Protein AF-A0A7S1MSI6-F1 (afdb_monomer)

Mean predicted aligned error: 15.26 Å

pLDDT: mean 70.72, std 25.05, range [23.86, 97.94]

Solvent-accessible surface area (backbone atoms only — not comparable to full-atom values): 27566 Å² total; per-residue (Å²): 108,72,70,57,52,54,51,51,50,53,53,51,51,53,50,51,51,50,49,50,51,51,45,49,50,55,43,50,55,52,52,54,58,54,55,57,65,74,73,67,82,82,88,88,86,91,76,95,71,92,76,82,83,73,81,77,79,80,75,76,76,76,76,80,85,73,81,76,56,70,66,71,48,54,61,46,50,56,54,41,53,52,28,48,50,39,32,51,50,45,40,51,52,50,51,51,61,58,54,73,75,64,90,77,84,91,72,98,57,86,77,77,82,82,58,87,56,79,88,73,66,55,61,75,34,25,30,35,29,30,26,29,41,75,49,40,54,64,33,47,82,48,39,56,56,51,40,59,72,60,49,60,56,49,55,77,40,32,38,81,40,75,43,50,71,63,48,77,74,66,54,53,63,59,35,80,68,68,42,30,27,30,62,47,78,58,72,41,92,93,54,84,63,51,69,73,61,47,63,76,48,49,36,39,31,30,76,87,77,74,42,80,44,39,68,61,44,48,54,48,30,56,56,50,49,53,52,40,56,75,71,54,51,21,27,37,41,27,45,66,64,29,58,43,37,0,73,53,52,8,59,35,20,39,39,88,54,93,82,41,61,65,46,60,74,36,52,3,53,37,34,49,45,40,52,66,80,41,61,65,54,38,72,50,35,68,70,52,55,69,40,66,70,58,32,33,47,48,51,29,39,25,54,53,43,38,50,59,73,70,48,64,93,49,62,55,46,53,48,44,50,49,57,35,40,43,56,45,32,50,33,50,33,53,63,59,40,48,52,54,33,52,56,51,41,63,27,66,68,56,35,58,79,66,60,37,66,66,56,50,50,48,53,55,40,56,40,58,70,57,85,68,56,57,69,41,50,45,50,45,51,53,56,53,46,65,46,39,56,91,75,49,58,66,68,62,49,52,52,35,53,52,37,41,52,35,29,64,75,62,59,41,62,72,52,54,33,40,48,46,52,52,55,53,61,71,70,50,73,56,76,85,46,96,82,59,47,76,62,45,44,48,22,51,52,50,45,61,26,39,40,49,48,46,65,33,37,65,68,65,89,63,60,71,68,62,66,73,71,68,76,78,75,79,77,82,81,80,79,82,86,76,90,132

Secondary structure (DSSP, 8-state):
-HHHHHHHHHHHHHHHHHHHHHHHHHHHHHHHHHHHHHS--------------PPPPPPPPPPP-----HHHHHHHHHHHHHHHHHHHHHHHHHHHHHHTT-------S------SS----GGG-EEEEEGGGGT-S-STTS-----HHHHHHHHTT-EEEEE-HHHHTT--SS-PPPEEE--TTTTSTT----HHHHHHH-EEEETTTTEE-HHHHHHHHHHHHHHHHHTTEEEEEEPTT-TTT--S-EEEESSSSTT--EEEEE--HHHHHHHHH-TTS-EEETTGGGSHHHHHHHHHHHHHHHHHHT--SSHHHHHHHHHHHHHHHHHH-HHHHHHHHHHHHTHHHHHHHTTHHHHHHHHHHHHTTSPPPHHHHHHHHHHHHHHHGGGS-HHHHHHHHHHHHHHHTTSS-THHHHHHHHHHHHHSPPTTSTT--HHHHHHHHHHHHHHHHHHTS---TTHHHHHSSSS-------------

Nearest PDB structures (foldseek):
  3h2v-assembly4_D  TM=1.948E-01  e=2.753E+00  Homo sapiens
  5l0c-assembly2_B  TM=2.017E-01  e=3.681E+00  Homo sapiens
  5zr1-assembly1_C  TM=1.084E-01  e=7.251E+00  Saccharomyces cerevisiae S288C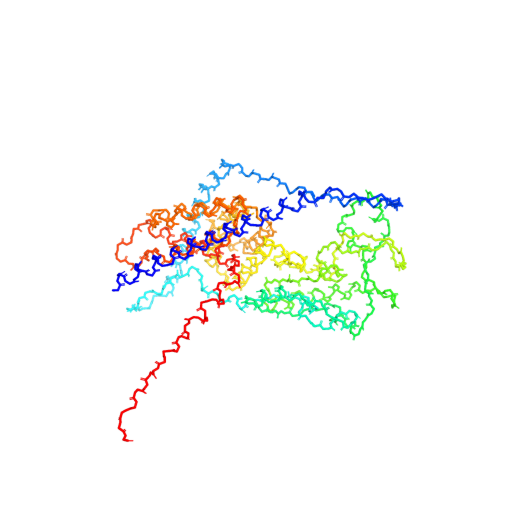

Structure (mmCIF, N/CA/C/O backbone):
data_AF-A0A7S1MSI6-F1
#
_entry.id   AF-A0A7S1MSI6-F1
#
loop_
_atom_site.group_PDB
_atom_site.id
_atom_site.type_symbol
_atom_site.label_atom_id
_atom_site.label_alt_id
_atom_site.label_comp_id
_atom_site.label_asym_id
_atom_site.label_entity_id
_atom_site.label_seq_id
_atom_site.pdbx_PDB_ins_code
_atom_site.Cartn_x
_atom_site.Cartn_y
_atom_site.Cartn_z
_atom_site.occupancy
_atom_site.B_iso_or_equiv
_atom_site.auth_seq_id
_atom_site.auth_comp_id
_atom_site.auth_asym_id
_atom_site.auth_atom_id
_atom_site.pdbx_PDB_model_num
ATOM 1 N N . MET A 1 1 ? -17.005 -26.377 34.878 1.00 33.69 1 MET A N 1
ATOM 2 C CA . MET A 1 1 ? -16.759 -25.596 33.644 1.00 33.69 1 MET A CA 1
ATOM 3 C C . MET A 1 1 ? -15.970 -24.312 33.915 1.00 33.69 1 MET A C 1
ATOM 5 O O . MET A 1 1 ? -14.967 -24.126 33.241 1.00 33.69 1 MET A O 1
ATOM 9 N N . LEU A 1 2 ? -16.308 -23.489 34.925 1.00 24.67 2 LEU A N 1
ATOM 10 C CA . LEU A 1 2 ? -15.490 -22.317 35.317 1.00 24.67 2 LEU A CA 1
ATOM 11 C C . LEU A 1 2 ? -14.039 -22.664 35.725 1.00 24.67 2 LEU A C 1
ATOM 13 O O . LEU A 1 2 ? -13.106 -21.986 35.309 1.00 24.67 2 LEU A O 1
ATOM 17 N N . SER A 1 3 ? -13.830 -23.754 36.471 1.00 23.86 3 SER A N 1
ATOM 18 C CA . SER A 1 3 ? -12.489 -24.205 36.891 1.00 23.86 3 SER A CA 1
ATOM 19 C C . SER A 1 3 ? -11.610 -24.673 35.724 1.00 23.86 3 SER A C 1
ATOM 21 O O . SER A 1 3 ? -10.390 -24.532 35.754 1.00 23.86 3 SER A O 1
ATOM 23 N N . THR A 1 4 ? -12.229 -25.197 34.665 1.00 25.98 4 THR A N 1
ATOM 24 C CA . THR A 1 4 ? -11.550 -25.661 33.449 1.00 25.98 4 THR A CA 1
ATOM 25 C C . THR A 1 4 ? -11.133 -24.481 32.567 1.00 25.98 4 THR A C 1
ATOM 27 O O . THR A 1 4 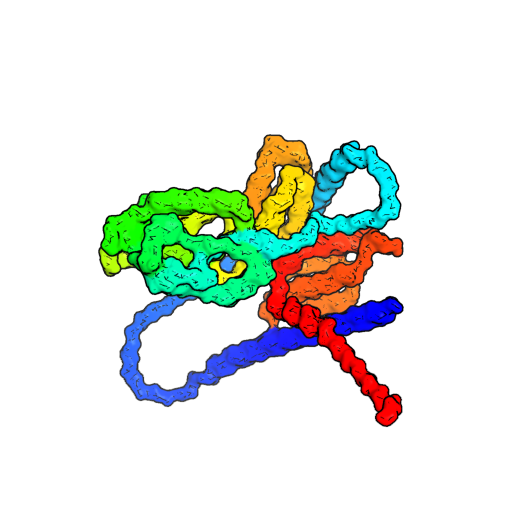? -10.041 -24.494 32.011 1.00 25.98 4 THR A O 1
ATOM 30 N N . LEU A 1 5 ? -11.954 -23.424 32.504 1.00 27.02 5 LEU A N 1
ATOM 31 C CA . LEU A 1 5 ? -11.621 -22.159 31.838 1.00 27.02 5 LEU A CA 1
ATOM 32 C C . LEU A 1 5 ? -10.484 -21.412 32.550 1.00 27.02 5 LEU A C 1
ATOM 34 O O . LEU A 1 5 ? -9.562 -20.964 31.877 1.00 27.02 5 LEU A O 1
ATOM 38 N N . GLN A 1 6 ? -10.488 -21.366 33.889 1.00 28.66 6 GLN A N 1
ATOM 39 C CA . GLN A 1 6 ? -9.405 -20.773 34.692 1.00 28.66 6 GLN A CA 1
ATOM 40 C C . GLN A 1 6 ? -8.066 -21.522 34.561 1.00 28.66 6 GLN A C 1
ATOM 42 O O . GLN A 1 6 ? -7.000 -20.909 34.602 1.00 28.66 6 GLN A O 1
ATOM 47 N N . ALA A 1 7 ? -8.097 -22.847 34.388 1.00 26.75 7 ALA A N 1
ATOM 48 C CA . ALA A 1 7 ? -6.892 -23.644 34.153 1.00 26.75 7 ALA A CA 1
ATOM 49 C C . ALA A 1 7 ? -6.307 -23.414 32.747 1.00 26.75 7 ALA A C 1
ATOM 51 O O . ALA A 1 7 ? -5.088 -23.367 32.583 1.00 26.75 7 ALA A O 1
ATOM 52 N N . VAL A 1 8 ? -7.167 -23.218 31.739 1.00 31.48 8 VAL A N 1
ATOM 53 C CA . VAL A 1 8 ? -6.749 -22.915 30.362 1.00 31.48 8 VAL A CA 1
ATOM 54 C C . VAL A 1 8 ? -6.177 -21.499 30.252 1.00 31.48 8 VAL A C 1
ATOM 56 O O . VAL A 1 8 ? -5.134 -21.332 29.625 1.00 31.48 8 VAL A O 1
ATOM 59 N N . THR A 1 9 ? -6.769 -20.491 30.905 1.00 29.59 9 THR A N 1
ATOM 60 C CA . THR A 1 9 ? -6.194 -19.132 30.944 1.00 29.59 9 THR A CA 1
ATOM 61 C C . THR A 1 9 ? -4.854 -19.092 31.675 1.00 29.59 9 THR A C 1
ATOM 63 O O . THR A 1 9 ? -3.911 -18.531 31.128 1.00 29.59 9 THR A O 1
ATOM 66 N N . ARG A 1 10 ? -4.699 -19.771 32.823 1.00 32.66 10 ARG A N 1
ATOM 67 C CA . ARG A 1 10 ? -3.390 -19.892 33.505 1.00 32.66 10 ARG A CA 1
ATOM 68 C C . ARG A 1 10 ? -2.335 -20.606 32.652 1.00 32.66 10 ARG A C 1
ATOM 70 O O . ARG A 1 10 ? -1.177 -20.197 32.642 1.00 32.66 10 ARG A O 1
ATOM 77 N N . GLY A 1 11 ? -2.729 -21.635 31.898 1.00 30.81 11 GLY A N 1
ATOM 78 C CA . GLY A 1 11 ? -1.839 -22.326 30.960 1.00 30.81 11 GLY A CA 1
ATOM 79 C C . GLY A 1 11 ? -1.392 -21.447 29.785 1.00 30.81 11 GLY A C 1
ATOM 80 O O . GLY A 1 11 ? -0.234 -21.510 29.375 1.00 30.81 11 GLY A O 1
ATOM 81 N N . ILE A 1 12 ? -2.280 -20.590 29.270 1.00 34.16 12 ILE A N 1
ATOM 82 C CA . ILE A 1 12 ? -1.975 -19.636 28.192 1.00 34.16 12 ILE A CA 1
ATOM 83 C C . ILE A 1 12 ? -1.087 -18.490 28.704 1.00 34.16 12 ILE A C 1
ATOM 85 O O . ILE A 1 12 ? -0.128 -18.135 28.019 1.00 34.16 12 ILE A O 1
ATOM 89 N N . SER A 1 13 ? -1.332 -17.969 29.913 1.00 36.12 13 SER A N 1
ATOM 90 C CA . SER A 1 13 ? -0.473 -16.964 30.560 1.00 36.12 13 SER A CA 1
ATOM 91 C C . SER A 1 13 ? 0.939 -17.502 30.823 1.00 36.12 13 SER A C 1
ATOM 93 O O . SER A 1 13 ? 1.917 -16.831 30.504 1.00 36.12 13 SER A O 1
ATOM 95 N N . GLY A 1 14 ? 1.066 -18.751 31.290 1.00 32.09 14 GLY A N 1
ATOM 96 C CA . GLY A 1 14 ? 2.366 -19.405 31.488 1.00 32.09 14 GLY A CA 1
ATOM 97 C C . GLY A 1 14 ? 3.137 -19.659 30.184 1.00 32.09 14 GLY A C 1
ATOM 98 O O . GLY A 1 14 ? 4.356 -19.501 30.141 1.00 32.09 14 GLY A O 1
ATOM 99 N N . LEU A 1 15 ? 2.439 -19.991 29.092 1.00 35.53 15 LEU A N 1
ATOM 100 C CA . LEU A 1 15 ? 3.045 -20.139 27.762 1.00 35.53 15 LEU A CA 1
ATOM 101 C C . LEU A 1 15 ? 3.473 -18.793 27.161 1.00 35.53 15 LEU A C 1
ATOM 103 O O . LEU A 1 15 ? 4.519 -18.728 26.517 1.00 35.53 15 LEU A O 1
ATOM 107 N N . ALA A 1 16 ? 2.704 -17.723 27.384 1.00 34.88 16 ALA A N 1
ATOM 108 C CA . ALA A 1 16 ? 3.072 -16.371 26.970 1.00 34.88 16 ALA A CA 1
ATOM 109 C C . ALA A 1 16 ? 4.294 -15.863 27.750 1.00 34.88 16 ALA A C 1
ATOM 111 O O . ALA A 1 16 ? 5.237 -15.373 27.132 1.00 34.88 16 ALA A O 1
ATOM 112 N N . ALA A 1 17 ? 4.326 -16.066 29.071 1.00 39.03 17 ALA A N 1
ATOM 113 C CA . ALA A 1 17 ? 5.477 -15.751 29.914 1.00 39.03 17 ALA A CA 1
ATOM 114 C C . ALA A 1 17 ? 6.727 -16.533 29.477 1.00 39.03 17 ALA A C 1
ATOM 116 O O . ALA A 1 17 ? 7.779 -15.937 29.274 1.00 39.03 17 ALA A O 1
ATOM 117 N N . SER A 1 18 ? 6.601 -17.839 29.214 1.00 37.97 18 SER A N 1
ATOM 118 C CA . SER A 1 18 ? 7.701 -18.668 28.703 1.00 37.97 18 SER A CA 1
ATOM 119 C C . SER A 1 18 ? 8.185 -18.226 27.315 1.00 37.97 18 SER A C 1
ATOM 121 O O . SER A 1 18 ? 9.390 -18.205 27.068 1.00 37.97 18 SER A O 1
ATOM 123 N N . ALA A 1 19 ? 7.283 -17.810 26.420 1.00 39.53 19 ALA A N 1
ATOM 124 C CA . ALA A 1 19 ? 7.646 -17.276 25.108 1.00 39.53 19 ALA A CA 1
ATOM 125 C C . ALA A 1 19 ? 8.347 -15.907 25.198 1.00 39.53 19 ALA A C 1
ATOM 127 O O . ALA A 1 19 ? 9.283 -15.663 24.438 1.00 39.53 19 ALA A O 1
ATOM 128 N N . LEU A 1 20 ? 7.942 -15.047 26.139 1.00 45.38 20 LEU A N 1
ATOM 129 C CA . LEU A 1 20 ? 8.624 -13.791 26.476 1.00 45.38 20 LEU A CA 1
ATOM 130 C C . LEU A 1 20 ? 10.018 -14.046 27.052 1.00 45.38 20 LEU A C 1
ATOM 132 O O . LEU A 1 20 ? 10.982 -13.431 26.605 1.00 45.38 20 LEU A O 1
ATOM 136 N N . THR A 1 21 ? 10.156 -15.003 27.972 1.00 46.16 21 THR A N 1
ATOM 137 C CA . THR A 1 21 ? 11.458 -15.426 28.503 1.00 46.16 21 THR A CA 1
ATOM 138 C C . THR A 1 21 ? 12.356 -15.962 27.389 1.00 46.16 21 THR A C 1
ATOM 140 O O . THR A 1 21 ? 13.508 -15.553 27.284 1.00 46.16 21 THR A O 1
ATOM 143 N N . GLN A 1 22 ? 11.827 -16.801 26.493 1.00 42.59 22 GLN A N 1
ATOM 144 C CA . GLN A 1 22 ? 12.587 -17.343 25.365 1.00 42.59 22 GLN A CA 1
ATOM 145 C C . GLN A 1 22 ? 12.966 -16.263 24.338 1.00 42.59 22 GLN A C 1
ATOM 147 O O . GLN A 1 22 ? 14.050 -16.318 23.762 1.00 42.59 22 GLN A O 1
ATOM 152 N N . ALA A 1 23 ? 12.097 -15.276 24.100 1.00 42.88 23 ALA A N 1
ATOM 153 C CA . ALA A 1 23 ? 12.394 -14.135 23.237 1.00 42.88 23 ALA A CA 1
ATOM 154 C C . ALA A 1 23 ? 13.502 -13.252 23.833 1.00 42.88 23 ALA A C 1
ATOM 156 O O . ALA A 1 23 ? 14.427 -12.895 23.108 1.00 42.88 23 ALA A O 1
ATOM 157 N N . ARG A 1 24 ? 13.458 -12.991 25.148 1.00 47.69 24 ARG A N 1
ATOM 158 C CA . ARG A 1 24 ? 14.508 -12.272 25.889 1.00 47.69 24 ARG A CA 1
ATOM 159 C C . ARG A 1 24 ? 15.847 -13.006 25.841 1.00 47.69 24 ARG A C 1
ATOM 161 O O . ARG A 1 24 ? 16.845 -12.395 25.482 1.00 47.69 24 ARG A O 1
ATOM 168 N N . LEU A 1 25 ? 15.856 -14.319 26.083 1.00 47.62 25 LEU A N 1
ATOM 169 C CA . LEU A 1 25 ? 17.052 -15.160 25.933 1.00 47.62 25 LEU A CA 1
ATOM 170 C C . LEU A 1 25 ? 17.615 -15.090 24.508 1.00 47.62 25 LEU A C 1
ATOM 172 O O . LEU A 1 25 ? 18.802 -14.861 24.327 1.00 47.62 25 LEU A O 1
ATOM 176 N N . ASN A 1 26 ? 16.772 -15.221 23.480 1.00 48.00 26 ASN A N 1
ATOM 177 C CA . ASN A 1 26 ? 17.224 -15.158 22.086 1.00 48.00 26 ASN A CA 1
ATOM 178 C C . ASN A 1 26 ? 17.755 -13.769 21.680 1.00 48.00 26 ASN A C 1
ATOM 180 O O . ASN A 1 26 ? 18.636 -13.689 20.824 1.00 48.00 26 ASN A O 1
ATOM 184 N N . ALA A 1 27 ? 17.207 -12.688 22.242 1.00 45.91 27 ALA A N 1
ATOM 185 C CA . ALA A 1 27 ? 17.701 -11.329 22.027 1.00 45.91 27 ALA A CA 1
ATOM 186 C C . ALA A 1 27 ? 19.049 -11.112 22.731 1.00 45.91 27 ALA A C 1
ATOM 188 O O . ALA A 1 27 ? 19.971 -10.574 22.123 1.00 45.91 27 ALA A O 1
ATOM 189 N N . GLN A 1 28 ? 19.189 -11.620 23.957 1.00 47.00 28 GLN A N 1
ATOM 190 C CA . GLN A 1 28 ? 20.427 -11.569 24.729 1.00 47.00 28 GLN A CA 1
ATOM 191 C C . GLN A 1 28 ? 21.555 -12.367 24.053 1.00 47.00 28 GLN A C 1
ATOM 193 O O . GLN A 1 28 ? 22.627 -11.818 23.823 1.00 47.00 28 GLN A O 1
ATOM 198 N N . TYR A 1 29 ? 21.279 -13.589 23.579 1.00 48.34 29 TYR A N 1
ATOM 199 C CA . TYR A 1 29 ? 22.242 -14.383 22.801 1.00 48.34 29 TYR A CA 1
ATOM 200 C C . TYR A 1 29 ? 22.683 -13.699 21.499 1.00 48.34 29 TYR A C 1
ATOM 202 O O . TYR A 1 29 ? 23.814 -13.882 21.057 1.00 48.34 29 TYR A O 1
ATOM 210 N N . LYS A 1 30 ? 21.806 -12.917 20.855 1.00 43.22 30 LYS A N 1
ATOM 211 C CA . LYS A 1 30 ? 22.169 -12.148 19.654 1.00 43.22 30 LYS A CA 1
ATOM 212 C C . LYS A 1 30 ? 23.041 -10.933 19.963 1.00 43.22 30 LYS A C 1
ATOM 214 O O . LYS A 1 30 ? 23.857 -10.585 19.117 1.00 43.22 30 LYS A O 1
ATOM 219 N N . ALA A 1 31 ? 22.848 -10.292 21.115 1.00 43.66 31 ALA A N 1
ATOM 220 C CA . ALA A 1 31 ? 23.679 -9.177 21.560 1.00 43.66 31 ALA A CA 1
ATOM 221 C C . ALA A 1 31 ? 25.082 -9.667 21.956 1.00 43.66 31 ALA A C 1
ATOM 223 O O . ALA A 1 31 ? 26.071 -9.146 21.456 1.00 43.66 31 ALA A O 1
ATOM 224 N N . GLU A 1 32 ? 25.163 -10.753 22.729 1.00 47.88 32 GLU A N 1
ATOM 225 C CA . GLU A 1 32 ? 26.434 -11.374 23.135 1.00 47.88 32 GLU A CA 1
ATOM 226 C C . GLU A 1 32 ? 27.234 -11.894 21.922 1.00 47.88 32 GLU A C 1
ATOM 228 O O . GLU A 1 32 ? 28.441 -11.686 21.833 1.00 47.88 32 GLU A O 1
ATOM 233 N N . ALA A 1 33 ? 26.560 -12.475 20.920 1.00 43.84 33 ALA A N 1
ATOM 234 C CA . ALA A 1 33 ? 27.204 -12.910 19.676 1.00 43.84 33 ALA A CA 1
ATOM 235 C C . ALA A 1 33 ? 27.670 -11.752 18.770 1.00 43.84 33 ALA A C 1
ATOM 237 O O . ALA A 1 33 ? 28.506 -11.968 17.895 1.00 43.84 33 ALA A O 1
ATOM 238 N N . ALA A 1 34 ? 27.122 -10.542 18.928 1.00 41.31 34 ALA A N 1
ATOM 239 C CA . ALA A 1 34 ? 27.584 -9.360 18.202 1.00 41.31 34 ALA A CA 1
ATOM 240 C C . ALA A 1 34 ? 28.843 -8.759 18.853 1.00 41.31 34 ALA A C 1
ATOM 242 O O . ALA A 1 34 ? 29.743 -8.334 18.131 1.00 41.31 34 ALA A O 1
ATOM 243 N N . ASP A 1 35 ? 28.937 -8.810 20.185 1.00 41.22 35 ASP A N 1
ATOM 244 C CA . ASP A 1 35 ? 30.097 -8.330 20.946 1.00 41.22 35 ASP A CA 1
ATOM 245 C C . ASP A 1 35 ? 31.315 -9.274 20.831 1.00 41.22 35 ASP A C 1
ATOM 247 O O . ASP A 1 35 ? 32.458 -8.814 20.781 1.00 41.22 35 ASP A O 1
ATOM 251 N N . GLU A 1 36 ? 31.109 -10.592 20.690 1.00 41.44 36 GLU A N 1
ATOM 252 C CA . GLU A 1 36 ? 32.207 -11.554 20.465 1.00 41.44 36 GLU A CA 1
ATOM 253 C C . GLU A 1 36 ? 32.869 -11.432 19.078 1.00 41.44 36 GLU A C 1
ATOM 255 O O . GLU A 1 36 ? 34.032 -11.810 18.914 1.00 41.44 36 GLU A O 1
ATOM 260 N N . ILE A 1 37 ? 32.175 -10.874 18.079 1.00 42.69 37 ILE A N 1
ATOM 261 C CA . ILE A 1 37 ? 32.733 -10.667 16.730 1.00 42.69 37 ILE A CA 1
ATOM 262 C C . ILE A 1 37 ? 33.650 -9.429 16.686 1.00 42.69 37 ILE A C 1
ATOM 264 O O . ILE A 1 37 ? 34.581 -9.400 15.880 1.00 42.69 37 ILE A O 1
ATOM 268 N N . ASP A 1 38 ? 33.457 -8.448 17.574 1.00 38.00 38 ASP A N 1
ATOM 269 C CA . ASP A 1 38 ? 34.270 -7.219 17.622 1.00 38.00 38 ASP A CA 1
ATOM 270 C C . ASP A 1 38 ? 35.539 -7.371 18.494 1.00 38.00 38 ASP A C 1
ATOM 272 O O . ASP A 1 38 ? 36.534 -6.674 18.303 1.00 38.00 38 ASP A O 1
ATOM 276 N N . ALA A 1 39 ? 35.567 -8.354 19.405 1.00 37.81 39 ALA A N 1
ATOM 277 C CA . ALA A 1 39 ? 36.713 -8.622 20.286 1.00 37.81 39 ALA A CA 1
ATOM 278 C C . ALA A 1 39 ? 37.794 -9.551 19.679 1.00 37.81 39 ALA A C 1
ATOM 280 O O . ALA A 1 39 ? 38.856 -9.751 20.274 1.00 37.81 39 ALA A O 1
ATOM 281 N N . GLY A 1 40 ? 37.548 -10.126 18.496 1.00 36.12 40 GLY A N 1
ATOM 282 C CA . GLY A 1 40 ? 38.347 -11.208 17.911 1.00 36.12 40 GLY A CA 1
ATOM 283 C C . GLY A 1 40 ? 39.151 -10.848 16.658 1.00 36.12 40 GLY A C 1
ATOM 284 O O . GLY A 1 40 ? 39.080 -11.585 15.680 1.00 36.12 40 GLY A O 1
ATOM 285 N N . SER A 1 41 ? 39.924 -9.754 16.635 1.00 35.09 41 SER A N 1
ATOM 286 C CA . SER A 1 41 ? 40.971 -9.586 15.604 1.00 35.09 41 SER A CA 1
ATOM 287 C C . SER A 1 41 ? 42.171 -8.746 16.067 1.00 35.09 41 SER A C 1
ATOM 289 O O . SER A 1 41 ? 42.300 -7.559 15.788 1.00 35.09 41 SER A O 1
ATOM 291 N N . SER A 1 42 ? 43.117 -9.387 16.756 1.00 35.94 42 SER A N 1
ATOM 292 C CA . SER A 1 42 ? 44.503 -8.904 16.828 1.00 35.94 42 SER A CA 1
ATOM 293 C C . SER A 1 42 ? 45.478 -10.082 16.702 1.00 35.94 42 SER A C 1
ATOM 295 O O . SER A 1 42 ? 45.206 -11.157 17.233 1.00 35.94 42 SER A O 1
ATOM 297 N N . SER A 1 43 ? 46.596 -9.854 15.997 1.00 31.98 43 SER A N 1
ATOM 298 C CA . SER A 1 43 ? 47.589 -10.799 15.426 1.00 31.98 43 SER A CA 1
ATOM 299 C C . SER A 1 43 ? 47.241 -11.259 13.998 1.00 31.98 43 SER A C 1
ATOM 301 O O . SER A 1 43 ? 46.152 -11.756 13.756 1.00 31.98 43 SER A O 1
ATOM 303 N N . GLY A 1 44 ? 48.055 -11.096 12.955 1.00 30.09 44 GLY A N 1
ATOM 304 C CA . GLY A 1 44 ? 49.408 -10.571 12.775 1.00 30.09 44 GLY A CA 1
ATOM 305 C C . GLY A 1 44 ? 50.011 -11.312 11.577 1.00 30.09 44 GLY A C 1
ATOM 306 O O . GLY A 1 44 ? 50.268 -12.499 11.723 1.00 30.09 44 GLY A O 1
ATOM 307 N N . ASP A 1 45 ? 50.181 -10.664 10.417 1.00 28.48 45 ASP A N 1
ATOM 308 C CA . ASP A 1 45 ? 51.149 -11.078 9.383 1.00 28.48 45 ASP A CA 1
ATOM 309 C C . ASP A 1 45 ? 51.378 -9.958 8.346 1.00 28.48 45 ASP A C 1
ATOM 311 O O . ASP A 1 45 ? 50.431 -9.326 7.867 1.00 28.48 45 ASP A O 1
ATOM 315 N N . ASP A 1 46 ? 52.650 -9.713 8.038 1.00 34.50 46 ASP A N 1
ATOM 316 C CA . ASP A 1 46 ? 53.190 -8.619 7.226 1.00 34.50 46 ASP A CA 1
ATOM 317 C C . ASP A 1 46 ? 53.270 -8.996 5.733 1.00 34.50 46 ASP A C 1
ATOM 319 O O . ASP A 1 46 ? 53.848 -10.013 5.353 1.00 34.50 46 ASP A O 1
ATOM 323 N N . GLY A 1 47 ? 52.782 -8.118 4.849 1.00 27.44 47 GLY A N 1
ATOM 324 C CA . GLY A 1 47 ? 53.040 -8.189 3.404 1.00 27.44 47 GLY A CA 1
ATOM 325 C C . GLY A 1 47 ? 52.374 -7.046 2.621 1.00 27.44 47 GLY A C 1
ATOM 326 O O . GLY A 1 47 ? 51.191 -6.771 2.837 1.00 27.44 47 GLY A O 1
ATOM 327 N N . PRO A 1 48 ? 53.075 -6.344 1.702 1.00 28.64 48 PRO A N 1
ATOM 328 C CA . PRO A 1 48 ? 52.576 -5.096 1.141 1.00 28.64 48 PRO A CA 1
ATOM 329 C C . PRO A 1 48 ? 51.561 -5.380 0.032 1.00 28.64 48 PRO A C 1
ATOM 331 O O . PRO A 1 48 ? 51.907 -5.836 -1.059 1.00 28.64 48 PRO A O 1
ATOM 334 N N . ARG A 1 49 ? 50.288 -5.073 0.288 1.00 27.77 49 ARG A N 1
ATOM 335 C CA . ARG A 1 49 ? 49.231 -5.100 -0.727 1.00 27.77 49 ARG A CA 1
ATOM 336 C C . ARG A 1 49 ? 48.777 -3.672 -1.003 1.00 27.77 49 ARG A C 1
ATOM 338 O O . ARG A 1 49 ? 48.165 -3.026 -0.162 1.00 27.77 49 ARG A O 1
ATOM 345 N N . VAL A 1 50 ? 49.099 -3.178 -2.195 1.00 30.03 50 VAL A N 1
ATOM 346 C CA . VAL A 1 50 ? 48.640 -1.882 -2.707 1.00 30.03 50 VAL A CA 1
ATOM 347 C C . VAL A 1 50 ? 47.113 -1.911 -2.825 1.00 30.03 50 VAL A C 1
ATOM 349 O O . VAL A 1 50 ? 46.562 -2.563 -3.710 1.00 30.03 50 VAL A O 1
ATOM 352 N N . THR A 1 51 ? 46.420 -1.213 -1.926 1.00 27.94 51 THR A N 1
ATOM 353 C CA . THR A 1 51 ? 44.974 -0.971 -1.994 1.00 27.94 51 THR A CA 1
ATOM 354 C C . THR A 1 51 ? 44.705 0.397 -2.609 1.00 27.94 51 THR A C 1
ATOM 356 O O . THR A 1 51 ? 44.971 1.431 -2.000 1.00 27.94 51 THR A O 1
ATOM 359 N N . ILE A 1 52 ? 44.143 0.403 -3.818 1.00 30.97 52 ILE A N 1
ATOM 360 C CA . ILE A 1 52 ? 43.510 1.583 -4.412 1.00 30.97 52 ILE A CA 1
ATOM 361 C C . ILE A 1 52 ? 42.205 1.813 -3.640 1.00 30.97 52 ILE A C 1
ATOM 363 O O . ILE A 1 52 ? 41.302 0.978 -3.679 1.00 30.97 52 ILE A O 1
ATOM 367 N N . GLY A 1 53 ? 42.135 2.912 -2.888 1.00 25.50 53 GLY A N 1
ATOM 368 C CA . GLY A 1 53 ? 40.993 3.254 -2.044 1.00 25.50 53 GLY A CA 1
ATOM 369 C C . GLY A 1 53 ? 39.723 3.505 -2.858 1.00 25.50 53 GLY A C 1
ATOM 370 O O . GLY A 1 53 ? 39.624 4.492 -3.585 1.00 25.50 53 GLY A O 1
ATOM 371 N N . ALA A 1 54 ? 38.731 2.630 -2.704 1.00 28.22 54 ALA A N 1
ATOM 372 C CA . ALA A 1 54 ? 37.348 2.951 -3.023 1.00 28.22 54 ALA A CA 1
ATOM 373 C C . ALA A 1 54 ? 36.777 3.812 -1.878 1.00 28.22 54 ALA A C 1
ATOM 375 O O . ALA A 1 54 ? 36.933 3.433 -0.714 1.00 28.22 54 ALA A O 1
ATOM 376 N N . PRO A 1 55 ? 36.136 4.962 -2.153 1.00 29.78 55 PRO A N 1
ATOM 377 C CA . PRO A 1 55 ? 35.518 5.757 -1.101 1.00 29.78 55 PRO A CA 1
ATOM 378 C C . PRO A 1 55 ? 34.363 4.975 -0.465 1.00 29.78 55 PRO A C 1
ATOM 380 O O . PRO A 1 55 ? 33.531 4.395 -1.167 1.00 29.78 55 PRO A O 1
ATOM 383 N N . ALA A 1 56 ? 34.328 4.969 0.869 1.00 28.39 56 ALA A N 1
ATOM 384 C CA . ALA A 1 56 ? 33.261 4.369 1.658 1.00 28.39 56 ALA A CA 1
ATOM 385 C C . ALA A 1 56 ? 31.881 4.898 1.211 1.00 28.39 56 ALA A C 1
ATOM 387 O O . ALA A 1 56 ? 31.752 6.090 0.907 1.00 28.39 56 ALA A O 1
ATOM 388 N N . PRO A 1 57 ? 30.841 4.044 1.162 1.00 29.53 57 PRO A N 1
ATOM 389 C CA . PRO A 1 57 ? 29.492 4.502 0.863 1.00 29.53 57 PRO A CA 1
ATOM 390 C C . PRO A 1 57 ? 29.058 5.535 1.917 1.00 29.53 57 PRO A C 1
ATOM 392 O O . PRO A 1 57 ? 29.345 5.350 3.103 1.00 29.53 57 PRO A O 1
ATOM 395 N N . PRO A 1 58 ? 28.373 6.625 1.521 1.00 29.81 58 PRO A N 1
ATOM 396 C CA . PRO A 1 58 ? 27.888 7.604 2.479 1.00 29.81 58 PRO A CA 1
ATOM 397 C C . PRO A 1 58 ? 26.943 6.919 3.469 1.00 29.81 58 PRO A C 1
ATOM 399 O O . PRO A 1 58 ? 26.014 6.208 3.073 1.00 29.81 58 PRO A O 1
ATOM 402 N N . LYS A 1 59 ? 27.213 7.143 4.758 1.00 26.70 59 LYS A N 1
ATOM 403 C CA . LYS A 1 59 ? 26.369 6.755 5.891 1.00 26.70 59 LYS A CA 1
ATOM 404 C C . LYS A 1 59 ? 24.919 7.152 5.561 1.00 26.70 59 LYS A C 1
ATOM 406 O O . LYS A 1 59 ? 24.718 8.288 5.120 1.00 26.70 59 LYS A O 1
ATOM 411 N N . PRO A 1 60 ? 23.922 6.258 5.701 1.00 27.84 60 PRO A N 1
ATOM 412 C CA . PRO A 1 60 ? 22.535 6.631 5.459 1.00 27.84 60 PRO A CA 1
ATOM 413 C C . PRO A 1 60 ? 22.207 7.845 6.326 1.00 27.84 60 PRO A C 1
ATOM 415 O O . PRO A 1 60 ? 22.536 7.864 7.513 1.00 27.84 60 PRO A O 1
ATOM 418 N N . ALA A 1 61 ? 21.635 8.877 5.702 1.00 27.20 61 ALA A N 1
ATOM 419 C CA . ALA A 1 61 ? 21.185 10.069 6.401 1.00 27.20 61 ALA A CA 1
ATOM 420 C C . ALA A 1 61 ? 20.324 9.632 7.590 1.00 27.20 61 ALA A C 1
ATOM 422 O O . ALA A 1 61 ? 19.413 8.818 7.418 1.00 27.20 61 ALA A O 1
ATOM 423 N N . ALA A 1 62 ? 20.664 10.131 8.780 1.00 25.39 62 ALA A N 1
ATOM 424 C CA . ALA A 1 62 ? 19.892 9.892 9.985 1.00 25.39 62 ALA A CA 1
ATOM 425 C C . ALA A 1 62 ? 18.422 10.201 9.684 1.00 25.39 62 ALA A C 1
ATOM 427 O O . ALA A 1 62 ? 18.104 11.262 9.137 1.00 25.39 62 ALA A O 1
ATOM 428 N N . ALA A 1 63 ? 17.537 9.248 9.983 1.00 25.59 63 ALA A N 1
ATOM 429 C CA . ALA A 1 63 ? 16.112 9.526 9.993 1.00 25.59 63 ALA A CA 1
ATOM 430 C C . ALA A 1 63 ? 15.893 10.755 10.891 1.00 25.59 63 ALA A C 1
ATOM 432 O O . ALA A 1 63 ? 16.523 10.825 11.948 1.00 25.59 63 ALA A O 1
ATOM 433 N N . PRO A 1 64 ? 15.075 11.741 10.488 1.00 26.56 64 PRO A N 1
ATOM 434 C CA . PRO A 1 64 ? 14.829 12.888 11.343 1.00 26.56 64 PRO A CA 1
ATOM 435 C C . PRO A 1 64 ? 14.214 12.384 12.651 1.00 26.56 64 PRO A C 1
ATOM 437 O O . PRO A 1 64 ? 13.115 11.823 12.638 1.00 26.56 64 PRO A O 1
ATOM 440 N N . GLU A 1 65 ? 14.930 12.580 13.759 1.00 31.20 65 GLU A N 1
ATOM 441 C CA . GLU A 1 65 ? 14.363 12.543 15.102 1.00 31.20 65 GLU A CA 1
ATOM 442 C C . GLU A 1 65 ? 13.208 13.545 15.116 1.00 31.20 65 GLU A C 1
ATOM 444 O O . GLU A 1 65 ? 13.385 14.761 15.080 1.00 31.20 65 GLU A O 1
ATOM 449 N N . ARG A 1 66 ? 11.989 13.017 15.050 1.00 37.56 66 ARG A N 1
ATOM 450 C CA . ARG A 1 66 ? 10.784 13.746 15.419 1.00 37.56 66 ARG A CA 1
ATOM 451 C C . ARG A 1 66 ? 10.290 13.101 16.694 1.00 37.56 66 ARG A C 1
ATOM 453 O O . ARG A 1 66 ? 9.371 12.282 16.659 1.00 37.56 66 ARG A O 1
ATOM 460 N N . ASP A 1 67 ? 10.942 13.455 17.792 1.00 33.00 67 ASP A N 1
ATOM 461 C CA . ASP A 1 67 ? 10.341 13.325 19.108 1.00 33.00 67 ASP A CA 1
ATOM 462 C C . ASP A 1 67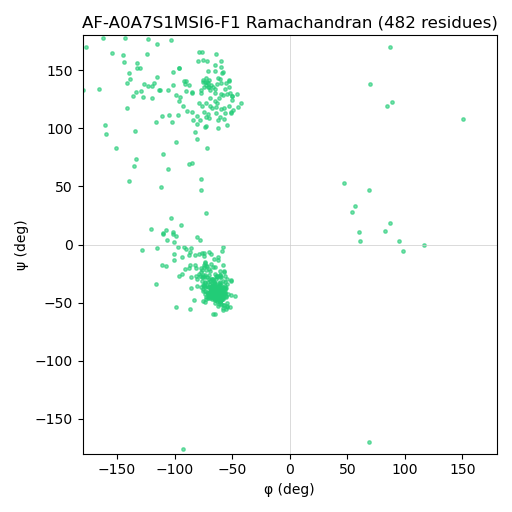 ? 9.094 14.204 19.108 1.00 33.00 67 ASP A C 1
ATOM 464 O O . ASP A 1 67 ? 9.151 15.427 18.985 1.00 33.00 67 ASP A O 1
ATOM 468 N N . ALA A 1 68 ? 7.936 13.555 19.116 1.00 37.81 68 ALA A N 1
ATOM 469 C CA . ALA A 1 68 ? 6.683 14.246 19.327 1.00 37.81 68 ALA A CA 1
ATOM 470 C C . ALA A 1 68 ? 6.608 14.589 20.820 1.00 37.81 68 ALA A C 1
ATOM 472 O O . ALA A 1 68 ? 6.562 13.688 21.657 1.00 37.81 68 ALA A O 1
ATOM 473 N N . ASP A 1 69 ? 6.636 15.885 21.121 1.00 35.69 69 ASP A N 1
ATOM 474 C CA . ASP A 1 69 ? 6.488 16.445 22.463 1.00 35.69 69 ASP A CA 1
ATOM 475 C C . ASP A 1 69 ? 5.236 15.861 23.165 1.00 35.69 69 ASP A C 1
ATOM 477 O O . ASP A 1 69 ? 4.132 15.948 22.605 1.00 35.69 69 ASP A O 1
ATOM 481 N N . PRO A 1 70 ? 5.374 15.252 24.361 1.00 37.81 70 PRO A N 1
ATOM 482 C CA . PRO A 1 70 ? 4.263 14.706 25.141 1.00 37.81 70 PRO A CA 1
ATOM 483 C C . PRO A 1 70 ? 3.095 15.682 25.366 1.00 37.81 70 PRO A C 1
ATOM 485 O O . PRO A 1 70 ? 1.946 15.237 25.421 1.00 37.81 70 PRO A O 1
ATOM 488 N N . GLU A 1 71 ? 3.344 16.994 25.457 1.00 34.78 71 GLU A N 1
ATOM 489 C CA . GLU A 1 71 ? 2.290 18.002 25.672 1.00 34.78 71 GLU A CA 1
ATOM 490 C C . GLU A 1 71 ? 1.448 18.240 24.410 1.00 34.78 71 GLU A C 1
ATOM 492 O O . GLU A 1 71 ? 0.215 18.272 24.464 1.00 34.78 71 GLU A O 1
ATOM 497 N N . HIS A 1 72 ? 2.090 18.270 23.239 1.00 37.53 72 HIS A N 1
ATOM 498 C CA . HIS A 1 72 ? 1.421 18.445 21.943 1.00 37.53 72 HIS A CA 1
ATOM 499 C C . HIS A 1 72 ? 0.516 17.245 21.577 1.00 37.53 72 HIS A C 1
ATOM 501 O O . HIS A 1 72 ? -0.387 17.346 20.733 1.00 37.53 72 HIS A O 1
ATOM 507 N N . ILE A 1 73 ? 0.758 16.104 22.229 1.00 39.06 73 ILE A N 1
ATOM 508 C CA . ILE A 1 73 ? -0.003 14.855 22.146 1.00 39.06 73 ILE A CA 1
ATOM 509 C C . ILE A 1 73 ? -1.197 14.863 23.123 1.00 39.06 73 ILE A C 1
ATOM 511 O O . ILE A 1 73 ? -2.276 14.403 22.759 1.00 39.06 73 ILE A O 1
ATOM 515 N N . ALA A 1 74 ? -1.070 15.422 24.329 1.00 39.34 74 ALA A N 1
ATOM 516 C CA . ALA A 1 74 ? -2.175 15.481 25.294 1.00 39.34 74 ALA A CA 1
ATOM 517 C C . ALA A 1 74 ? -3.315 16.420 24.839 1.00 39.34 74 ALA A C 1
ATOM 519 O O . ALA A 1 74 ? -4.494 16.076 24.942 1.00 39.34 74 ALA A O 1
ATOM 520 N N . GLU A 1 75 ? -2.985 17.569 24.243 1.00 36.50 75 GLU A N 1
ATOM 521 C CA . GLU A 1 75 ? -3.983 18.441 23.598 1.00 36.50 75 GLU A CA 1
ATOM 522 C C . GLU A 1 75 ? -4.597 17.790 22.349 1.00 36.50 75 GLU A C 1
ATOM 524 O O . GLU A 1 75 ? -5.760 18.022 22.002 1.00 36.50 75 GLU A O 1
ATOM 529 N N . ALA A 1 76 ? -3.830 16.928 21.669 1.00 40.69 76 ALA A N 1
ATOM 530 C CA . ALA A 1 76 ? -4.349 16.115 20.580 1.00 40.69 76 ALA A CA 1
ATOM 531 C C . ALA A 1 76 ? -5.405 15.112 21.049 1.00 40.69 76 ALA A C 1
ATOM 533 O O . ALA A 1 76 ? -6.395 14.924 20.344 1.00 40.69 76 ALA A O 1
ATOM 534 N N . ASP A 1 77 ? -5.207 14.529 22.230 1.00 44.78 77 ASP A N 1
ATOM 535 C CA . ASP A 1 77 ? -6.065 13.504 22.818 1.00 44.78 77 ASP A CA 1
ATOM 536 C C . ASP A 1 77 ? -7.445 14.029 23.233 1.00 44.78 77 ASP A C 1
ATOM 538 O O . ASP A 1 77 ? -8.438 13.322 23.051 1.00 44.78 77 ASP A O 1
ATOM 542 N N . ALA A 1 78 ? -7.535 15.246 23.777 1.00 49.62 78 ALA A N 1
ATOM 543 C CA . ALA A 1 78 ? -8.817 15.849 24.157 1.00 49.62 78 ALA A CA 1
ATOM 544 C C . ALA A 1 78 ? -9.654 16.217 22.919 1.00 49.62 78 ALA A C 1
ATOM 546 O O . ALA A 1 78 ? -10.832 15.869 22.827 1.00 49.62 78 ALA A O 1
ATOM 547 N N . ALA A 1 79 ? -9.015 16.839 21.924 1.00 48.06 79 ALA A N 1
ATOM 548 C CA . ALA A 1 79 ? -9.660 17.199 20.666 1.00 48.06 79 ALA A CA 1
ATOM 549 C C . ALA A 1 79 ? -10.057 15.969 19.827 1.00 48.06 79 ALA A C 1
ATOM 551 O O . ALA A 1 79 ? -11.068 16.007 19.127 1.00 48.06 79 ALA A O 1
ATOM 552 N N . ASP A 1 80 ? -9.284 14.877 19.888 1.00 54.75 80 ASP A N 1
ATOM 553 C CA . ASP A 1 80 ? -9.642 13.603 19.253 1.00 54.75 80 ASP A CA 1
ATOM 554 C C . ASP A 1 80 ? -10.825 12.937 19.960 1.00 54.75 80 ASP A C 1
ATOM 556 O O . ASP A 1 80 ? -11.751 12.491 19.293 1.00 54.75 80 ASP A O 1
ATOM 560 N N . GLN A 1 81 ? -10.869 12.923 21.298 1.00 58.53 81 GLN A N 1
ATOM 561 C CA . GLN A 1 81 ? -12.028 12.391 22.025 1.00 58.53 81 GLN A CA 1
ATOM 562 C C . GLN A 1 81 ? -13.315 13.161 21.715 1.00 58.53 81 GLN A C 1
ATOM 564 O O . GLN A 1 81 ? -14.355 12.537 21.505 1.00 58.53 81 GLN A O 1
ATOM 569 N N . GLU A 1 82 ? -13.246 14.489 21.633 1.00 56.44 82 GLU A N 1
ATOM 570 C CA . GLU A 1 82 ? -14.384 15.337 21.276 1.00 56.44 82 GLU A CA 1
ATOM 571 C C . GLU A 1 82 ? -14.818 15.126 19.815 1.00 56.44 82 GLU A C 1
ATOM 573 O O . GLU A 1 82 ? -16.002 14.919 19.537 1.00 56.44 82 GLU A O 1
ATOM 578 N N . ALA A 1 83 ? -13.864 15.070 18.879 1.00 54.53 83 ALA A N 1
ATOM 579 C CA . ALA A 1 83 ? -14.147 14.764 17.479 1.00 54.53 83 ALA A CA 1
ATOM 580 C C . ALA A 1 83 ? -14.732 13.353 17.312 1.00 54.53 83 ALA A C 1
ATOM 582 O O . ALA A 1 83 ? -15.695 13.174 16.575 1.00 54.53 83 ALA A O 1
ATOM 583 N N . MET A 1 84 ? -14.212 12.357 18.029 1.00 61.06 84 MET A N 1
ATOM 584 C CA . MET A 1 84 ? -14.711 10.979 18.003 1.00 61.06 84 MET A CA 1
ATOM 585 C C . MET A 1 84 ? -16.083 10.848 18.662 1.00 61.06 84 MET A C 1
ATOM 587 O O . MET A 1 84 ? -16.898 10.054 18.200 1.00 61.06 84 MET A O 1
ATOM 591 N N . ALA A 1 85 ? -16.374 11.631 19.702 1.00 61.34 85 ALA A N 1
ATOM 592 C CA . ALA A 1 85 ? -17.710 11.713 20.283 1.00 61.34 85 ALA A CA 1
ATOM 593 C C . ALA A 1 85 ? -18.710 12.321 19.285 1.00 61.34 85 ALA A C 1
ATOM 595 O O . ALA A 1 85 ? -19.807 11.787 19.120 1.00 61.34 85 ALA A O 1
ATOM 596 N N . ALA A 1 86 ? -18.312 13.367 18.555 1.00 59.91 86 ALA A N 1
ATOM 597 C CA . ALA A 1 86 ? -19.122 13.965 17.495 1.00 59.91 86 ALA A CA 1
ATOM 598 C C . ALA A 1 86 ? -19.319 13.017 16.296 1.00 59.91 86 ALA A C 1
ATOM 600 O O . ALA A 1 86 ? -20.422 12.909 15.761 1.00 59.91 86 ALA A O 1
ATOM 601 N N . VAL A 1 87 ? -18.282 12.269 15.908 1.00 60.38 87 VAL A N 1
ATOM 602 C CA . VAL A 1 87 ? -18.355 11.232 14.867 1.00 60.38 87 VAL A CA 1
ATOM 603 C C . VAL A 1 87 ? -19.277 10.088 15.297 1.00 60.38 87 VAL A C 1
ATOM 605 O O . VAL A 1 87 ? -20.127 9.668 14.513 1.00 60.38 87 VAL A O 1
ATOM 608 N N . ALA A 1 88 ? -19.185 9.633 16.549 1.00 58.62 88 ALA A N 1
ATOM 609 C CA . ALA A 1 88 ? -20.072 8.611 17.099 1.00 58.62 88 ALA A CA 1
ATOM 610 C C . ALA A 1 88 ? -21.532 9.095 17.183 1.00 58.62 88 ALA A C 1
ATOM 612 O O . ALA A 1 88 ? -22.453 8.325 16.906 1.00 58.62 88 ALA A O 1
ATOM 613 N N . ALA A 1 89 ? -21.758 10.372 17.513 1.00 61.19 89 ALA A N 1
ATOM 614 C CA . ALA A 1 89 ? -23.084 10.986 17.486 1.00 61.19 89 ALA A CA 1
ATOM 615 C C . ALA A 1 89 ? -23.654 11.037 16.055 1.00 61.19 89 ALA A C 1
ATOM 617 O O . ALA A 1 89 ? -24.786 10.605 15.828 1.00 61.19 89 ALA A O 1
ATOM 618 N N . ALA A 1 90 ? -22.844 11.450 15.074 1.00 57.41 90 ALA A N 1
ATOM 619 C CA . ALA A 1 90 ? -23.222 11.458 13.660 1.00 57.41 90 ALA A CA 1
ATOM 620 C C . ALA A 1 90 ? -23.496 10.039 13.113 1.00 57.41 90 ALA A C 1
ATOM 622 O O . ALA A 1 90 ? -24.417 9.838 12.315 1.00 57.41 90 ALA A O 1
ATOM 623 N N . ALA A 1 91 ? -22.739 9.032 13.566 1.00 53.59 91 ALA A N 1
ATOM 624 C CA . ALA A 1 91 ? -22.975 7.624 13.242 1.00 53.59 91 ALA A CA 1
ATOM 625 C C . ALA A 1 91 ? -24.307 7.120 13.813 1.00 53.59 91 ALA A C 1
ATOM 627 O O . ALA A 1 91 ? -25.075 6.460 13.110 1.00 53.59 91 ALA A O 1
ATOM 628 N N . ALA A 1 92 ? -24.601 7.448 15.075 1.00 56.75 92 ALA A N 1
ATOM 629 C CA . ALA A 1 92 ? -25.838 7.061 15.745 1.00 56.75 92 ALA A CA 1
ATOM 630 C C . ALA A 1 92 ? -27.075 7.670 15.064 1.00 56.75 92 ALA A C 1
ATOM 632 O O . ALA A 1 92 ? -28.100 7.001 14.926 1.00 56.75 92 ALA A O 1
ATOM 633 N N . GLU A 1 93 ? -26.969 8.907 14.580 1.00 59.12 93 GLU A N 1
ATOM 634 C CA . GLU A 1 93 ? -28.021 9.575 13.812 1.00 59.12 93 GLU A CA 1
ATOM 635 C C . GLU A 1 93 ? -28.230 8.929 12.431 1.00 59.12 93 GLU A C 1
ATOM 637 O O . GLU A 1 93 ? -29.365 8.654 12.033 1.00 59.12 93 GLU A O 1
ATOM 642 N N . SER A 1 94 ? -27.144 8.557 11.742 1.00 52.38 94 SER A N 1
ATOM 643 C CA . SER A 1 94 ? -27.220 7.807 10.481 1.00 52.38 94 SER A CA 1
ATOM 644 C C . SER A 1 94 ? -27.823 6.404 10.660 1.00 52.38 94 SER A C 1
ATOM 646 O O . SER A 1 94 ? -28.595 5.959 9.810 1.00 52.38 94 SER A O 1
ATOM 648 N N . ASN A 1 95 ? -27.505 5.707 11.757 1.00 49.88 95 ASN A N 1
ATOM 649 C CA . ASN A 1 95 ? -28.059 4.382 12.061 1.00 49.88 95 ASN A CA 1
ATOM 650 C C . ASN A 1 95 ? -29.549 4.455 12.441 1.00 49.88 95 ASN A C 1
ATOM 652 O O . ASN A 1 95 ? -30.323 3.594 12.025 1.00 49.88 95 ASN A O 1
ATOM 656 N N . LYS A 1 96 ? -29.986 5.504 13.157 1.00 52.25 96 LYS A N 1
ATOM 657 C CA . LYS A 1 96 ? -31.416 5.757 13.425 1.00 52.25 96 LYS A CA 1
ATOM 658 C C . LYS A 1 96 ? -32.210 5.991 12.137 1.00 52.25 96 LYS A C 1
ATOM 660 O O . LYS A 1 96 ? -33.313 5.464 12.005 1.00 52.25 96 LYS A O 1
ATOM 665 N N . ALA A 1 97 ? -31.642 6.719 11.173 1.00 46.81 97 ALA A N 1
ATOM 666 C CA . ALA A 1 97 ? -32.274 6.943 9.873 1.00 46.81 97 ALA A CA 1
ATOM 667 C C . ALA A 1 97 ? -32.419 5.648 9.043 1.00 46.81 97 ALA A C 1
ATOM 669 O O . ALA A 1 97 ? -33.401 5.498 8.323 1.00 46.81 97 ALA A O 1
ATOM 670 N N . ALA A 1 98 ? -31.482 4.698 9.169 1.00 40.09 98 ALA A N 1
ATOM 671 C CA . ALA A 1 98 ? -31.566 3.387 8.517 1.00 40.09 98 ALA A CA 1
ATOM 672 C C . ALA A 1 98 ? -32.571 2.439 9.207 1.00 40.09 98 ALA A C 1
ATOM 674 O O . ALA A 1 98 ? -33.315 1.728 8.534 1.00 40.09 98 ALA A O 1
ATOM 675 N N . ALA A 1 99 ? -32.648 2.465 10.543 1.00 37.06 99 ALA A N 1
ATOM 676 C CA . ALA A 1 99 ? -33.598 1.661 11.315 1.00 37.06 99 ALA A CA 1
ATOM 677 C C . ALA A 1 99 ? -35.061 2.118 11.134 1.00 37.06 99 ALA A C 1
ATOM 679 O O . ALA A 1 99 ? -35.969 1.290 11.125 1.00 37.06 99 ALA A O 1
ATOM 680 N N . GLY A 1 100 ? -35.298 3.417 10.907 1.00 35.56 100 GLY A N 1
ATOM 681 C CA . GLY A 1 100 ? -36.632 3.968 10.630 1.00 35.56 100 GLY A CA 1
ATOM 682 C C . GLY A 1 100 ? -37.271 3.505 9.311 1.00 35.56 100 GLY A C 1
ATOM 683 O O . GLY A 1 100 ? -38.470 3.692 9.127 1.00 35.56 100 GLY A O 1
ATOM 684 N N . ALA A 1 101 ? -36.504 2.876 8.412 1.00 37.81 101 ALA A N 1
ATOM 685 C CA . ALA A 1 101 ? -36.988 2.376 7.122 1.00 37.81 101 ALA A CA 1
ATOM 686 C C . ALA A 1 101 ? -37.354 0.875 7.120 1.00 37.81 101 ALA A C 1
ATOM 688 O O . ALA A 1 101 ? -37.821 0.370 6.102 1.00 37.81 101 ALA A O 1
ATOM 689 N N . SER A 1 102 ? -37.175 0.151 8.236 1.00 35.06 102 SER A N 1
ATOM 690 C CA . SER A 1 102 ? -37.523 -1.279 8.341 1.00 35.06 102 SER A CA 1
ATOM 691 C C . SER A 1 102 ? -38.252 -1.613 9.650 1.00 35.06 102 SER A C 1
ATOM 693 O O . SER A 1 102 ? -37.752 -2.315 10.523 1.00 35.06 102 SER A O 1
ATOM 695 N N . ALA A 1 103 ? -39.481 -1.116 9.801 1.00 31.27 103 ALA A N 1
ATOM 696 C CA . ALA A 1 103 ? -40.380 -1.593 10.851 1.00 31.27 103 ALA A CA 1
ATOM 697 C C . ALA A 1 103 ? -41.083 -2.885 10.387 1.00 31.27 103 ALA A C 1
ATOM 699 O O . ALA A 1 103 ? -42.080 -2.830 9.669 1.00 31.27 103 ALA A O 1
ATOM 700 N N . GLY A 1 104 ? -40.561 -4.051 10.788 1.00 27.67 104 GLY A N 1
ATOM 701 C CA . GLY A 1 104 ? -41.175 -5.351 10.498 1.00 27.67 104 GLY A CA 1
ATOM 702 C C . GLY A 1 104 ? -40.703 -6.495 11.406 1.00 27.67 104 GLY A C 1
ATOM 703 O O . GLY A 1 104 ? -39.652 -7.071 11.163 1.00 27.67 104 GLY A O 1
ATOM 704 N N . ALA A 1 105 ? -41.563 -6.848 12.372 1.00 26.67 105 ALA A N 1
ATOM 705 C CA . ALA A 1 105 ? -41.631 -8.067 13.203 1.00 26.67 105 ALA A CA 1
ATOM 706 C C . ALA A 1 105 ? -40.549 -8.332 14.291 1.00 26.67 105 ALA A C 1
ATOM 708 O O . ALA A 1 105 ? -39.355 -8.160 14.055 1.00 26.67 105 ALA A O 1
ATOM 709 N N . PRO A 1 106 ? -40.946 -8.818 15.493 1.00 29.53 106 PRO A N 1
ATOM 710 C CA . PRO A 1 106 ? -40.018 -9.132 16.576 1.00 29.53 106 PRO A CA 1
ATOM 711 C C . PRO A 1 106 ? -39.439 -10.546 16.403 1.00 29.53 106 PRO A C 1
ATOM 713 O O . PRO A 1 106 ? -40.159 -11.536 16.512 1.00 29.53 106 PRO A O 1
ATOM 716 N N . SER A 1 107 ? -38.131 -10.666 16.162 1.00 31.77 107 SER A N 1
ATOM 717 C CA . SER A 1 107 ? -37.435 -11.959 16.199 1.00 31.77 107 SER A CA 1
ATOM 718 C C . SER A 1 107 ? -36.848 -12.214 17.590 1.00 31.77 107 SER A C 1
ATOM 720 O O . SER A 1 107 ? -35.971 -11.477 18.038 1.00 31.77 107 SER A O 1
ATOM 722 N N . THR A 1 108 ? -37.270 -13.290 18.255 1.00 30.38 108 THR A N 1
ATOM 723 C CA . THR A 1 108 ? -36.722 -13.795 19.532 1.00 30.38 108 THR A CA 1
ATOM 724 C C . THR A 1 108 ? -35.398 -14.551 19.339 1.00 30.38 108 THR A C 1
ATOM 726 O O . THR A 1 108 ? -35.212 -15.660 19.837 1.00 30.38 108 THR A O 1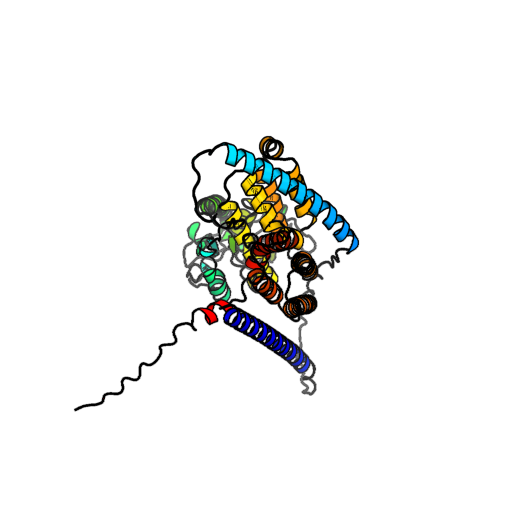
ATOM 729 N N . GLY A 1 109 ? -34.475 -13.971 18.575 1.00 28.28 109 GLY A N 1
ATOM 730 C CA . GLY A 1 109 ? -33.129 -14.491 18.356 1.00 28.28 109 GLY A CA 1
ATOM 731 C C . GLY A 1 109 ? -32.102 -13.557 18.984 1.00 28.28 109 GLY A C 1
ATOM 732 O O . GLY A 1 109 ? -32.185 -12.345 18.802 1.00 28.28 109 GLY A O 1
ATOM 733 N N . ARG A 1 110 ? -31.138 -14.115 19.728 1.00 30.80 110 ARG A N 1
ATOM 734 C CA . ARG A 1 110 ? -29.970 -13.393 20.260 1.00 30.80 110 ARG A CA 1
ATOM 735 C C . ARG A 1 110 ? -29.376 -12.513 19.154 1.00 30.80 110 ARG A C 1
ATOM 737 O O . ARG A 1 110 ? -28.960 -13.047 18.127 1.00 30.80 110 ARG A O 1
ATOM 744 N N . ALA A 1 111 ? -29.363 -11.195 19.370 1.00 25.72 111 ALA A N 1
ATOM 745 C CA . ALA A 1 111 ? -28.860 -10.233 18.397 1.00 25.72 111 ALA A CA 1
ATOM 746 C C . ALA A 1 111 ? -27.445 -10.643 17.939 1.00 25.72 111 ALA A C 1
ATOM 748 O O . ALA A 1 111 ? -26.604 -10.967 18.791 1.00 25.72 111 ALA A O 1
ATOM 749 N N . PRO A 1 112 ? -27.172 -10.686 16.623 1.00 28.31 112 PRO A N 1
ATOM 750 C CA . PRO A 1 112 ? -25.838 -10.967 16.120 1.00 28.31 112 PRO A CA 1
ATOM 751 C C . PRO A 1 112 ? -24.847 -9.975 16.730 1.00 28.31 112 PRO A C 1
ATOM 753 O O . PRO A 1 112 ? -25.140 -8.788 16.847 1.00 28.31 112 PRO A O 1
ATOM 756 N N . ARG A 1 113 ? -23.670 -10.473 17.117 1.00 43.16 113 ARG A N 1
ATOM 757 C CA . ARG A 1 113 ? -22.529 -9.644 17.518 1.00 43.16 113 ARG A CA 1
ATOM 758 C C . ARG A 1 113 ? -22.292 -8.599 16.423 1.00 43.16 113 ARG A C 1
ATOM 760 O O . ARG A 1 113 ? -21.891 -8.978 15.325 1.00 43.16 113 ARG A O 1
ATOM 767 N N . GLU A 1 114 ? -22.499 -7.315 16.701 1.00 34.53 114 GLU A N 1
ATOM 768 C CA . GLU A 1 114 ? -22.002 -6.256 15.819 1.00 34.53 114 GLU A CA 1
ATOM 769 C C . GLU A 1 114 ? -20.479 -6.196 15.970 1.00 34.53 114 GLU A C 1
ATOM 771 O O . GLU A 1 114 ? -19.923 -5.433 16.758 1.00 34.53 114 GLU A O 1
ATOM 776 N N . ILE A 1 115 ? -19.779 -7.066 15.239 1.00 37.56 115 ILE A N 1
ATOM 777 C CA . ILE A 1 115 ? -18.366 -6.849 14.946 1.00 37.56 115 ILE A CA 1
ATOM 778 C C . ILE A 1 115 ? -18.342 -5.577 14.081 1.00 37.56 115 ILE A C 1
ATOM 780 O O . ILE A 1 115 ? -19.038 -5.555 13.064 1.00 37.56 115 ILE A O 1
ATOM 784 N N . PRO A 1 116 ? -17.605 -4.511 14.455 1.00 46.06 116 PRO A N 1
ATOM 785 C CA . PRO A 1 116 ? -17.699 -3.213 13.774 1.00 46.06 116 PRO A CA 1
ATOM 786 C C . PRO A 1 116 ? -17.389 -3.263 12.269 1.00 46.06 116 PRO A C 1
ATOM 788 O O . PRO A 1 116 ? -17.789 -2.369 11.531 1.00 46.06 116 PRO A O 1
ATOM 791 N N . PHE A 1 117 ? -16.742 -4.337 11.815 1.00 43.47 117 PHE A N 1
ATOM 792 C CA . PHE A 1 117 ? -16.589 -4.747 10.424 1.00 43.47 117 PHE A CA 1
ATOM 793 C C . PHE A 1 117 ? -16.752 -6.269 10.330 1.00 43.47 117 PHE A C 1
ATOM 795 O O . PHE A 1 117 ? -16.337 -6.958 11.267 1.00 43.47 117 PHE A O 1
ATOM 802 N N . PRO A 1 118 ? -17.290 -6.828 9.228 1.00 45.38 118 PRO A N 1
ATOM 803 C CA . PRO A 1 118 ? -17.259 -8.272 9.019 1.00 45.38 118 PRO A CA 1
ATOM 804 C C . PRO A 1 118 ? -15.821 -8.786 9.162 1.00 45.38 118 PRO A C 1
ATOM 806 O O . PRO A 1 118 ? -14.862 -8.112 8.771 1.00 45.38 118 PRO A O 1
ATOM 809 N N . GLU A 1 119 ? -15.658 -9.964 9.765 1.00 53.00 119 GLU A N 1
ATOM 810 C CA . GLU A 1 119 ? -14.363 -10.635 9.816 1.00 53.00 119 GLU A CA 1
ATOM 811 C C . GLU A 1 119 ? -13.949 -10.948 8.376 1.00 53.00 119 GLU A C 1
ATOM 813 O O . GLU A 1 119 ? -14.489 -11.845 7.737 1.00 53.00 119 GLU A O 1
ATOM 818 N N . LEU A 1 120 ? -13.065 -10.118 7.828 1.00 58.09 120 LEU A N 1
ATOM 819 C CA . LEU A 1 120 ? -12.578 -10.283 6.466 1.00 58.09 120 LEU A CA 1
ATOM 820 C C . LEU A 1 120 ? -11.677 -11.496 6.418 1.00 58.09 120 LEU A C 1
ATOM 822 O O . LEU A 1 120 ? -10.798 -11.627 7.271 1.00 58.09 120 LEU A O 1
ATOM 826 N N . ASP A 1 121 ? -11.852 -12.318 5.390 1.00 62.25 121 ASP A N 1
ATOM 827 C CA . ASP A 1 121 ? -10.818 -13.247 4.976 1.00 62.25 121 ASP A CA 1
ATOM 828 C C . ASP A 1 121 ? -9.768 -12.453 4.183 1.00 62.25 121 ASP A C 1
ATOM 830 O O . ASP A 1 121 ? -10.032 -12.053 3.045 1.00 62.25 121 ASP A O 1
ATOM 834 N N . PRO A 1 122 ? -8.569 -12.191 4.744 1.00 61.56 122 PRO A N 1
ATOM 835 C CA . PRO A 1 122 ? -7.531 -11.464 4.023 1.00 61.56 122 PRO A CA 1
ATOM 836 C C . PRO A 1 122 ? -7.160 -12.150 2.702 1.00 61.56 122 PRO A C 1
ATOM 838 O O . PRO A 1 122 ? -6.707 -11.464 1.786 1.00 61.56 122 PRO A O 1
ATOM 841 N N . SER A 1 123 ? -7.424 -13.463 2.569 1.00 61.34 123 SER A N 1
ATOM 842 C CA . SER A 1 123 ? -7.169 -14.251 1.358 1.00 61.34 123 SER A CA 1
ATOM 843 C C . SER A 1 123 ? -7.968 -13.782 0.135 1.00 61.34 123 SER A C 1
ATOM 845 O O . SER A 1 123 ? -7.697 -14.200 -0.995 1.00 61.34 123 SER A O 1
ATOM 847 N N . GLU A 1 124 ? -8.950 -12.898 0.314 1.00 80.12 124 GLU A N 1
ATOM 848 C CA . GLU A 1 124 ? -9.680 -12.257 -0.779 1.00 80.12 124 GLU A CA 1
ATOM 849 C C . GLU A 1 124 ? -9.015 -10.984 -1.308 1.00 80.12 124 GLU A C 1
ATOM 851 O O . GLU A 1 124 ? -9.303 -10.575 -2.440 1.00 80.12 124 GLU A O 1
ATOM 856 N N . ALA A 1 125 ? -8.094 -10.387 -0.548 1.00 88.56 125 ALA A N 1
ATOM 857 C CA . ALA A 1 125 ? -7.298 -9.269 -1.026 1.00 88.56 125 ALA A CA 1
ATOM 858 C C . ALA A 1 125 ? -6.284 -9.745 -2.071 1.00 88.56 125 ALA A C 1
ATOM 860 O O . ALA A 1 125 ? -5.663 -10.811 -1.965 1.00 88.56 125 ALA A O 1
ATOM 861 N N . ARG A 1 126 ? -6.135 -8.938 -3.121 1.00 94.50 126 ARG A N 1
ATOM 862 C CA . ARG A 1 126 ? -5.294 -9.266 -4.274 1.00 94.50 126 ARG A CA 1
ATOM 863 C C . ARG A 1 126 ? -4.121 -8.314 -4.337 1.00 94.50 126 ARG A C 1
ATOM 865 O O . ARG A 1 126 ? -4.311 -7.108 -4.271 1.00 94.50 126 ARG A O 1
ATOM 872 N N . ILE A 1 127 ? -2.922 -8.840 -4.534 1.00 95.75 127 ILE A N 1
ATOM 873 C CA . ILE A 1 127 ? -1.732 -8.028 -4.766 1.00 95.75 127 ILE A CA 1
ATOM 874 C C . ILE A 1 127 ? -1.129 -8.364 -6.121 1.00 95.75 127 ILE A C 1
ATOM 876 O O . ILE A 1 127 ? -0.837 -9.520 -6.438 1.00 95.75 127 ILE A O 1
ATOM 880 N N . ALA A 1 128 ? -0.933 -7.336 -6.935 1.00 97.31 128 ALA A N 1
ATOM 881 C CA . ALA A 1 128 ? -0.155 -7.462 -8.147 1.00 97.31 128 ALA A CA 1
ATOM 882 C C . ALA A 1 128 ? 1.318 -7.653 -7.789 1.00 97.31 128 ALA A C 1
ATOM 884 O O . ALA A 1 128 ? 1.835 -7.071 -6.835 1.00 97.31 128 ALA A O 1
ATOM 885 N N . MET A 1 129 ? 2.010 -8.496 -8.543 1.00 96.50 129 MET A N 1
ATOM 886 C CA . MET A 1 129 ? 3.429 -8.740 -8.337 1.00 96.50 129 MET A CA 1
ATOM 887 C C . MET A 1 129 ? 4.132 -8.878 -9.677 1.00 96.50 129 MET A C 1
ATOM 889 O O . MET A 1 129 ? 3.621 -9.519 -10.598 1.00 96.50 129 MET A O 1
ATOM 893 N N . SER A 1 130 ? 5.329 -8.294 -9.785 1.00 96.31 130 SER A N 1
ATOM 894 C CA . SER A 1 130 ? 6.183 -8.511 -10.956 1.00 96.31 130 SER A CA 1
ATOM 895 C C . SER A 1 130 ? 6.364 -10.013 -11.185 1.00 96.31 130 SER A C 1
ATOM 897 O O . SER A 1 130 ? 6.890 -10.705 -10.318 1.00 96.31 130 SER A O 1
ATOM 899 N N . ALA A 1 131 ? 5.941 -10.535 -12.338 1.00 95.56 131 ALA A N 1
ATOM 900 C CA . ALA A 1 131 ? 5.804 -11.981 -12.553 1.00 95.56 131 ALA A CA 1
ATOM 901 C C . ALA A 1 131 ? 7.130 -12.753 -12.387 1.00 95.56 131 ALA A C 1
ATOM 903 O O . ALA A 1 131 ? 7.144 -13.903 -11.951 1.00 95.56 131 ALA A O 1
ATOM 904 N N . CYS A 1 132 ? 8.269 -12.100 -12.638 1.00 92.00 132 CYS A N 1
ATOM 905 C CA . CYS A 1 132 ? 9.593 -12.667 -12.379 1.00 92.00 132 CYS A CA 1
ATOM 906 C C . CYS A 1 132 ? 9.864 -12.944 -10.887 1.00 92.00 132 CYS A C 1
ATOM 908 O O . CYS A 1 132 ? 10.608 -13.878 -10.578 1.00 92.00 132 CYS A O 1
ATOM 910 N N . LEU A 1 133 ? 9.257 -12.176 -9.971 1.00 94.06 133 LEU A N 1
ATOM 911 C CA . LEU A 1 133 ? 9.310 -12.398 -8.522 1.00 94.06 133 LEU A CA 1
ATOM 912 C C . LEU A 1 133 ? 8.463 -13.594 -8.087 1.00 94.06 133 LEU A C 1
ATOM 914 O O . LEU A 1 133 ? 8.754 -14.162 -7.042 1.00 94.06 133 LEU A O 1
ATOM 918 N N . LEU A 1 134 ? 7.472 -14.000 -8.884 1.00 93.44 134 LEU A N 1
ATOM 919 C CA . LEU A 1 134 ? 6.640 -15.187 -8.653 1.00 93.44 134 LEU A CA 1
ATOM 920 C C . LEU A 1 134 ? 7.259 -16.477 -9.216 1.00 93.44 134 LEU A C 1
ATOM 922 O O . LEU A 1 134 ? 6.699 -17.551 -9.037 1.00 93.44 134 LEU A O 1
ATOM 926 N N . GLY A 1 135 ? 8.411 -16.385 -9.889 1.00 91.88 135 GLY A N 1
ATOM 927 C CA . GLY A 1 135 ? 9.087 -17.537 -10.491 1.00 91.88 135 GLY A CA 1
ATOM 928 C C . GLY A 1 135 ? 8.766 -17.773 -11.966 1.00 91.88 135 GLY A C 1
ATOM 929 O O . GLY A 1 135 ? 9.298 -18.714 -12.542 1.00 91.88 135 GLY A O 1
ATOM 930 N N . HIS A 1 136 ? 7.975 -16.908 -12.612 1.00 91.81 136 HIS A N 1
ATOM 931 C CA . HIS A 1 136 ? 7.774 -17.003 -14.058 1.00 91.81 136 HIS A CA 1
ATOM 932 C C . HIS A 1 136 ? 9.069 -16.654 -14.808 1.00 91.81 136 HIS A C 1
ATOM 934 O O . HIS A 1 136 ? 9.737 -15.659 -14.500 1.00 91.81 136 HIS A O 1
ATOM 940 N N . GLU A 1 137 ? 9.383 -17.435 -15.840 1.00 92.94 137 GLU A N 1
ATOM 941 C CA . GLU A 1 137 ? 10.552 -17.277 -16.715 1.00 92.94 137 GLU A CA 1
ATOM 942 C C . GLU A 1 137 ? 10.362 -16.143 -17.739 1.00 92.94 137 GLU A C 1
ATOM 944 O O . GLU A 1 137 ? 10.416 -16.323 -18.951 1.00 92.94 137 GLU A O 1
ATOM 949 N N . VAL A 1 138 ? 10.085 -14.937 -17.239 1.00 89.81 138 VAL A N 1
ATOM 950 C CA . VAL A 1 138 ? 9.755 -13.749 -18.048 1.00 89.81 138 VAL A CA 1
ATOM 951 C C . VAL A 1 138 ? 10.887 -12.727 -18.108 1.00 89.81 138 VAL A C 1
ATOM 953 O O . VAL A 1 138 ? 10.713 -11.631 -18.648 1.00 89.81 138 VAL A O 1
ATOM 956 N N . ARG A 1 139 ? 12.054 -13.018 -17.518 1.00 88.62 139 ARG A N 1
ATOM 957 C CA . ARG A 1 139 ? 13.206 -12.111 -17.617 1.00 88.62 139 ARG A CA 1
ATOM 958 C C . ARG A 1 139 ? 13.792 -12.138 -19.025 1.00 88.62 139 ARG A C 1
ATOM 960 O O . ARG A 1 139 ? 13.669 -13.120 -19.750 1.00 88.62 139 ARG A O 1
ATOM 967 N N . TYR A 1 140 ? 14.511 -11.072 -19.371 1.00 84.44 140 TYR A N 1
ATOM 968 C CA . TYR A 1 140 ? 15.184 -10.927 -20.664 1.00 84.44 140 TYR A CA 1
ATOM 969 C C . TYR A 1 140 ? 16.072 -12.132 -21.034 1.00 84.44 140 TYR A C 1
ATOM 971 O O . TYR A 1 140 ? 16.187 -12.484 -22.203 1.00 84.44 140 TYR A O 1
ATOM 979 N N . ASN A 1 141 ? 16.633 -12.813 -20.030 1.00 87.75 141 ASN A N 1
ATOM 980 C CA . ASN A 1 141 ? 17.508 -13.975 -20.162 1.00 87.75 141 ASN A CA 1
ATOM 981 C C . ASN A 1 141 ? 16.793 -15.340 -20.053 1.00 87.75 141 ASN A C 1
ATOM 983 O O . ASN A 1 141 ? 17.465 -16.330 -19.782 1.00 87.75 141 ASN A O 1
ATOM 987 N N . LYS A 1 142 ? 15.459 -15.408 -20.190 1.00 80.69 142 LYS A N 1
ATOM 988 C CA . LYS A 1 142 ? 14.636 -16.612 -19.921 1.00 80.69 142 LYS A CA 1
ATOM 989 C C . LYS A 1 142 ? 14.691 -17.152 -18.490 1.00 80.69 142 LYS A C 1
ATOM 991 O O . LYS A 1 142 ? 14.206 -18.239 -18.228 1.00 80.69 142 LYS A O 1
ATOM 996 N N . GLY A 1 143 ? 15.269 -16.408 -17.553 1.00 84.31 143 GLY A N 1
ATOM 997 C CA . GLY A 1 143 ? 15.279 -16.793 -16.147 1.00 84.31 143 GLY A CA 1
ATOM 998 C C . GLY A 1 143 ? 14.104 -16.212 -15.364 1.00 84.31 143 GLY A C 1
ATOM 999 O O . GLY A 1 143 ? 13.271 -15.458 -15.875 1.00 84.31 143 GLY A O 1
ATOM 1000 N N . HIS A 1 144 ? 14.120 -16.475 -14.062 1.00 87.00 144 HIS A N 1
ATOM 1001 C CA . HIS A 1 144 ? 13.272 -15.819 -13.072 1.00 87.00 144 HIS A CA 1
ATOM 1002 C C . HIS A 1 144 ? 14.120 -15.163 -11.971 1.00 87.00 144 HIS A C 1
ATOM 1004 O O . HIS A 1 144 ? 15.345 -15.280 -11.934 1.00 87.00 144 HIS A O 1
ATOM 1010 N N . CYS A 1 145 ? 13.474 -14.476 -11.034 1.00 87.25 145 CYS A N 1
ATOM 1011 C CA . CYS A 1 145 ? 14.091 -14.008 -9.792 1.00 87.25 145 CYS A CA 1
ATOM 1012 C C . CYS A 1 145 ? 13.112 -14.202 -8.631 1.00 87.25 145 CYS A C 1
ATOM 1014 O O . CYS A 1 145 ? 12.757 -13.250 -7.941 1.00 87.25 145 CYS A O 1
ATOM 1016 N N . HIS A 1 146 ? 12.639 -15.444 -8.478 1.00 91.88 146 HIS A N 1
ATOM 1017 C CA . HIS A 1 146 ? 11.645 -15.830 -7.484 1.00 91.88 146 HIS A CA 1
ATOM 1018 C C . HIS A 1 146 ? 12.037 -15.355 -6.081 1.00 91.88 146 HIS A C 1
ATOM 1020 O O . HIS A 1 146 ? 13.006 -15.841 -5.495 1.00 91.88 146 HIS A O 1
ATOM 1026 N N . ALA A 1 147 ? 11.256 -14.431 -5.528 1.00 90.38 147 ALA A N 1
ATOM 1027 C CA . ALA A 1 147 ? 11.420 -13.937 -4.169 1.00 90.38 147 ALA A CA 1
ATOM 1028 C C . ALA A 1 147 ? 10.705 -14.872 -3.182 1.00 90.38 147 ALA A C 1
ATOM 1030 O O . ALA A 1 147 ? 9.676 -14.518 -2.613 1.00 90.38 147 ALA A O 1
ATOM 1031 N N . ARG A 1 148 ? 11.242 -16.086 -2.994 1.00 87.25 148 ARG A N 1
ATOM 1032 C CA . ARG A 1 148 ? 10.593 -17.163 -2.218 1.00 87.25 148 ARG A CA 1
ATOM 1033 C C . ARG A 1 148 ? 10.134 -16.736 -0.825 1.00 87.25 148 ARG A C 1
ATOM 1035 O O . ARG A 1 148 ? 9.028 -17.084 -0.425 1.00 87.25 148 ARG A O 1
ATOM 1042 N N . SER A 1 149 ? 10.955 -15.984 -0.090 1.00 83.94 149 SER A N 1
ATOM 1043 C CA . SER A 1 149 ? 10.595 -15.484 1.244 1.00 83.94 149 SER A CA 1
ATOM 1044 C C . SER A 1 149 ? 9.352 -14.592 1.189 1.00 83.94 149 SER A C 1
ATOM 1046 O O . SER A 1 149 ? 8.397 -14.818 1.928 1.00 83.94 149 SER A O 1
ATOM 1048 N N . THR A 1 150 ? 9.328 -13.642 0.255 1.00 86.12 150 THR A N 1
ATOM 1049 C CA . THR A 1 150 ? 8.202 -12.736 0.020 1.00 86.12 150 THR A CA 1
ATOM 1050 C C . THR A 1 150 ? 6.953 -13.477 -0.451 1.00 86.12 150 THR A C 1
ATOM 1052 O O . THR A 1 150 ? 5.874 -13.238 0.087 1.00 86.12 150 THR A O 1
ATOM 1055 N N . THR A 1 151 ? 7.073 -14.388 -1.422 1.00 87.69 151 THR A N 1
ATOM 1056 C CA . THR A 1 151 ? 5.913 -15.116 -1.959 1.00 87.69 151 THR A CA 1
ATOM 1057 C C . THR A 1 151 ? 5.318 -16.073 -0.938 1.00 87.69 151 THR A C 1
ATOM 1059 O O . THR A 1 151 ? 4.100 -16.169 -0.845 1.00 87.69 151 THR A O 1
ATOM 1062 N N . ASN A 1 152 ? 6.152 -16.750 -0.142 1.00 86.06 152 ASN A N 1
ATOM 1063 C CA . ASN A 1 152 ? 5.676 -17.647 0.909 1.00 86.06 152 ASN A CA 1
ATOM 1064 C C . ASN A 1 152 ? 4.967 -16.862 2.009 1.00 86.06 152 ASN A C 1
ATOM 1066 O O . ASN A 1 152 ? 3.908 -17.268 2.461 1.00 86.06 152 ASN A O 1
ATOM 1070 N N . LEU A 1 153 ? 5.531 -15.725 2.417 1.00 82.56 153 LEU A N 1
ATOM 1071 C CA . LEU A 1 153 ? 4.941 -14.878 3.441 1.00 82.56 153 LEU A CA 1
ATOM 1072 C C . LEU A 1 153 ? 3.609 -14.279 2.984 1.00 82.56 153 LEU A C 1
ATOM 1074 O O . LEU A 1 153 ? 2.576 -14.522 3.602 1.00 82.56 153 LEU A O 1
ATOM 1078 N N . LEU A 1 154 ? 3.624 -13.514 1.891 1.00 86.75 154 LEU A N 1
ATOM 1079 C CA . LEU A 1 154 ? 2.438 -12.795 1.429 1.00 86.75 154 LEU A CA 1
ATOM 1080 C C . LEU A 1 154 ? 1.378 -13.746 0.870 1.00 86.75 154 LEU A C 1
ATOM 1082 O O . LEU A 1 154 ? 0.196 -13.464 1.011 1.00 86.75 154 LEU A O 1
ATOM 1086 N N . GLY A 1 155 ? 1.773 -14.891 0.310 1.00 85.75 155 GLY A N 1
ATOM 1087 C CA . GLY A 1 155 ? 0.847 -15.889 -0.229 1.00 85.75 155 GLY A CA 1
ATOM 1088 C C . GLY A 1 155 ? 0.006 -16.601 0.832 1.00 85.75 155 GLY A C 1
ATOM 1089 O O . GLY A 1 155 ? -1.021 -17.179 0.497 1.00 85.75 155 GLY A O 1
ATOM 1090 N N . THR A 1 156 ? 0.395 -16.540 2.113 1.00 80.19 156 THR A N 1
ATOM 1091 C CA . THR A 1 156 ? -0.472 -17.010 3.212 1.00 80.19 156 THR A CA 1
ATOM 1092 C C . THR A 1 156 ? -1.626 -16.058 3.509 1.00 80.19 156 THR A C 1
ATOM 1094 O O . THR A 1 156 ? -2.581 -16.456 4.170 1.00 80.19 156 THR A O 1
ATOM 1097 N N . VAL A 1 157 ? -1.525 -14.808 3.048 1.00 75.62 157 VAL A N 1
ATOM 1098 C CA . VAL A 1 157 ? -2.461 -13.732 3.382 1.00 75.62 157 VAL A CA 1
ATOM 1099 C C . VAL A 1 157 ? -3.208 -13.240 2.152 1.00 75.62 157 VAL A C 1
ATOM 1101 O O . VAL A 1 157 ? -4.365 -12.893 2.283 1.00 75.62 157 VAL A O 1
ATOM 1104 N N . PHE A 1 158 ? -2.588 -13.219 0.972 1.00 89.19 158 PHE A N 1
ATOM 1105 C CA . PHE A 1 158 ? -3.110 -12.552 -0.220 1.00 89.19 158 PHE A CA 1
ATOM 1106 C C . PHE A 1 158 ? -3.030 -13.433 -1.467 1.00 89.19 158 PHE A C 1
ATOM 1108 O O . PHE A 1 158 ? -2.163 -14.299 -1.594 1.00 89.19 158 PHE A O 1
ATOM 1115 N N . LYS A 1 159 ? -3.891 -13.141 -2.446 1.00 91.56 159 LYS A N 1
ATOM 1116 C CA . LYS A 1 159 ? -3.823 -13.722 -3.794 1.00 91.56 159 LYS A CA 1
ATOM 1117 C C . LYS A 1 159 ? -2.900 -12.899 -4.688 1.00 91.56 159 LYS A C 1
ATOM 1119 O O . LYS A 1 159 ? -2.979 -11.672 -4.704 1.00 91.56 159 LYS A O 1
ATOM 1124 N N . PHE A 1 160 ? -2.060 -13.567 -5.476 1.00 94.62 160 PHE A N 1
ATOM 1125 C CA . PHE A 1 160 ? -1.143 -12.898 -6.400 1.00 94.62 160 PHE A CA 1
ATOM 1126 C C . PHE A 1 160 ? -1.754 -12.687 -7.786 1.00 94.62 160 PHE A C 1
ATOM 1128 O O . PHE A 1 160 ? -2.396 -13.580 -8.337 1.00 94.62 160 PHE A O 1
ATOM 1135 N N . VAL A 1 161 ? -1.475 -11.523 -8.372 1.00 95.62 161 VAL A N 1
ATOM 1136 C CA . VAL A 1 161 ? -1.773 -11.198 -9.772 1.00 95.62 161 VAL A CA 1
ATOM 1137 C C . VAL A 1 161 ? -0.446 -10.961 -10.501 1.00 95.62 161 VAL A C 1
ATOM 1139 O O . VAL A 1 161 ? 0.204 -9.943 -10.254 1.00 95.62 161 VAL A O 1
ATOM 1142 N N . PRO A 1 162 ? 0.023 -11.894 -11.349 1.00 96.25 162 PRO A N 1
ATOM 1143 C CA . PRO A 1 162 ? 1.289 -11.729 -12.052 1.00 96.25 162 PRO A CA 1
ATOM 1144 C C . PRO A 1 162 ? 1.185 -10.615 -13.099 1.00 96.25 162 PRO A C 1
ATOM 1146 O O . PRO A 1 162 ? 0.253 -10.595 -13.898 1.00 96.25 162 PRO A O 1
ATOM 1149 N N . VAL A 1 163 ? 2.167 -9.713 -13.126 1.00 96.56 163 VAL A N 1
ATOM 1150 C CA . VAL A 1 163 ? 2.264 -8.642 -14.132 1.00 96.56 163 VAL A CA 1
ATOM 1151 C C . VAL A 1 163 ? 3.690 -8.568 -14.669 1.00 96.56 163 VAL A C 1
ATOM 1153 O O . VAL A 1 163 ? 4.650 -8.525 -13.896 1.00 96.56 163 VAL A O 1
ATOM 1156 N N . CYS A 1 164 ? 3.859 -8.535 -15.991 1.00 96.44 164 CYS A N 1
ATOM 1157 C CA . CYS A 1 164 ? 5.154 -8.266 -16.612 1.00 96.44 164 CYS A CA 1
ATOM 1158 C C . CYS A 1 164 ? 5.001 -7.248 -17.747 1.00 96.44 164 CYS A C 1
ATOM 1160 O O . CYS A 1 164 ? 4.707 -7.643 -18.874 1.00 96.44 164 CYS A O 1
ATOM 1162 N N . PRO A 1 165 ? 5.274 -5.955 -17.488 1.00 95.00 165 PRO A N 1
ATOM 1163 C CA . PRO A 1 165 ? 5.064 -4.910 -18.485 1.00 95.00 165 PRO A CA 1
ATOM 1164 C C . PRO A 1 165 ? 5.809 -5.171 -19.793 1.00 95.00 165 PRO A C 1
ATOM 1166 O O . PRO A 1 165 ? 5.270 -4.952 -20.864 1.00 95.00 165 PRO A O 1
ATOM 1169 N N . GLU A 1 166 ? 7.032 -5.701 -19.711 1.00 94.25 166 GLU A N 1
ATOM 1170 C CA . GLU A 1 166 ? 7.887 -5.967 -20.873 1.00 94.25 166 GLU A CA 1
ATOM 1171 C C . GLU A 1 166 ? 7.345 -7.085 -21.779 1.00 94.25 166 GLU A C 1
ATOM 1173 O O . GLU A 1 166 ? 7.478 -7.002 -22.999 1.00 94.25 166 GLU A O 1
ATOM 1178 N N . ILE A 1 167 ? 6.720 -8.116 -21.202 1.00 94.75 167 ILE A 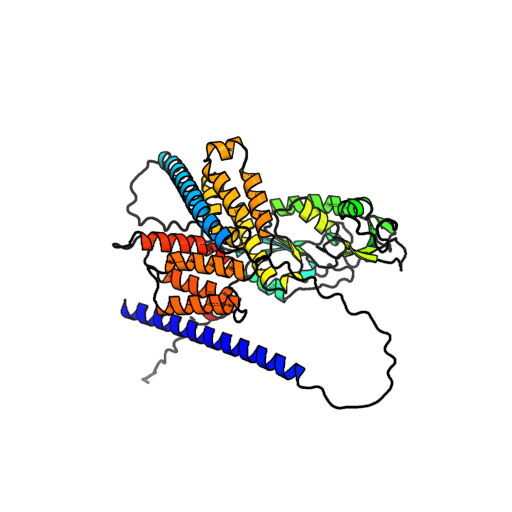N 1
ATOM 1179 C CA . ILE A 1 167 ? 6.061 -9.172 -21.984 1.00 94.75 167 ILE A CA 1
ATOM 1180 C C . ILE A 1 167 ? 4.772 -8.646 -22.590 1.00 94.75 167 ILE A C 1
ATOM 1182 O O . ILE A 1 167 ? 4.522 -8.879 -23.769 1.00 94.75 167 ILE A O 1
ATOM 1186 N N . ASP A 1 168 ? 3.998 -7.898 -21.812 1.00 94.44 168 ASP A N 1
ATOM 1187 C CA . ASP A 1 168 ? 2.690 -7.424 -22.240 1.00 94.44 168 ASP A CA 1
ATOM 1188 C C . ASP A 1 168 ? 2.786 -6.353 -23.342 1.00 94.44 168 ASP A C 1
ATOM 1190 O O . ASP A 1 168 ? 1.891 -6.252 -24.178 1.00 94.44 168 ASP A O 1
ATOM 1194 N N . ILE A 1 169 ? 3.898 -5.606 -23.424 1.00 94.81 169 ILE A N 1
ATOM 1195 C CA . ILE A 1 169 ? 4.209 -4.757 -24.590 1.00 94.81 169 ILE A CA 1
ATOM 1196 C C . ILE A 1 169 ? 4.813 -5.540 -25.772 1.00 94.81 169 ILE A C 1
ATOM 1198 O O . ILE A 1 169 ? 5.235 -4.935 -26.757 1.00 94.81 169 ILE A O 1
ATOM 1202 N N . GLY A 1 170 ? 4.874 -6.871 -25.708 1.00 93.00 170 GLY A N 1
ATOM 1203 C CA . GLY A 1 170 ? 5.213 -7.744 -26.833 1.00 93.00 170 GLY A CA 1
ATOM 1204 C C . GLY A 1 170 ? 6.701 -8.018 -27.058 1.00 93.00 170 GLY A C 1
ATOM 1205 O O . GLY A 1 170 ? 7.059 -8.438 -28.153 1.00 93.00 170 GLY A O 1
ATOM 1206 N N . LEU A 1 171 ? 7.583 -7.799 -26.073 1.00 90.38 171 LEU A N 1
ATOM 1207 C CA . LEU A 1 171 ? 9.022 -8.054 -26.263 1.00 90.38 171 LEU A CA 1
ATOM 1208 C C . LEU A 1 171 ? 9.405 -9.545 -26.193 1.00 90.38 171 LEU A C 1
ATOM 1210 O O . LEU A 1 171 ? 10.466 -9.922 -26.680 1.00 90.38 171 LEU A O 1
ATOM 1214 N N . GLY A 1 172 ? 8.569 -10.393 -25.586 1.00 89.56 172 GLY A N 1
ATOM 1215 C CA . GLY A 1 172 ? 8.814 -11.834 -25.460 1.00 89.56 172 GLY A CA 1
ATOM 1216 C C . GLY A 1 172 ? 9.966 -12.232 -24.518 1.00 89.56 172 GLY A C 1
ATOM 1217 O O . GLY A 1 172 ? 10.504 -11.420 -23.751 1.00 89.56 172 GLY A O 1
ATOM 1218 N N . THR A 1 173 ? 10.319 -13.524 -24.561 1.00 88.00 173 THR A N 1
ATOM 1219 C CA . THR A 1 173 ? 11.403 -14.142 -23.775 1.00 88.00 173 THR A CA 1
ATOM 1220 C C . THR A 1 173 ? 12.152 -15.186 -24.633 1.00 88.00 173 THR A C 1
ATOM 1222 O O . THR A 1 173 ? 11.545 -16.177 -25.039 1.00 88.00 173 THR A O 1
ATOM 1225 N N . PRO A 1 174 ? 13.461 -15.027 -24.926 1.00 87.88 174 PRO A N 1
ATOM 1226 C CA . PRO A 1 174 ? 14.354 -13.982 -24.442 1.00 87.88 174 PRO A CA 1
ATOM 1227 C C . PRO A 1 174 ? 14.081 -12.664 -25.172 1.00 87.88 174 PRO A C 1
ATOM 1229 O O . PRO A 1 174 ? 13.445 -12.647 -26.222 1.00 87.88 174 PRO A O 1
ATOM 1232 N N . ARG A 1 175 ? 14.607 -11.569 -24.637 1.00 89.88 175 ARG A N 1
ATOM 1233 C CA . ARG A 1 175 ? 14.568 -10.262 -25.299 1.00 89.88 175 ARG A CA 1
ATOM 1234 C C . ARG A 1 175 ? 15.839 -9.479 -25.000 1.00 89.88 175 ARG A C 1
ATOM 1236 O O . ARG A 1 175 ? 16.535 -9.802 -24.033 1.00 89.88 175 ARG A O 1
ATOM 1243 N N . PRO A 1 176 ? 16.138 -8.436 -25.779 1.00 88.31 176 PRO A N 1
ATOM 1244 C CA . PRO A 1 176 ? 17.190 -7.499 -25.431 1.00 88.31 176 PRO A CA 1
ATOM 1245 C C . PRO A 1 176 ? 16.957 -6.795 -24.093 1.00 88.31 176 PRO A C 1
ATOM 1247 O O . PRO A 1 176 ? 15.832 -6.678 -23.604 1.00 88.31 176 PRO A O 1
ATOM 1250 N N . THR A 1 177 ? 18.041 -6.302 -23.496 1.00 90.75 177 THR A N 1
ATOM 1251 C CA . THR A 1 177 ? 17.946 -5.473 -22.286 1.00 90.75 177 THR A CA 1
ATOM 1252 C C . THR A 1 177 ? 17.410 -4.087 -22.624 1.00 90.75 177 THR A C 1
ATOM 1254 O O . THR A 1 177 ? 17.753 -3.527 -23.658 1.00 90.75 177 THR A O 1
ATOM 1257 N N . LEU A 1 178 ? 16.602 -3.519 -21.732 1.00 93.50 178 LEU A N 1
ATOM 1258 C CA . LEU A 1 178 ? 16.147 -2.135 -21.836 1.00 93.50 178 LEU A CA 1
ATOM 1259 C C . LEU A 1 178 ? 17.030 -1.222 -20.982 1.00 93.50 178 LEU A C 1
ATOM 1261 O O . LEU A 1 178 ? 17.570 -1.641 -19.955 1.00 93.50 178 LEU A O 1
ATOM 1265 N N . ARG A 1 179 ? 17.149 0.043 -21.380 1.00 93.75 179 ARG A N 1
ATOM 1266 C CA . ARG A 1 179 ? 17.819 1.105 -20.620 1.00 93.75 179 ARG A CA 1
ATOM 1267 C C . ARG A 1 179 ? 16.904 2.316 -20.528 1.00 93.75 179 ARG A C 1
ATOM 1269 O O . ARG A 1 179 ? 16.105 2.558 -21.423 1.00 93.75 179 ARG A O 1
ATOM 1276 N N . ILE A 1 180 ? 17.044 3.101 -19.467 1.00 92.69 180 ILE A N 1
ATOM 1277 C CA . ILE A 1 180 ? 16.472 4.448 -19.434 1.00 92.69 180 ILE A CA 1
ATOM 1278 C C . ILE A 1 180 ? 17.579 5.417 -19.831 1.00 92.69 180 ILE A C 1
ATOM 1280 O O . ILE A 1 180 ? 18.636 5.417 -19.204 1.00 92.69 180 ILE A O 1
ATOM 1284 N N . VAL A 1 181 ? 17.362 6.225 -20.861 1.00 91.12 181 VAL A N 1
ATOM 1285 C CA . VAL A 1 181 ? 18.337 7.204 -21.367 1.00 91.12 181 VAL A CA 1
ATOM 1286 C C . VAL A 1 181 ? 17.745 8.610 -21.272 1.00 91.12 181 VAL A C 1
ATOM 1288 O O . VAL A 1 181 ? 16.578 8.789 -21.591 1.00 91.12 181 VAL A O 1
ATOM 1291 N N . GLY A 1 182 ? 18.506 9.601 -20.814 1.00 84.31 182 GLY A N 1
ATOM 1292 C CA . GLY A 1 182 ? 18.098 11.013 -20.769 1.00 84.31 182 GLY A CA 1
ATOM 1293 C C . GLY A 1 182 ? 18.945 11.897 -21.688 1.00 84.31 182 GLY A C 1
ATOM 1294 O O . GLY A 1 182 ? 19.953 11.444 -22.224 1.00 84.31 182 GLY A O 1
ATOM 1295 N N . ASP A 1 183 ? 18.558 13.166 -21.845 1.00 70.31 183 ASP A N 1
ATOM 1296 C CA . ASP A 1 183 ? 19.431 14.232 -22.370 1.00 70.31 183 ASP A CA 1
ATOM 1297 C C . ASP A 1 183 ? 20.528 14.520 -21.325 1.00 70.31 183 ASP A C 1
ATOM 1299 O O . ASP A 1 183 ? 20.247 14.893 -20.181 1.00 70.31 183 ASP A O 1
ATOM 1303 N N . GLY A 1 184 ? 21.790 14.316 -21.711 1.00 59.50 184 GLY A N 1
ATOM 1304 C CA . GLY A 1 184 ? 22.971 14.412 -20.852 1.00 59.50 184 GLY A CA 1
ATOM 1305 C C . GLY A 1 184 ? 23.225 15.762 -20.162 1.00 59.50 184 GLY A C 1
ATOM 1306 O O . GLY A 1 184 ? 24.126 15.824 -19.325 1.00 59.50 184 GLY A O 1
ATOM 1307 N N . ARG A 1 185 ? 22.461 16.830 -20.437 1.00 58.72 185 ARG A N 1
ATOM 1308 C CA . ARG A 1 185 ? 22.643 18.140 -19.780 1.00 58.72 185 ARG A CA 1
ATOM 1309 C C . ARG A 1 185 ? 22.150 18.167 -18.328 1.00 58.72 185 ARG A C 1
ATOM 1311 O O . ARG A 1 185 ? 22.837 18.728 -17.480 1.00 58.72 185 ARG A O 1
ATOM 1318 N N . ASN A 1 186 ? 21.058 17.469 -18.003 1.00 55.16 186 ASN A N 1
ATOM 1319 C CA . ASN A 1 186 ? 20.457 17.482 -16.653 1.00 55.16 186 ASN A CA 1
ATOM 1320 C C . ASN A 1 186 ? 21.056 16.440 -15.692 1.00 55.16 186 ASN A C 1
ATOM 1322 O O . ASN A 1 186 ? 20.787 16.445 -14.494 1.00 55.16 186 ASN A O 1
ATOM 1326 N N . LEU A 1 187 ? 21.892 15.533 -16.203 1.00 62.62 187 LEU A N 1
ATOM 1327 C CA . LEU A 1 187 ? 22.534 14.466 -15.427 1.00 62.62 187 LEU A CA 1
ATOM 1328 C C . LEU A 1 187 ? 23.999 14.777 -15.077 1.00 62.62 187 LEU A C 1
ATOM 1330 O O . LEU A 1 187 ? 24.710 13.883 -14.606 1.00 62.62 187 LEU A O 1
ATOM 1334 N N . GLN A 1 188 ? 24.454 16.016 -15.294 1.00 61.06 188 GLN A N 1
ATOM 1335 C CA . GLN A 1 188 ? 25.794 16.468 -14.914 1.00 61.06 188 GLN A CA 1
ATOM 1336 C C . GLN A 1 188 ? 25.990 16.454 -13.387 1.00 61.06 188 GLN A C 1
ATOM 1338 O O . GLN A 1 188 ? 25.043 16.499 -12.596 1.00 61.06 188 GLN A O 1
ATOM 1343 N N . ARG A 1 189 ? 27.249 16.325 -12.959 1.00 54.41 189 ARG A N 1
ATOM 1344 C CA . ARG A 1 189 ? 27.632 16.222 -11.545 1.00 54.41 189 ARG A CA 1
ATOM 1345 C C . ARG A 1 189 ? 27.387 17.574 -10.858 1.00 54.41 189 ARG A C 1
ATOM 1347 O O . ARG A 1 189 ? 27.893 18.580 -11.333 1.00 54.41 189 ARG A O 1
ATOM 1354 N N . GLY A 1 190 ? 26.628 17.587 -9.760 1.00 56.53 190 GLY A N 1
ATOM 1355 C CA . GLY A 1 190 ? 26.286 18.810 -9.011 1.00 56.53 190 GLY A CA 1
ATOM 1356 C C . GLY A 1 190 ? 24.910 19.409 -9.330 1.00 56.53 190 GLY A C 1
ATOM 1357 O O . GLY A 1 190 ? 24.486 20.323 -8.634 1.00 56.53 190 GLY A O 1
ATOM 1358 N N . HIS A 1 191 ? 24.192 18.870 -10.320 1.00 59.03 191 HIS A N 1
ATOM 1359 C CA . HIS A 1 191 ? 22.781 19.178 -10.549 1.00 59.03 191 HIS A CA 1
ATOM 1360 C C . HIS A 1 191 ? 21.911 18.060 -9.949 1.00 59.03 191 HIS A C 1
ATOM 1362 O O . HIS A 1 191 ? 22.153 16.867 -10.201 1.00 59.03 191 HIS A O 1
ATOM 1368 N N . GLU A 1 192 ? 20.925 18.432 -9.133 1.00 59.00 192 GLU A N 1
ATOM 1369 C CA . GLU A 1 192 ? 19.841 17.555 -8.681 1.00 59.00 192 GLU A CA 1
ATOM 1370 C C . GLU A 1 192 ? 18.619 17.830 -9.562 1.00 59.00 192 GLU A C 1
ATOM 1372 O O . GLU A 1 192 ? 17.843 18.731 -9.258 1.00 59.00 192 GLU A O 1
ATOM 1377 N N . PRO A 1 193 ? 18.479 17.135 -10.705 1.00 62.97 193 PRO A N 1
ATOM 1378 C CA . PRO A 1 193 ? 17.332 17.347 -11.572 1.00 62.97 193 PRO A CA 1
ATOM 1379 C C . PRO A 1 193 ? 16.052 16.880 -10.872 1.00 62.97 193 PRO A C 1
ATOM 1381 O O . PRO A 1 193 ? 16.025 15.788 -10.295 1.00 62.97 193 PRO A O 1
ATOM 1384 N N . ASP A 1 194 ? 14.991 17.682 -10.964 1.00 68.75 194 ASP A N 1
ATOM 1385 C CA . ASP A 1 194 ? 13.661 17.275 -10.517 1.00 68.75 194 ASP A CA 1
ATOM 1386 C C . ASP A 1 194 ? 13.195 16.060 -11.342 1.00 68.75 194 ASP A C 1
ATOM 1388 O O . ASP A 1 194 ? 13.454 15.948 -12.548 1.00 68.75 194 ASP A O 1
ATOM 1392 N N . MET A 1 195 ? 12.491 15.132 -10.696 1.00 69.44 195 MET A N 1
ATOM 1393 C CA . MET A 1 195 ? 11.837 14.016 -11.371 1.00 69.44 195 MET A CA 1
ATOM 1394 C C . MET A 1 195 ? 10.870 14.489 -12.457 1.00 69.44 195 MET A C 1
ATOM 1396 O O . MET A 1 195 ? 10.739 13.793 -13.465 1.00 69.44 195 MET A O 1
ATOM 1400 N N . GLU A 1 196 ? 10.224 15.645 -12.292 1.00 70.31 196 GLU A N 1
ATOM 1401 C CA . GLU A 1 196 ? 9.361 16.220 -13.325 1.00 70.31 196 GLU A CA 1
ATOM 1402 C C . GLU A 1 196 ? 10.155 16.593 -14.586 1.00 70.31 196 GLU A C 1
ATOM 1404 O O . GLU A 1 196 ? 9.726 16.293 -15.701 1.00 70.31 196 GLU A O 1
ATOM 1409 N N . ASP A 1 197 ? 11.359 17.139 -14.441 1.00 68.56 197 ASP A N 1
ATOM 1410 C CA . ASP A 1 197 ? 12.208 17.487 -15.581 1.00 68.56 197 ASP A CA 1
ATOM 1411 C C . ASP A 1 197 ? 12.854 16.261 -16.218 1.00 68.56 197 ASP A C 1
ATOM 1413 O O . ASP A 1 197 ? 12.870 16.140 -17.446 1.00 68.56 197 ASP A O 1
ATOM 1417 N N . LEU A 1 198 ? 13.300 15.292 -15.411 1.00 68.06 198 LEU A N 1
ATOM 1418 C CA . LEU A 1 198 ? 13.751 13.999 -15.929 1.00 68.06 198 LEU A CA 1
ATOM 1419 C C . LEU A 1 198 ? 12.637 13.283 -16.698 1.00 68.06 198 LEU A C 1
ATOM 1421 O O . LEU A 1 198 ? 12.912 12.620 -17.696 1.00 68.06 198 LEU A O 1
ATOM 1425 N N . SER A 1 199 ? 11.382 13.431 -16.267 1.00 68.56 199 SER A N 1
ATOM 1426 C CA . SER A 1 199 ? 10.241 12.757 -16.886 1.00 68.56 199 SER A CA 1
ATOM 1427 C C . SER A 1 199 ? 9.993 13.163 -18.339 1.00 68.56 199 SER A C 1
ATOM 1429 O O . SER A 1 199 ? 9.465 12.341 -19.092 1.00 68.56 199 SER A O 1
ATOM 1431 N N . LYS A 1 200 ? 10.387 14.391 -18.707 1.00 74.94 200 LYS A N 1
ATOM 1432 C CA . LYS A 1 200 ? 10.219 14.998 -20.037 1.00 74.94 200 LYS A CA 1
ATOM 1433 C C . LYS A 1 200 ? 11.296 14.551 -21.026 1.00 74.94 200 LYS A C 1
ATOM 1435 O O . LYS A 1 200 ? 11.059 14.560 -22.227 1.00 74.94 200 LYS A O 1
ATOM 1440 N N . ILE A 1 201 ? 12.478 14.190 -20.523 1.00 76.69 201 ILE A N 1
ATOM 1441 C CA . ILE A 1 201 ? 13.660 13.893 -21.351 1.00 76.69 201 ILE A CA 1
ATOM 1442 C C . ILE A 1 201 ? 14.063 12.417 -21.338 1.00 76.69 201 ILE A C 1
ATOM 1444 O O . ILE A 1 201 ? 14.850 11.988 -22.182 1.00 76.69 201 ILE A O 1
ATOM 1448 N N . ALA A 1 202 ? 13.591 11.646 -20.357 1.00 88.75 202 ALA A N 1
ATOM 1449 C CA . ALA A 1 202 ? 13.909 10.234 -20.245 1.00 88.75 202 ALA A CA 1
ATOM 1450 C C . ALA A 1 202 ? 13.153 9.422 -21.299 1.00 88.75 202 ALA A C 1
ATOM 1452 O O . ALA A 1 202 ? 11.958 9.622 -21.513 1.00 88.75 202 ALA A O 1
ATOM 1453 N N . ARG A 1 203 ? 13.841 8.441 -21.880 1.00 92.75 203 ARG A N 1
ATOM 1454 C CA . ARG A 1 203 ? 13.301 7.481 -22.841 1.00 92.75 203 ARG A CA 1
ATOM 1455 C C . ARG A 1 203 ? 13.593 6.057 -22.390 1.00 92.75 203 ARG A C 1
ATOM 1457 O O . ARG A 1 203 ? 14.695 5.777 -21.912 1.00 92.75 203 ARG A O 1
ATOM 1464 N N . LEU A 1 204 ? 12.622 5.161 -22.532 1.00 94.31 204 LEU A N 1
ATOM 1465 C CA . LEU A 1 204 ? 12.819 3.722 -22.390 1.00 94.31 204 LEU A CA 1
ATOM 1466 C C . LEU A 1 204 ? 13.335 3.173 -23.719 1.00 94.31 204 LEU A C 1
ATOM 1468 O O . LEU A 1 204 ? 12.590 3.075 -24.682 1.00 94.31 204 LEU A O 1
ATOM 1472 N N . TYR A 1 205 ? 14.607 2.812 -23.762 1.00 93.94 205 TYR A N 1
ATOM 1473 C CA . TYR A 1 205 ? 15.336 2.536 -24.992 1.00 93.94 205 TYR A CA 1
ATOM 1474 C C . TYR A 1 205 ? 15.832 1.088 -25.050 1.00 93.94 205 TYR A C 1
ATOM 1476 O O . TYR A 1 205 ? 16.328 0.551 -24.053 1.00 93.94 205 TYR A O 1
ATOM 1484 N N . CYS A 1 206 ? 15.726 0.468 -26.225 1.00 93.44 206 CYS A N 1
ATOM 1485 C CA . CYS A 1 206 ? 16.258 -0.857 -26.522 1.00 93.44 206 CYS A CA 1
ATOM 1486 C C . CYS A 1 206 ? 17.559 -0.739 -27.343 1.00 93.44 206 CYS A C 1
ATOM 1488 O O . CYS A 1 206 ? 17.494 -0.471 -28.541 1.00 93.44 206 CYS A O 1
ATOM 1490 N N . PRO A 1 207 ? 18.753 -0.978 -26.760 1.00 89.69 207 PRO A N 1
ATOM 1491 C CA . PRO A 1 207 ? 20.021 -0.743 -27.453 1.00 89.69 207 PRO A CA 1
ATOM 1492 C C . PRO A 1 207 ? 20.275 -1.608 -28.681 1.00 89.69 207 PRO A C 1
ATOM 1494 O O . PRO A 1 207 ? 21.033 -1.203 -29.550 1.00 89.69 207 PRO A O 1
ATOM 1497 N N . THR A 1 208 ? 19.694 -2.805 -28.749 1.00 88.56 208 THR A N 1
ATOM 1498 C CA . THR A 1 208 ? 19.951 -3.725 -29.866 1.00 88.56 208 THR A CA 1
ATOM 1499 C C . THR A 1 208 ? 19.055 -3.466 -31.069 1.00 88.56 208 THR A C 1
ATOM 1501 O O . THR A 1 208 ? 19.442 -3.821 -32.174 1.00 88.56 208 THR A O 1
ATOM 1504 N N . THR A 1 209 ? 17.846 -2.933 -30.856 1.00 89.56 209 THR A N 1
ATOM 1505 C CA . THR A 1 209 ? 16.903 -2.604 -31.939 1.00 89.56 209 THR A CA 1
ATOM 1506 C C . THR A 1 209 ? 16.903 -1.115 -32.278 1.00 89.56 209 THR A C 1
ATOM 1508 O O . THR A 1 209 ? 16.309 -0.742 -33.279 1.00 89.56 209 THR A O 1
ATOM 1511 N N . ASP A 1 210 ? 17.588 -0.286 -31.479 1.00 91.38 210 ASP A N 1
ATOM 1512 C CA . ASP A 1 210 ? 17.590 1.182 -31.578 1.00 91.38 210 ASP A CA 1
ATOM 1513 C C . ASP A 1 210 ? 16.174 1.787 -31.481 1.00 91.38 210 ASP A C 1
ATOM 1515 O O . ASP A 1 210 ? 15.844 2.802 -32.086 1.00 91.38 210 ASP A O 1
ATOM 1519 N N . GLU A 1 211 ? 15.304 1.141 -30.700 1.00 93.00 211 GLU A N 1
ATOM 1520 C CA . GLU A 1 211 ? 13.902 1.538 -30.558 1.00 93.00 211 GLU A CA 1
ATOM 1521 C C . GLU A 1 211 ? 13.648 2.307 -29.261 1.00 93.00 211 GLU A C 1
ATOM 1523 O O . GLU A 1 211 ? 14.086 1.916 -28.170 1.00 93.00 211 GLU A O 1
ATOM 1528 N N . ASP A 1 212 ? 12.853 3.372 -29.375 1.00 94.31 212 ASP A N 1
ATOM 1529 C CA . ASP A 1 212 ? 12.230 4.055 -28.247 1.00 94.31 212 ASP A CA 1
ATOM 1530 C C . ASP A 1 212 ? 10.867 3.417 -27.937 1.00 94.31 212 ASP A C 1
ATOM 1532 O O . ASP A 1 212 ? 9.927 3.462 -28.729 1.00 94.31 212 ASP A O 1
ATOM 1536 N N . LEU A 1 213 ? 10.760 2.806 -26.761 1.00 95.44 213 LEU A N 1
ATOM 1537 C CA . LEU A 1 213 ? 9.578 2.096 -26.277 1.00 95.44 213 LEU A CA 1
ATOM 1538 C C . LEU A 1 213 ? 8.761 2.923 -25.276 1.00 95.44 213 LEU A C 1
ATOM 1540 O O . LEU A 1 213 ? 7.852 2.388 -24.633 1.00 95.44 213 LEU A O 1
ATOM 1544 N N . THR A 1 214 ? 9.079 4.209 -25.109 1.00 94.25 214 THR A N 1
ATOM 1545 C CA . THR A 1 214 ? 8.490 5.077 -24.081 1.00 94.25 214 THR A CA 1
ATOM 1546 C C . THR A 1 214 ? 6.973 5.163 -24.195 1.00 94.25 214 THR A C 1
ATOM 1548 O O . THR A 1 214 ? 6.267 4.822 -23.245 1.00 94.25 214 THR A O 1
ATOM 1551 N N . GLU A 1 215 ? 6.457 5.566 -25.358 1.00 94.50 215 GLU A N 1
ATOM 1552 C CA . GLU A 1 215 ? 5.013 5.728 -25.572 1.00 94.50 215 GLU A CA 1
ATOM 1553 C C . GLU A 1 215 ? 4.268 4.400 -25.439 1.00 94.50 215 GLU A C 1
ATOM 1555 O O . GLU A 1 215 ? 3.211 4.338 -24.805 1.00 94.50 215 GLU A O 1
ATOM 1560 N N . LYS A 1 216 ? 4.857 3.317 -25.963 1.00 96.00 216 LYS A N 1
ATOM 1561 C CA . LYS A 1 216 ? 4.303 1.963 -25.869 1.00 96.00 216 LYS A CA 1
ATOM 1562 C C . LYS A 1 216 ? 4.148 1.528 -24.411 1.00 96.00 216 LYS A C 1
ATOM 1564 O O . LYS A 1 216 ? 3.083 1.057 -24.020 1.00 96.00 216 LYS A O 1
ATOM 1569 N N . MET A 1 217 ? 5.187 1.731 -23.596 1.00 96.88 217 MET A N 1
ATOM 1570 C CA . MET A 1 217 ? 5.178 1.384 -22.174 1.00 96.88 217 MET A CA 1
ATOM 1571 C C . MET A 1 217 ? 4.213 2.257 -21.370 1.00 96.88 217 MET A C 1
ATOM 1573 O O . MET A 1 217 ? 3.480 1.733 -20.536 1.00 96.88 217 MET A O 1
ATOM 1577 N N . VAL A 1 218 ? 4.185 3.572 -21.608 1.00 95.25 218 VAL A N 1
ATOM 1578 C CA . VAL A 1 218 ? 3.287 4.490 -20.887 1.00 95.25 218 VAL A CA 1
ATOM 1579 C C . VAL A 1 218 ? 1.824 4.198 -21.219 1.00 95.25 218 VAL A C 1
ATOM 1581 O O . VAL A 1 218 ? 1.006 4.115 -20.305 1.00 95.25 218 VAL A O 1
ATOM 1584 N N . THR A 1 219 ? 1.502 3.983 -22.496 1.00 96.69 219 THR A N 1
ATOM 1585 C CA . THR A 1 219 ? 0.142 3.649 -22.946 1.00 96.69 219 THR A CA 1
ATOM 1586 C C . THR A 1 219 ? -0.330 2.337 -22.330 1.00 96.69 219 THR A C 1
ATOM 1588 O O . THR A 1 219 ? -1.407 2.285 -21.734 1.00 96.69 219 THR A O 1
ATOM 1591 N N . TYR A 1 220 ? 0.508 1.297 -22.390 1.00 97.62 220 TYR A N 1
ATOM 1592 C CA . TYR A 1 220 ? 0.227 0.027 -21.725 1.00 97.62 220 TYR A CA 1
ATOM 1593 C C . TYR A 1 220 ? 0.042 0.206 -20.213 1.00 97.62 220 TYR A C 1
ATOM 1595 O O . TYR A 1 220 ? -0.909 -0.326 -19.649 1.00 97.62 220 TYR A O 1
ATOM 1603 N N . ALA A 1 221 ? 0.922 0.962 -19.549 1.00 97.19 221 ALA A N 1
ATOM 1604 C CA . ALA A 1 221 ? 0.866 1.138 -18.104 1.00 97.19 221 ALA A CA 1
ATOM 1605 C C . ALA A 1 221 ? -0.447 1.800 -17.665 1.00 97.19 221 ALA A C 1
ATOM 1607 O O . ALA A 1 221 ? -1.058 1.324 -16.715 1.00 97.19 221 ALA A O 1
ATOM 1608 N N . LYS A 1 222 ? -0.921 2.830 -18.380 1.00 97.12 222 LYS A N 1
ATOM 1609 C CA . LYS A 1 222 ? -2.217 3.471 -18.100 1.00 97.12 222 LYS A CA 1
ATOM 1610 C C . LYS A 1 222 ? -3.381 2.490 -18.229 1.00 97.12 222 LYS A C 1
ATOM 1612 O O . LYS A 1 222 ? -4.169 2.362 -17.299 1.00 97.12 222 LYS A O 1
ATOM 1617 N N . ALA A 1 223 ? -3.444 1.747 -19.335 1.00 97.69 223 ALA A N 1
ATOM 1618 C CA . ALA A 1 223 ? -4.480 0.731 -19.532 1.00 97.69 223 ALA A CA 1
ATOM 1619 C C . ALA A 1 223 ? -4.424 -0.355 -18.443 1.00 97.69 223 ALA A C 1
ATOM 1621 O O . ALA A 1 223 ? -5.441 -0.726 -17.865 1.00 97.69 223 ALA A O 1
ATOM 1622 N N . LYS A 1 224 ? -3.216 -0.812 -18.091 1.00 97.56 224 LYS A N 1
ATOM 1623 C CA . LYS A 1 224 ? -3.018 -1.832 -17.062 1.00 97.56 224 LYS A CA 1
ATOM 1624 C C . LYS A 1 224 ? -3.413 -1.350 -15.665 1.00 97.56 224 LYS A C 1
ATOM 1626 O O . LYS A 1 224 ? -3.892 -2.157 -14.876 1.00 97.56 224 LYS A O 1
ATOM 1631 N N . VAL A 1 225 ? -3.215 -0.073 -15.332 1.00 97.31 225 VAL A N 1
ATOM 1632 C CA . VAL A 1 225 ? -3.673 0.495 -14.051 1.00 97.31 225 VAL A CA 1
ATOM 1633 C C . VAL A 1 225 ? -5.192 0.386 -13.933 1.00 97.31 225 VAL A C 1
ATOM 1635 O O . VAL A 1 225 ? -5.681 -0.070 -12.901 1.00 97.31 225 VAL A O 1
ATOM 1638 N N . GLU A 1 226 ? -5.926 0.720 -14.994 1.00 97.12 226 GLU A N 1
ATOM 1639 C CA . GLU A 1 226 ? -7.387 0.592 -15.017 1.00 97.12 226 GLU A CA 1
ATOM 1640 C C . GLU A 1 226 ? -7.841 -0.877 -14.955 1.00 97.12 226 GLU A C 1
ATOM 1642 O O . GLU A 1 226 ? -8.735 -1.205 -14.173 1.00 97.12 226 GLU A O 1
ATOM 1647 N N . ASP A 1 227 ? -7.159 -1.794 -15.654 1.00 96.69 227 ASP A N 1
ATOM 1648 C CA . ASP A 1 227 ? -7.415 -3.239 -15.522 1.00 96.69 227 ASP A CA 1
ATOM 1649 C C . ASP A 1 227 ? -7.247 -3.714 -14.068 1.00 96.69 227 ASP A C 1
ATOM 1651 O O . ASP A 1 227 ? -8.066 -4.470 -13.543 1.00 96.69 227 ASP A O 1
ATOM 1655 N N . LEU A 1 228 ? -6.173 -3.278 -13.398 1.00 96.44 228 LEU A N 1
ATOM 1656 C CA . LEU A 1 228 ? -5.881 -3.656 -12.013 1.00 96.44 228 LEU A CA 1
ATOM 1657 C C . LEU A 1 228 ? -6.912 -3.084 -11.035 1.00 96.44 228 LEU A C 1
ATOM 1659 O O . LEU A 1 228 ? -7.263 -3.766 -10.068 1.00 96.44 228 LEU A O 1
ATOM 1663 N N . ARG A 1 229 ? -7.421 -1.872 -11.289 1.00 94.94 229 ARG A N 1
ATOM 1664 C CA . ARG A 1 229 ? -8.547 -1.295 -10.539 1.00 94.94 229 ARG A CA 1
ATOM 1665 C C . ARG A 1 229 ? -9.801 -2.144 -10.699 1.00 94.94 229 ARG A C 1
ATOM 1667 O O . ARG A 1 229 ? -10.376 -2.558 -9.693 1.00 94.94 229 ARG A O 1
ATOM 1674 N N . GLY A 1 230 ? -10.172 -2.472 -11.938 1.00 94.19 230 GLY A N 1
ATOM 1675 C CA . GLY A 1 230 ? -11.339 -3.305 -12.243 1.00 94.19 230 GLY A CA 1
ATOM 1676 C C . GLY A 1 230 ? -11.246 -4.720 -11.662 1.00 94.19 230 GLY A C 1
ATOM 1677 O O . GLY A 1 230 ? -12.238 -5.267 -11.186 1.00 94.19 230 GLY A O 1
ATOM 1678 N N . TYR A 1 231 ? -10.042 -5.295 -11.612 1.00 92.31 231 TYR A N 1
ATOM 1679 C CA . TYR A 1 231 ? -9.792 -6.605 -11.002 1.00 92.31 231 TYR A CA 1
ATOM 1680 C C . TYR A 1 231 ? -9.814 -6.586 -9.457 1.00 92.31 231 TYR A C 1
ATOM 1682 O O . TYR A 1 231 ? -9.752 -7.635 -8.802 1.00 92.31 231 TYR A O 1
ATOM 1690 N N . GLY A 1 232 ? -9.902 -5.400 -8.848 1.00 93.31 232 GLY A N 1
ATOM 1691 C CA . GLY A 1 232 ? -9.890 -5.223 -7.400 1.00 93.31 232 GLY A CA 1
ATOM 1692 C C . GLY A 1 232 ? -8.530 -5.548 -6.787 1.00 93.31 232 GLY A C 1
ATOM 1693 O O . GLY A 1 232 ? -8.459 -6.312 -5.824 1.00 93.31 232 GLY A O 1
ATOM 1694 N N . CYS A 1 233 ? -7.458 -5.025 -7.383 1.00 96.06 233 CYS A N 1
ATOM 1695 C CA . CYS A 1 233 ? -6.117 -5.084 -6.814 1.00 96.06 233 CYS A CA 1
ATOM 1696 C C . CYS A 1 233 ? -5.994 -4.128 -5.615 1.00 96.06 233 CYS A C 1
ATOM 1698 O O . CYS A 1 233 ? -6.455 -2.993 -5.669 1.00 96.06 233 CYS A O 1
ATOM 1700 N N . ASP A 1 234 ? -5.354 -4.584 -4.543 1.00 96.44 234 ASP A N 1
ATOM 1701 C CA . ASP A 1 234 ? -5.233 -3.876 -3.266 1.00 96.44 234 ASP A CA 1
ATOM 1702 C C . ASP A 1 234 ? -3.785 -3.499 -2.915 1.00 96.44 234 ASP A C 1
ATOM 1704 O O . ASP A 1 234 ? -3.537 -2.841 -1.908 1.00 96.44 234 ASP A O 1
ATOM 1708 N N . GLY A 1 235 ? -2.818 -3.892 -3.748 1.00 97.06 235 GLY A N 1
ATOM 1709 C CA . GLY A 1 235 ? -1.427 -3.460 -3.642 1.00 97.06 235 GLY A CA 1
ATOM 1710 C C . GLY A 1 235 ? -0.549 -3.995 -4.769 1.00 97.06 235 GLY A C 1
ATOM 1711 O O . GLY A 1 235 ? -0.962 -4.869 -5.529 1.00 97.06 235 GLY A O 1
ATOM 1712 N N . PHE A 1 236 ? 0.681 -3.492 -4.881 1.00 97.94 236 PHE A N 1
ATOM 1713 C CA . PHE A 1 236 ? 1.638 -3.917 -5.905 1.00 97.94 236 PHE A CA 1
ATOM 1714 C C . PHE A 1 236 ? 3.047 -4.127 -5.326 1.00 97.94 236 PHE A C 1
ATOM 1716 O O . PHE A 1 236 ? 3.616 -3.222 -4.717 1.00 97.94 236 PHE A O 1
ATOM 1723 N N . VAL A 1 237 ? 3.648 -5.297 -5.577 1.00 97.44 237 VAL A N 1
ATOM 1724 C CA . VAL A 1 237 ? 5.074 -5.579 -5.330 1.00 97.44 237 VAL A CA 1
ATOM 1725 C C . VAL A 1 237 ? 5.866 -5.590 -6.643 1.00 97.44 237 VAL A C 1
ATOM 1727 O O . VAL A 1 237 ? 5.707 -6.463 -7.502 1.00 97.44 237 VAL A O 1
ATOM 1730 N N . LEU A 1 238 ? 6.725 -4.593 -6.814 1.00 97.00 238 LEU A N 1
ATOM 1731 C CA . LEU A 1 238 ? 7.503 -4.365 -8.026 1.00 97.00 238 LEU A CA 1
ATOM 1732 C C . LEU A 1 238 ? 8.909 -4.962 -7.938 1.00 97.00 238 LEU A C 1
ATOM 1734 O O . LEU A 1 238 ? 9.493 -5.026 -6.863 1.00 97.00 238 LEU A O 1
ATOM 1738 N N . LYS A 1 239 ? 9.480 -5.338 -9.088 1.00 94.81 239 LYS A N 1
ATOM 1739 C CA . LYS A 1 239 ? 10.880 -5.757 -9.194 1.00 94.81 239 LYS A CA 1
ATOM 1740 C C . LYS A 1 239 ? 11.823 -4.550 -9.151 1.00 94.81 239 LYS A C 1
ATOM 1742 O O . LYS A 1 239 ? 11.822 -3.735 -10.077 1.00 94.81 239 LYS A O 1
ATOM 1747 N N . LYS A 1 240 ? 12.704 -4.495 -8.150 1.00 93.19 240 LYS A N 1
ATOM 1748 C CA . LYS A 1 240 ? 13.734 -3.458 -7.989 1.00 93.19 240 LYS A CA 1
ATOM 1749 C C . LYS A 1 240 ? 14.703 -3.416 -9.177 1.00 93.19 240 LYS A C 1
ATOM 1751 O O . LYS A 1 240 ? 14.932 -4.439 -9.836 1.00 93.19 240 LYS A O 1
ATOM 1756 N N . ASP A 1 241 ? 15.272 -2.238 -9.426 1.00 90.44 241 ASP A N 1
ATOM 1757 C CA . ASP A 1 241 ? 16.262 -1.934 -10.476 1.00 90.44 241 ASP A CA 1
ATOM 1758 C C . ASP A 1 241 ? 15.798 -2.158 -11.932 1.00 90.44 241 ASP A C 1
ATOM 1760 O O . ASP A 1 241 ? 16.578 -1.979 -12.866 1.00 90.44 241 ASP A O 1
ATOM 1764 N N . SER A 1 242 ? 14.536 -2.540 -12.163 1.00 91.50 242 SER A N 1
ATOM 1765 C CA . SER A 1 242 ? 14.007 -2.734 -13.517 1.00 91.50 242 SER A CA 1
ATOM 1766 C C . SER A 1 242 ? 13.761 -1.384 -14.217 1.00 91.50 242 SER A C 1
ATOM 1768 O O . SER A 1 242 ? 13.118 -0.515 -13.626 1.00 91.50 242 SER A O 1
ATOM 1770 N N . PRO A 1 243 ? 14.153 -1.224 -15.498 1.00 92.38 243 PRO A N 1
ATOM 1771 C CA . PRO A 1 243 ? 13.812 -0.052 -16.318 1.00 92.38 243 PRO A CA 1
ATOM 1772 C C . PRO A 1 243 ? 12.303 0.192 -16.451 1.00 92.38 243 PRO A C 1
ATOM 1774 O O . PRO A 1 243 ? 11.861 1.313 -16.697 1.00 92.38 243 PRO A O 1
ATOM 1777 N N . SER A 1 244 ? 11.509 -0.864 -16.276 1.00 93.12 244 SER A N 1
ATOM 1778 C CA . SER A 1 244 ? 10.051 -0.827 -16.354 1.00 93.12 244 SER A CA 1
ATOM 1779 C C . SER A 1 244 ? 9.437 -0.742 -14.955 1.00 93.12 244 SER A C 1
ATOM 1781 O O . SER A 1 244 ? 8.667 0.172 -14.673 1.00 93.12 244 SER A O 1
ATOM 1783 N N . CYS A 1 245 ? 9.801 -1.666 -14.060 1.00 94.50 245 CYS A N 1
ATOM 1784 C CA . CYS A 1 245 ? 9.124 -1.858 -12.772 1.00 94.50 245 CYS A CA 1
ATOM 1785 C C . CYS A 1 245 ? 9.836 -1.228 -11.570 1.00 94.50 245 CYS A C 1
ATOM 1787 O O . CYS A 1 245 ? 9.238 -1.166 -10.506 1.00 94.50 245 CYS A O 1
ATOM 1789 N N . GLY A 1 246 ? 11.094 -0.800 -11.672 1.00 93.38 246 GLY A N 1
ATOM 1790 C CA . GLY A 1 246 ? 11.846 -0.367 -10.496 1.00 93.38 246 GLY A CA 1
ATOM 1791 C C . GLY A 1 246 ? 11.208 0.856 -9.835 1.00 93.38 246 GLY A C 1
ATOM 1792 O O . GLY A 1 246 ? 11.030 1.888 -10.477 1.00 93.38 246 GLY A O 1
ATOM 1793 N N . LEU A 1 247 ? 10.843 0.737 -8.558 1.00 92.31 247 LEU A N 1
ATOM 1794 C CA . LEU A 1 247 ? 10.078 1.771 -7.860 1.00 92.31 247 LEU A CA 1
ATOM 1795 C C . LEU A 1 247 ? 10.901 3.031 -7.567 1.00 92.31 247 LEU A C 1
ATOM 1797 O O . LEU A 1 247 ? 10.342 4.125 -7.563 1.00 92.31 247 LEU A O 1
ATOM 1801 N N . ASP A 1 248 ? 12.206 2.867 -7.337 1.00 88.81 248 ASP A N 1
ATOM 1802 C CA . ASP A 1 248 ? 13.169 3.930 -7.055 1.00 88.81 248 ASP A CA 1
ATOM 1803 C C . ASP A 1 248 ? 14.589 3.504 -7.453 1.00 88.81 248 ASP A C 1
ATOM 1805 O O . ASP A 1 248 ? 14.862 2.317 -7.650 1.00 88.81 248 ASP A O 1
ATOM 1809 N N . ARG A 1 249 ? 15.499 4.486 -7.541 1.00 89.12 249 ARG A N 1
ATOM 1810 C CA . ARG A 1 249 ? 16.947 4.310 -7.789 1.00 89.12 249 ARG A CA 1
ATOM 1811 C C . ARG A 1 249 ? 17.287 3.497 -9.045 1.00 89.12 249 ARG A C 1
ATOM 1813 O O . ARG A 1 249 ? 18.364 2.911 -9.149 1.00 89.12 249 ARG A O 1
ATOM 1820 N N . VAL A 1 250 ? 16.414 3.523 -10.045 1.00 91.19 250 VAL A N 1
ATOM 1821 C CA . VAL A 1 250 ? 16.671 2.919 -11.351 1.00 91.19 250 VAL A CA 1
ATOM 1822 C C . VAL A 1 250 ? 17.704 3.753 -12.102 1.00 91.19 250 VAL A C 1
ATOM 1824 O O . VAL A 1 250 ? 17.707 4.987 -12.046 1.00 91.19 250 VAL A O 1
ATOM 1827 N N . LYS A 1 251 ? 18.618 3.069 -12.792 1.00 91.19 251 LYS A N 1
ATOM 1828 C CA . LYS A 1 251 ? 19.708 3.711 -13.521 1.00 91.19 251 LYS A CA 1
ATOM 1829 C C . LYS A 1 251 ? 19.192 4.399 -14.787 1.00 91.19 251 LYS A C 1
ATOM 1831 O O . LYS A 1 251 ? 18.642 3.741 -15.667 1.00 91.19 251 LYS A O 1
ATOM 1836 N N . ILE A 1 252 ? 19.431 5.705 -14.880 1.00 90.50 252 ILE A N 1
ATOM 1837 C CA . ILE A 1 252 ? 19.275 6.511 -16.095 1.00 90.50 252 ILE A CA 1
ATOM 1838 C C . ILE A 1 252 ? 20.655 6.853 -16.663 1.00 90.50 252 ILE A C 1
ATOM 1840 O O . ILE A 1 252 ? 21.555 7.252 -15.922 1.00 90.50 252 ILE A O 1
ATOM 1844 N N . TYR A 1 253 ? 20.830 6.668 -17.967 1.00 90.50 253 TYR A N 1
ATOM 1845 C CA . TYR A 1 253 ? 22.075 6.882 -18.704 1.00 90.50 253 TYR A CA 1
ATOM 1846 C C . TYR A 1 253 ? 22.047 8.220 -19.455 1.00 90.50 253 TYR A C 1
ATOM 1848 O O . TYR A 1 253 ? 20.990 8.658 -19.897 1.00 90.50 253 TYR A O 1
ATOM 1856 N N . GLN A 1 254 ? 23.202 8.868 -19.620 1.00 87.50 254 GLN A N 1
ATOM 1857 C CA . GLN A 1 254 ? 23.319 10.178 -20.286 1.00 87.50 254 GLN A CA 1
ATOM 1858 C C . GLN A 1 254 ? 23.124 10.138 -21.810 1.00 87.50 254 GLN A C 1
ATOM 1860 O O . GLN A 1 254 ? 22.929 11.182 -22.427 1.00 87.50 254 GLN A O 1
ATOM 1865 N N . SER A 1 255 ? 23.243 8.962 -22.426 1.00 85.50 255 SER A N 1
ATOM 1866 C CA . SER A 1 255 ? 23.036 8.755 -23.860 1.00 85.50 255 SER A CA 1
ATOM 1867 C C . SER A 1 255 ? 22.809 7.271 -24.167 1.00 85.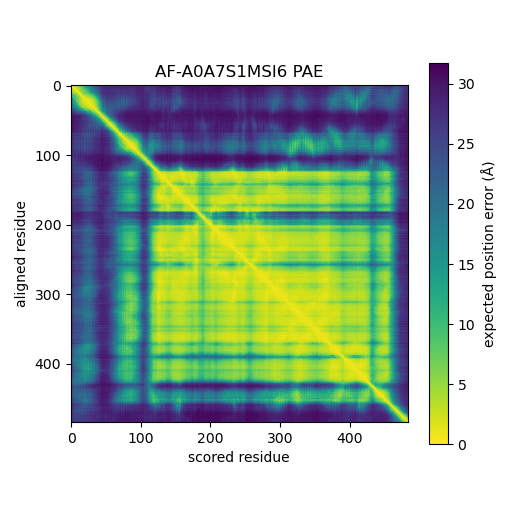50 255 SER A C 1
ATOM 1869 O O . SER A 1 255 ? 22.868 6.419 -23.275 1.00 85.50 255 SER A O 1
ATOM 1871 N N . THR A 1 256 ? 22.553 6.958 -25.438 1.00 86.06 256 THR A N 1
ATOM 1872 C CA . THR A 1 256 ? 22.416 5.587 -25.953 1.00 86.06 256 THR A CA 1
ATOM 1873 C C . THR A 1 256 ? 23.757 4.866 -26.128 1.00 86.06 256 THR A C 1
ATOM 1875 O O . THR A 1 256 ? 23.764 3.664 -26.386 1.00 86.06 256 THR A O 1
ATOM 1878 N N . ALA A 1 257 ? 24.889 5.563 -25.951 1.00 84.69 257 ALA A N 1
ATOM 1879 C CA . ALA A 1 257 ? 26.218 4.975 -26.085 1.00 84.69 257 ALA A CA 1
ATOM 1880 C C . ALA A 1 257 ? 26.432 3.835 -25.074 1.00 84.69 257 ALA A C 1
ATOM 1882 O O . ALA A 1 257 ? 26.008 3.910 -23.917 1.00 84.69 257 ALA A O 1
ATOM 1883 N N . GLU A 1 258 ? 27.131 2.781 -25.495 1.00 79.25 258 GLU A N 1
ATOM 1884 C CA . GLU A 1 258 ? 27.269 1.545 -24.717 1.00 79.25 258 GLU A CA 1
ATOM 1885 C C . GLU A 1 258 ? 27.843 1.782 -23.309 1.00 79.25 258 GLU A C 1
ATOM 1887 O O . GLU A 1 258 ? 27.305 1.248 -22.334 1.00 79.25 258 GLU A O 1
ATOM 1892 N N . ASN A 1 259 ? 28.839 2.670 -23.214 1.00 83.44 259 ASN A N 1
ATOM 1893 C CA . ASN A 1 259 ? 29.548 3.056 -21.990 1.00 83.44 259 ASN A CA 1
ATOM 1894 C C . ASN A 1 259 ? 29.106 4.417 -21.429 1.00 83.44 259 ASN A C 1
ATOM 1896 O O . ASN A 1 259 ? 29.864 5.067 -20.706 1.00 83.44 259 ASN A O 1
ATOM 1900 N N . ALA A 1 260 ? 27.898 4.877 -21.768 1.00 84.00 260 ALA A N 1
ATOM 1901 C CA . ALA A 1 260 ? 27.381 6.131 -21.238 1.00 84.00 260 ALA A CA 1
ATOM 1902 C C . ALA A 1 260 ? 27.383 6.110 -19.694 1.00 84.00 260 ALA A C 1
ATOM 1904 O O . ALA A 1 260 ? 26.921 5.135 -19.084 1.00 84.00 260 ALA A O 1
ATOM 1905 N N . PRO A 1 261 ? 27.860 7.176 -19.028 1.00 85.88 261 PRO A N 1
ATOM 1906 C CA . PRO A 1 261 ? 27.692 7.319 -17.591 1.00 85.88 261 PRO A CA 1
ATOM 1907 C C . PRO A 1 261 ? 26.206 7.299 -17.220 1.00 85.88 261 PRO A C 1
ATOM 1909 O O . PRO A 1 261 ? 25.351 7.761 -17.979 1.00 85.88 261 PRO A O 1
ATOM 1912 N N . GLY A 1 262 ? 25.886 6.778 -16.036 1.00 86.56 262 GLY A N 1
ATOM 1913 C CA . GLY A 1 262 ? 24.510 6.746 -15.548 1.00 86.56 262 GLY A CA 1
ATOM 1914 C C . GLY A 1 262 ? 24.405 6.969 -14.047 1.00 86.56 262 GLY A C 1
ATOM 1915 O O . GLY A 1 262 ? 25.359 6.732 -13.308 1.00 86.56 262 GLY A O 1
ATOM 1916 N N . ARG A 1 263 ? 23.229 7.417 -13.603 1.00 86.62 263 ARG A N 1
ATOM 1917 C CA . ARG A 1 263 ? 22.900 7.712 -12.201 1.00 86.62 263 ARG A CA 1
ATOM 1918 C C . ARG A 1 263 ? 21.689 6.886 -11.768 1.00 86.62 263 ARG A C 1
ATOM 1920 O O . ARG A 1 263 ? 20.710 6.793 -12.499 1.00 86.62 263 ARG A O 1
ATOM 1927 N N . SER A 1 264 ? 21.741 6.309 -10.573 1.00 88.75 264 SER A N 1
ATOM 1928 C CA . SER A 1 264 ? 20.648 5.523 -9.977 1.00 88.75 264 SER A CA 1
ATOM 1929 C C . SER A 1 264 ? 19.672 6.422 -9.218 1.00 88.75 264 SER A C 1
ATOM 1931 O O . SER A 1 264 ? 19.637 6.413 -7.989 1.00 88.75 264 SER A O 1
ATOM 1933 N N . ILE A 1 265 ? 18.924 7.244 -9.953 1.00 85.75 265 ILE A N 1
ATOM 1934 C CA . ILE A 1 265 ? 18.040 8.281 -9.386 1.00 85.75 265 ILE A CA 1
ATOM 1935 C C . ILE A 1 265 ? 16.604 8.222 -9.916 1.00 85.75 265 ILE A C 1
ATOM 1937 O O . ILE A 1 265 ? 15.762 8.979 -9.454 1.00 85.75 265 ILE A O 1
ATOM 1941 N N . TYR A 1 266 ? 16.314 7.349 -10.880 1.00 88.19 266 TYR A N 1
ATOM 1942 C CA . TYR A 1 266 ? 15.054 7.383 -11.617 1.00 88.19 266 TYR A CA 1
ATOM 1943 C C . TYR A 1 266 ? 14.068 6.292 -11.161 1.00 88.19 266 TYR A C 1
ATOM 1945 O O . TYR A 1 266 ? 14.399 5.441 -10.333 1.00 88.19 266 TYR A O 1
ATOM 1953 N N . LYS A 1 267 ? 12.853 6.304 -11.718 1.00 92.06 267 LYS A N 1
ATOM 1954 C CA . LYS A 1 267 ? 11.829 5.261 -11.537 1.00 92.06 267 LYS A CA 1
ATOM 1955 C C . LYS A 1 267 ? 11.554 4.572 -12.867 1.00 92.06 267 LYS A C 1
ATOM 1957 O O . LYS A 1 267 ? 11.530 5.223 -13.905 1.00 92.06 267 LYS A O 1
ATOM 1962 N N . GLY A 1 268 ? 11.298 3.273 -12.853 1.00 93.75 268 GLY A N 1
ATOM 1963 C CA . GLY A 1 268 ? 10.886 2.561 -14.054 1.00 93.75 268 GLY A CA 1
ATOM 1964 C C . GLY A 1 268 ? 9.597 3.147 -14.637 1.00 93.75 268 GLY A C 1
ATOM 1965 O O . GLY A 1 268 ? 8.748 3.641 -13.896 1.00 93.75 268 GLY A O 1
ATOM 1966 N N . PHE A 1 269 ? 9.442 3.114 -15.962 1.00 94.31 269 PHE A N 1
ATOM 1967 C CA . PHE A 1 269 ? 8.325 3.798 -16.632 1.00 94.31 269 PHE A CA 1
ATOM 1968 C C . PHE A 1 269 ? 6.948 3.284 -16.201 1.00 94.31 269 PHE A C 1
ATOM 1970 O O . PHE A 1 269 ? 6.055 4.087 -15.941 1.00 94.31 269 PHE A O 1
ATOM 1977 N N . PHE A 1 270 ? 6.784 1.966 -16.057 1.00 96.69 270 PHE A N 1
ATOM 1978 C CA . PHE A 1 270 ? 5.540 1.387 -15.553 1.00 96.69 270 PHE A CA 1
ATOM 1979 C C . PHE A 1 270 ? 5.297 1.788 -14.095 1.00 96.69 270 PHE A C 1
ATOM 1981 O O . PHE A 1 270 ? 4.207 2.243 -13.758 1.00 96.69 270 PHE A O 1
ATOM 1988 N N . ALA A 1 271 ? 6.318 1.676 -13.239 1.00 96.50 271 ALA A N 1
ATOM 1989 C CA . ALA A 1 271 ? 6.210 2.042 -11.828 1.00 96.50 271 ALA A CA 1
ATOM 1990 C C . ALA A 1 271 ? 5.850 3.522 -11.635 1.00 96.50 271 ALA A C 1
ATOM 1992 O O . ALA A 1 271 ? 5.001 3.838 -10.807 1.00 96.50 271 ALA A O 1
ATOM 1993 N N . ARG A 1 272 ? 6.455 4.419 -12.427 1.00 94.50 272 ARG A N 1
ATOM 1994 C CA . ARG A 1 272 ? 6.164 5.859 -12.431 1.00 94.50 272 ARG A CA 1
ATOM 1995 C C . ARG A 1 272 ? 4.706 6.127 -12.798 1.00 94.50 272 ARG A C 1
ATOM 1997 O O . ARG A 1 272 ? 4.039 6.872 -12.089 1.00 94.50 272 ARG A O 1
ATOM 2004 N N . THR A 1 273 ? 4.217 5.516 -13.877 1.00 95.25 273 THR A N 1
ATOM 2005 C CA . THR A 1 273 ? 2.818 5.662 -14.297 1.00 95.25 273 THR A CA 1
ATOM 2006 C C . THR A 1 273 ? 1.869 5.107 -13.237 1.00 95.25 273 THR A C 1
ATOM 2008 O O . THR A 1 273 ? 0.940 5.803 -12.849 1.00 95.25 273 THR A O 1
ATOM 2011 N N . LEU A 1 274 ? 2.143 3.921 -12.680 1.00 96.88 274 LEU A N 1
ATOM 2012 C CA . LEU A 1 274 ? 1.328 3.303 -11.628 1.00 96.88 274 LEU A CA 1
ATOM 2013 C C . LEU A 1 274 ? 1.130 4.229 -10.420 1.00 96.88 274 LEU A C 1
ATOM 2015 O O . LEU A 1 274 ? -0.003 4.476 -10.017 1.00 96.88 274 LEU A O 1
ATOM 2019 N N . VAL A 1 275 ? 2.218 4.764 -9.856 1.00 95.44 275 VAL A N 1
ATOM 2020 C CA . VAL A 1 275 ? 2.133 5.615 -8.654 1.00 95.44 275 VAL A CA 1
ATOM 2021 C C . VAL A 1 275 ? 1.564 7.006 -8.931 1.00 95.44 275 VAL A C 1
ATOM 2023 O O . VAL A 1 275 ? 1.144 7.675 -7.990 1.00 95.44 275 VAL A O 1
ATOM 2026 N N . SER A 1 276 ? 1.570 7.448 -10.192 1.00 94.06 276 SER A N 1
ATOM 2027 C CA . SER A 1 276 ? 0.982 8.721 -10.619 1.00 94.06 276 SER A CA 1
ATOM 2028 C C . SER A 1 276 ? -0.523 8.595 -10.853 1.00 94.06 276 SER A C 1
ATOM 2030 O O . SER A 1 276 ? -1.287 9.421 -10.365 1.00 94.06 276 SER A O 1
ATOM 2032 N N . GLU A 1 277 ? -0.947 7.562 -11.582 1.00 95.88 277 GLU A N 1
ATOM 2033 C CA . GLU A 1 277 ? -2.351 7.326 -11.946 1.00 95.88 277 GLU A CA 1
ATOM 2034 C C . GLU A 1 277 ? -3.160 6.777 -10.761 1.00 95.88 277 GLU A C 1
ATOM 2036 O O . GLU A 1 277 ? -4.345 7.080 -10.612 1.00 95.88 277 GLU A O 1
ATOM 2041 N N . TRP A 1 278 ? -2.522 6.006 -9.870 1.00 97.12 278 TRP A N 1
ATOM 2042 C CA . TRP A 1 278 ? -3.158 5.469 -8.667 1.00 97.12 278 TRP A CA 1
ATOM 2043 C C . TRP A 1 278 ? -2.308 5.652 -7.406 1.00 97.12 278 TRP A C 1
ATOM 2045 O O . TRP A 1 278 ? -1.747 4.695 -6.865 1.00 97.12 278 TRP A O 1
ATOM 2055 N N . PRO A 1 279 ? -2.216 6.887 -6.891 1.00 96.38 279 PRO A N 1
ATOM 2056 C CA . PRO A 1 279 ? -1.330 7.177 -5.776 1.00 96.38 279 PRO A CA 1
ATOM 2057 C C . PRO A 1 279 ? -1.759 6.485 -4.485 1.00 96.38 279 PRO A C 1
ATOM 2059 O O . PRO A 1 279 ? -0.906 6.181 -3.664 1.00 96.38 279 PRO A O 1
ATOM 2062 N N . GLU A 1 280 ? -3.044 6.240 -4.266 1.00 97.31 280 GLU A N 1
ATOM 2063 C CA . GLU A 1 280 ? -3.573 5.606 -3.054 1.00 97.31 280 GLU A CA 1
ATOM 2064 C C . GLU A 1 280 ? -3.286 4.104 -2.979 1.00 97.31 280 GLU A C 1
ATOM 2066 O O . GLU A 1 280 ? -3.395 3.527 -1.897 1.00 97.31 280 GLU A O 1
ATOM 2071 N N . LEU A 1 281 ? -2.886 3.479 -4.093 1.00 97.62 281 LEU A N 1
ATOM 2072 C CA . LEU A 1 281 ? -2.503 2.075 -4.100 1.00 97.62 281 LEU A CA 1
ATOM 2073 C C . LEU A 1 281 ? -1.238 1.869 -3.249 1.00 97.62 281 LEU A C 1
ATOM 2075 O O . LEU A 1 281 ? -0.228 2.553 -3.461 1.00 97.62 281 LEU A O 1
ATOM 2079 N N . PRO A 1 282 ? -1.232 0.889 -2.334 1.00 96.94 282 PRO A N 1
ATOM 2080 C CA . PRO A 1 282 ? -0.020 0.456 -1.656 1.00 96.94 282 PRO A CA 1
ATOM 2081 C C . PRO A 1 282 ? 0.969 -0.139 -2.664 1.00 96.94 282 PRO A C 1
ATOM 2083 O O . PRO A 1 282 ? 0.683 -1.146 -3.311 1.00 96.94 282 PRO A O 1
ATOM 2086 N N . VAL A 1 283 ? 2.153 0.459 -2.803 1.00 97.19 283 VAL A N 1
ATOM 2087 C CA . VAL A 1 283 ? 3.191 -0.004 -3.738 1.00 97.19 283 VAL A CA 1
ATOM 2088 C C . VAL A 1 283 ? 4.527 -0.138 -3.014 1.00 97.19 283 VAL A C 1
ATOM 2090 O O . VAL A 1 283 ? 4.953 0.770 -2.301 1.00 97.19 283 VAL A O 1
ATOM 2093 N N . THR A 1 284 ? 5.203 -1.268 -3.209 1.00 96.31 284 THR A N 1
ATOM 2094 C CA . THR A 1 284 ? 6.520 -1.562 -2.627 1.00 96.31 284 THR A CA 1
ATOM 2095 C C . THR A 1 284 ? 7.395 -2.351 -3.606 1.00 96.31 284 THR A C 1
ATOM 2097 O O . THR A 1 284 ? 6.956 -2.699 -4.703 1.00 96.31 284 THR A O 1
ATOM 2100 N N . ASP A 1 285 ? 8.636 -2.636 -3.220 1.00 95.12 285 ASP A N 1
ATOM 2101 C CA . ASP A 1 285 ? 9.567 -3.492 -3.960 1.00 95.12 285 ASP A CA 1
ATOM 2102 C C . ASP A 1 285 ? 10.076 -4.656 -3.092 1.00 95.12 285 ASP A C 1
ATOM 2104 O O . ASP A 1 285 ? 9.935 -4.651 -1.865 1.00 95.12 285 ASP A O 1
ATOM 2108 N N . GLU A 1 286 ? 10.661 -5.683 -3.716 1.00 92.06 286 GLU A N 1
ATOM 2109 C CA . GLU A 1 286 ? 11.130 -6.873 -2.994 1.00 92.06 286 GLU A CA 1
ATOM 2110 C C . GLU A 1 286 ? 12.283 -6.597 -2.015 1.00 92.06 286 GLU A C 1
ATOM 2112 O O . GLU A 1 286 ? 12.532 -7.408 -1.119 1.00 92.06 286 GLU A O 1
ATOM 2117 N N . GLY A 1 287 ? 12.996 -5.478 -2.186 1.00 90.94 287 GLY A N 1
ATOM 2118 C CA . GLY A 1 287 ? 14.063 -5.041 -1.292 1.00 90.94 287 GLY A CA 1
ATOM 2119 C C . GLY A 1 287 ? 13.509 -4.475 0.011 1.00 90.94 287 GLY A C 1
ATOM 2120 O O . GLY A 1 287 ? 13.924 -4.909 1.082 1.00 90.94 287 GLY A O 1
ATOM 2121 N N . ARG A 1 288 ? 12.526 -3.570 -0.069 1.00 91.69 288 ARG A N 1
ATOM 2122 C CA . ARG A 1 288 ? 11.852 -2.994 1.112 1.00 91.69 288 ARG A CA 1
ATOM 2123 C C . ARG A 1 288 ? 11.163 -4.045 1.965 1.00 91.69 288 ARG A C 1
ATOM 2125 O O . ARG A 1 288 ? 11.158 -3.931 3.178 1.00 91.69 288 ARG A O 1
ATOM 2132 N N . LEU A 1 289 ? 10.622 -5.091 1.345 1.00 90.50 289 LEU A N 1
ATOM 2133 C CA . LEU A 1 289 ? 9.960 -6.181 2.066 1.00 90.50 289 LEU A CA 1
ATOM 2134 C C . LEU A 1 289 ? 10.911 -7.045 2.915 1.00 90.50 289 LEU A C 1
ATOM 2136 O O . LEU A 1 289 ? 10.435 -7.901 3.663 1.00 90.50 289 LEU A O 1
ATOM 2140 N N . GLN A 1 290 ? 12.231 -6.864 2.805 1.00 87.12 290 GLN A N 1
ATOM 2141 C CA . GLN A 1 290 ? 13.175 -7.505 3.726 1.00 87.12 290 GLN A CA 1
ATOM 2142 C C . GLN A 1 290 ? 13.205 -6.807 5.093 1.00 87.12 290 GLN A C 1
ATOM 2144 O O . GLN A 1 290 ? 13.467 -7.470 6.094 1.00 87.12 290 GLN A O 1
ATOM 2149 N N . ASP A 1 291 ? 12.899 -5.509 5.134 1.00 86.81 291 ASP A N 1
ATOM 2150 C CA . ASP A 1 291 ? 12.747 -4.743 6.368 1.00 86.81 291 ASP A CA 1
ATOM 2151 C C . ASP A 1 291 ? 11.387 -5.042 7.021 1.00 86.81 291 ASP A C 1
ATOM 2153 O O . ASP A 1 291 ? 10.356 -5.090 6.345 1.00 86.81 291 ASP A O 1
ATOM 2157 N N . GLU A 1 292 ? 11.387 -5.306 8.328 1.00 81.19 292 GLU A N 1
ATOM 2158 C CA . GLU A 1 292 ? 10.186 -5.730 9.059 1.00 81.19 292 GLU A CA 1
ATOM 2159 C C . GLU A 1 292 ? 9.162 -4.600 9.169 1.00 81.19 292 GLU A C 1
ATOM 2161 O O . GLU A 1 292 ? 8.002 -4.805 8.818 1.00 81.19 292 GLU A O 1
ATOM 2166 N N . ASP A 1 293 ? 9.593 -3.389 9.521 1.00 82.19 293 ASP A N 1
ATOM 2167 C CA . ASP A 1 293 ? 8.691 -2.248 9.684 1.00 82.19 293 ASP A CA 1
ATOM 2168 C C . ASP A 1 293 ? 8.049 -1.839 8.346 1.00 82.19 293 ASP A C 1
ATOM 2170 O O . ASP A 1 293 ? 6.834 -1.619 8.260 1.00 82.19 293 ASP A O 1
ATOM 2174 N N . ALA A 1 294 ? 8.833 -1.791 7.263 1.00 87.75 294 ALA A N 1
ATOM 2175 C CA . ALA A 1 294 ? 8.322 -1.484 5.928 1.00 87.75 294 ALA A CA 1
ATOM 2176 C C . ALA A 1 294 ? 7.335 -2.540 5.419 1.00 87.75 294 ALA A C 1
ATOM 2178 O O . ALA A 1 294 ? 6.327 -2.212 4.781 1.00 87.75 294 ALA A O 1
ATOM 2179 N N . ARG A 1 295 ? 7.610 -3.812 5.703 1.00 88.62 295 ARG A N 1
ATOM 2180 C CA . ARG A 1 295 ? 6.746 -4.930 5.334 1.00 88.62 295 ARG A CA 1
ATOM 2181 C C . ARG A 1 295 ? 5.430 -4.917 6.093 1.00 88.62 295 ARG A C 1
ATOM 2183 O O . ARG A 1 295 ? 4.378 -5.063 5.472 1.00 88.62 295 ARG A O 1
ATOM 2190 N N . ASP A 1 296 ? 5.481 -4.716 7.400 1.00 82.50 296 ASP A N 1
ATOM 2191 C CA . ASP A 1 296 ? 4.304 -4.665 8.258 1.00 82.50 296 ASP A CA 1
ATOM 2192 C C . ASP A 1 296 ? 3.414 -3.480 7.869 1.00 82.50 296 ASP A C 1
ATOM 2194 O O . ASP A 1 296 ? 2.194 -3.620 7.746 1.00 82.50 296 ASP A O 1
ATOM 2198 N N . ASN A 1 297 ? 4.024 -2.331 7.563 1.00 87.44 297 ASN A N 1
ATOM 2199 C CA . ASN A 1 297 ? 3.297 -1.177 7.050 1.00 87.44 297 ASN A CA 1
ATOM 2200 C C . ASN A 1 297 ? 2.644 -1.452 5.685 1.00 87.44 297 ASN A C 1
ATOM 2202 O O . ASN A 1 297 ? 1.487 -1.089 5.473 1.00 87.44 297 ASN A O 1
ATOM 2206 N N . PHE A 1 298 ? 3.343 -2.126 4.764 1.00 92.00 298 PHE A N 1
ATOM 2207 C CA . PHE A 1 298 ? 2.771 -2.505 3.468 1.00 92.00 298 PHE A CA 1
ATOM 2208 C C . PHE A 1 298 ? 1.566 -3.442 3.625 1.00 92.00 298 PHE A C 1
ATOM 2210 O O . PHE A 1 298 ? 0.518 -3.197 3.031 1.00 92.00 298 PHE A O 1
ATOM 2217 N N . ILE A 1 299 ? 1.674 -4.479 4.461 1.00 87.94 299 ILE A N 1
ATOM 2218 C CA . ILE A 1 299 ? 0.567 -5.409 4.739 1.00 87.94 299 ILE A CA 1
ATOM 2219 C C . ILE A 1 299 ? -0.638 -4.650 5.306 1.00 87.94 299 ILE A C 1
ATOM 2221 O O . ILE A 1 299 ? -1.764 -4.828 4.834 1.00 87.94 299 ILE A O 1
ATOM 2225 N N . ARG A 1 300 ? -0.406 -3.756 6.274 1.00 87.75 300 ARG A N 1
ATOM 2226 C CA . ARG A 1 300 ? -1.452 -2.917 6.868 1.00 87.75 300 ARG A CA 1
ATOM 2227 C C . ARG A 1 300 ? -2.144 -2.041 5.827 1.00 87.75 300 ARG A C 1
ATOM 2229 O O . ARG A 1 300 ? -3.372 -1.973 5.812 1.00 87.75 300 ARG A O 1
ATOM 2236 N N . GLN A 1 301 ? -1.372 -1.406 4.947 1.00 92.69 301 GLN A N 1
ATOM 2237 C CA . GLN A 1 301 ? -1.893 -0.594 3.850 1.00 92.69 301 GLN A CA 1
ATOM 2238 C C . GLN A 1 301 ? -2.795 -1.408 2.910 1.00 92.69 301 GLN A C 1
ATOM 2240 O O . GLN A 1 301 ? -3.904 -0.965 2.616 1.00 92.69 301 GLN A O 1
ATOM 2245 N N . VAL A 1 302 ? -2.365 -2.606 2.495 1.00 93.12 302 VAL A N 1
ATOM 2246 C CA . VAL A 1 302 ? -3.151 -3.504 1.623 1.00 93.12 302 VAL A CA 1
ATOM 2247 C C . VAL A 1 302 ? -4.472 -3.898 2.280 1.00 93.12 302 VAL A C 1
ATOM 2249 O O . VAL A 1 302 ? -5.523 -3.826 1.649 1.00 93.12 302 VAL A O 1
ATOM 2252 N N . ILE A 1 303 ? -4.450 -4.258 3.565 1.00 88.44 303 ILE A N 1
ATOM 2253 C CA . ILE A 1 303 ? -5.665 -4.623 4.307 1.00 88.44 303 ILE A CA 1
ATOM 2254 C C . ILE A 1 303 ? -6.629 -3.431 4.402 1.00 88.44 303 ILE A C 1
ATOM 2256 O O . ILE A 1 303 ? -7.832 -3.590 4.184 1.00 88.44 303 ILE A O 1
ATOM 2260 N N . CYS A 1 304 ? -6.119 -2.230 4.694 1.00 91.00 304 CYS A N 1
ATOM 2261 C CA . CYS A 1 304 ? -6.942 -1.020 4.723 1.00 91.00 304 CYS A CA 1
ATOM 2262 C C . CYS A 1 304 ? -7.542 -0.715 3.343 1.00 91.00 304 CYS A C 1
ATOM 2264 O O . CYS A 1 304 ? -8.713 -0.346 3.253 1.00 91.00 304 CYS A O 1
ATOM 2266 N N . HIS A 1 305 ? -6.764 -0.897 2.272 1.00 94.81 305 HIS A N 1
ATOM 2267 C CA . HIS A 1 305 ? -7.209 -0.674 0.897 1.00 94.81 305 HIS A CA 1
ATOM 2268 C C . HIS A 1 305 ? -8.316 -1.648 0.496 1.00 94.81 305 HIS A C 1
ATOM 2270 O O . HIS A 1 305 ? -9.374 -1.229 0.024 1.00 94.81 305 HIS A O 1
ATOM 2276 N N . HIS A 1 306 ? -8.114 -2.934 0.775 1.00 91.88 306 HIS A N 1
ATOM 2277 C CA . HIS A 1 306 ? -9.106 -3.977 0.548 1.00 91.88 306 HIS A CA 1
ATOM 2278 C C . HIS A 1 306 ? -10.429 -3.677 1.254 1.00 91.88 306 HIS A C 1
ATOM 2280 O O . HIS A 1 306 ? -11.501 -3.768 0.662 1.00 91.88 306 HIS A O 1
ATOM 2286 N N . ARG A 1 307 ? -10.356 -3.238 2.512 1.00 88.62 307 ARG A N 1
ATOM 2287 C CA . ARG A 1 307 ? -11.534 -2.832 3.284 1.00 88.62 307 ARG A CA 1
ATOM 2288 C C . ARG A 1 307 ? -12.274 -1.679 2.670 1.00 88.62 307 ARG A C 1
ATOM 2290 O O . ARG A 1 307 ? -13.490 -1.753 2.553 1.00 88.62 307 ARG A O 1
ATOM 2297 N N . TRP A 1 308 ? -11.543 -0.634 2.300 1.00 93.56 308 TRP A N 1
ATOM 2298 C CA . TRP A 1 308 ? -12.138 0.521 1.654 1.00 93.56 308 TRP A CA 1
ATOM 2299 C C . TRP A 1 308 ? -12.889 0.113 0.385 1.00 93.56 308 TRP A C 1
ATOM 2301 O O . TRP A 1 308 ? -14.012 0.552 0.171 1.00 93.56 308 TRP A O 1
ATOM 2311 N N . ARG A 1 309 ? -12.311 -0.789 -0.416 1.00 92.38 309 ARG A N 1
ATOM 2312 C CA . ARG A 1 309 ? -12.933 -1.309 -1.641 1.00 92.38 309 ARG A CA 1
ATOM 2313 C C . ARG A 1 309 ? -14.228 -2.089 -1.393 1.00 92.38 309 ARG A C 1
ATOM 2315 O O . ARG A 1 309 ? -15.071 -2.144 -2.280 1.00 92.38 309 ARG A O 1
ATOM 2322 N N . LEU A 1 310 ? -14.382 -2.698 -0.220 1.00 89.81 310 LEU A N 1
ATOM 2323 C CA . LEU A 1 310 ? -15.589 -3.435 0.169 1.00 89.81 310 LEU A CA 1
ATOM 2324 C C . LEU A 1 310 ? -16.639 -2.561 0.868 1.00 89.81 310 LEU A C 1
ATOM 2326 O O . LEU A 1 310 ? -17.715 -3.059 1.195 1.00 89.81 310 LEU A O 1
ATOM 2330 N N . LEU A 1 311 ? -16.344 -1.281 1.119 1.00 90.06 311 LEU A N 1
ATOM 2331 C CA . LEU A 1 311 ? -17.312 -0.368 1.711 1.00 90.06 311 LEU A CA 1
ATOM 2332 C C . LEU A 1 311 ? -18.431 -0.048 0.735 1.00 90.06 311 LEU A C 1
ATOM 2334 O O . LEU A 1 311 ? -18.179 0.353 -0.400 1.00 90.06 311 LEU A O 1
ATOM 2338 N N . ASP A 1 312 ? -19.663 -0.070 1.233 1.00 90.00 312 ASP A N 1
ATOM 2339 C CA . ASP A 1 312 ? -20.748 0.620 0.551 1.00 90.00 312 ASP A CA 1
ATOM 2340 C C . ASP A 1 312 ? -20.502 2.143 0.512 1.00 90.00 312 ASP A C 1
ATOM 2342 O O . ASP A 1 312 ? -19.659 2.704 1.231 1.00 90.00 312 ASP A O 1
ATOM 2346 N N . ASP A 1 313 ? -21.237 2.831 -0.360 1.00 88.44 313 ASP A N 1
ATOM 2347 C CA . ASP A 1 313 ? -21.076 4.270 -0.585 1.00 88.44 313 ASP A CA 1
ATOM 2348 C C . ASP A 1 313 ? -21.722 5.152 0.492 1.00 88.44 313 ASP A C 1
ATOM 2350 O O . ASP A 1 313 ? -21.677 6.382 0.407 1.00 88.44 313 ASP A O 1
ATOM 2354 N N . SER A 1 314 ? -22.288 4.562 1.548 1.00 89.62 314 SER A N 1
ATOM 2355 C CA . SER A 1 314 ? -22.929 5.322 2.611 1.00 89.62 314 SER A CA 1
ATOM 2356 C C . SER A 1 314 ? -21.920 6.073 3.481 1.00 89.62 314 SER A C 1
ATOM 2358 O O . SER A 1 314 ? -20.795 5.643 3.744 1.00 89.62 314 SER A O 1
ATOM 2360 N N . PHE A 1 315 ? -22.371 7.210 4.008 1.00 90.88 315 PHE A N 1
ATOM 2361 C CA . PHE A 1 315 ? -21.636 7.962 5.022 1.00 90.88 315 PHE A CA 1
ATOM 2362 C C . PHE A 1 315 ? -21.365 7.119 6.280 1.00 90.88 315 PHE A C 1
ATOM 2364 O O . PHE A 1 315 ? -20.262 7.153 6.820 1.00 90.88 315 PHE A O 1
ATOM 2371 N N . GLY A 1 316 ? -22.344 6.315 6.713 1.00 88.56 316 GLY A N 1
ATOM 2372 C CA . GLY A 1 316 ? -22.205 5.446 7.883 1.00 88.56 316 GLY A CA 1
ATOM 2373 C C . GLY A 1 316 ? -21.078 4.421 7.729 1.00 88.56 316 GLY A C 1
ATOM 2374 O O . GLY A 1 316 ? -20.338 4.185 8.683 1.00 88.56 316 GLY A O 1
ATOM 2375 N N . ALA A 1 317 ? -20.887 3.872 6.527 1.00 88.62 317 ALA A N 1
ATOM 2376 C CA . ALA A 1 317 ? -19.776 2.974 6.227 1.00 88.62 317 ALA A CA 1
ATOM 2377 C C . ALA A 1 317 ? -18.407 3.667 6.342 1.00 88.62 317 ALA A C 1
ATOM 2379 O O . ALA A 1 317 ? -17.488 3.105 6.939 1.00 88.62 317 ALA A O 1
ATOM 2380 N N . VAL A 1 318 ? -18.277 4.910 5.859 1.00 92.88 318 VAL A N 1
ATOM 2381 C CA . VAL A 1 318 ? -17.041 5.705 6.019 1.00 92.88 318 VAL A CA 1
ATOM 2382 C C . VAL A 1 318 ? -16.762 5.996 7.492 1.00 92.88 318 VAL A C 1
ATOM 2384 O O . VAL A 1 318 ? -15.620 5.874 7.932 1.00 92.88 318 VAL A O 1
ATOM 2387 N N . VAL A 1 319 ? -17.791 6.335 8.272 1.00 89.31 319 VAL A N 1
ATOM 2388 C CA . VAL A 1 319 ? -17.634 6.579 9.711 1.00 89.31 319 VAL A CA 1
ATOM 2389 C C . VAL A 1 319 ? -17.174 5.316 10.438 1.00 89.31 319 VAL A C 1
ATOM 2391 O O . VAL A 1 319 ? -16.172 5.361 11.148 1.00 89.31 319 VAL A O 1
ATOM 2394 N N . LYS A 1 320 ? -17.820 4.169 10.200 1.00 84.81 320 LYS A N 1
ATOM 2395 C CA . LYS A 1 320 ? -17.388 2.884 10.777 1.00 84.81 320 LYS A CA 1
ATOM 2396 C C . LYS A 1 320 ? -15.955 2.534 10.375 1.00 84.81 320 LYS A C 1
ATOM 2398 O O . LYS A 1 320 ? -15.187 2.022 11.193 1.00 84.81 320 LYS A O 1
ATOM 2403 N N . PHE A 1 321 ? -15.577 2.809 9.122 1.00 88.44 321 PHE A N 1
ATOM 2404 C CA . PHE A 1 321 ? -14.210 2.609 8.644 1.00 88.44 321 PHE A CA 1
ATOM 2405 C C . PHE A 1 321 ? -13.228 3.495 9.409 1.00 88.44 321 PHE A C 1
ATOM 2407 O O . PHE A 1 321 ? -12.204 3.000 9.874 1.00 88.44 321 PHE A O 1
ATOM 2414 N N . HIS A 1 322 ? -13.549 4.777 9.578 1.00 90.81 322 HIS A N 1
ATOM 2415 C CA . HIS A 1 322 ? -12.727 5.720 10.326 1.00 90.81 322 HIS A CA 1
ATOM 2416 C C . HIS A 1 322 ? -12.536 5.282 11.776 1.00 90.81 322 HIS A C 1
ATOM 2418 O O . HIS A 1 322 ? -11.399 5.161 12.230 1.00 90.81 322 HIS A O 1
ATOM 2424 N N . GLU A 1 323 ? -13.633 4.969 12.471 1.00 83.44 323 GLU A N 1
ATOM 2425 C CA . GLU A 1 323 ? -13.599 4.490 13.851 1.00 83.44 323 GLU A CA 1
ATOM 2426 C C . GLU A 1 323 ? -12.682 3.274 13.969 1.00 83.44 323 GLU A C 1
ATOM 2428 O O . GLU A 1 323 ? -11.751 3.298 14.767 1.00 83.44 323 GLU A O 1
ATOM 2433 N N . SER A 1 324 ? -12.867 2.269 13.107 1.00 81.62 324 SER A N 1
ATOM 2434 C CA . SER A 1 324 ? -12.100 1.017 13.133 1.00 81.62 324 SER A CA 1
ATOM 2435 C C . SER A 1 324 ? -10.607 1.198 12.841 1.00 81.62 324 SER A C 1
ATOM 2437 O O . SER A 1 324 ? -9.803 0.385 13.280 1.00 81.62 324 SER A O 1
ATOM 2439 N N . HIS A 1 325 ? -10.205 2.251 12.124 1.00 87.00 325 HIS A N 1
ATOM 2440 C CA . HIS A 1 325 ? -8.806 2.490 11.746 1.00 87.00 325 HIS A CA 1
ATOM 2441 C C . HIS A 1 325 ? -8.175 3.687 12.474 1.00 87.00 325 HIS A C 1
ATOM 2443 O O . HIS A 1 325 ? -7.045 4.067 12.163 1.00 87.00 325 HIS A O 1
ATOM 2449 N N . LYS A 1 326 ? -8.843 4.266 13.479 1.00 86.88 326 LYS A N 1
ATOM 2450 C CA . LYS A 1 326 ? -8.348 5.465 14.173 1.00 86.88 326 LYS A CA 1
ATOM 2451 C C . LYS A 1 326 ? -6.980 5.267 14.826 1.00 86.88 326 LYS A C 1
ATOM 2453 O O . LYS A 1 326 ? -6.144 6.154 14.754 1.00 86.88 326 LYS A O 1
ATOM 2458 N N . PHE A 1 327 ? -6.707 4.091 15.400 1.00 86.62 327 PHE A N 1
ATOM 2459 C CA . PHE A 1 327 ? -5.405 3.795 16.014 1.00 86.62 327 PHE A CA 1
ATOM 2460 C C . PHE A 1 327 ? -4.304 3.569 14.977 1.00 86.62 327 PHE A C 1
ATOM 2462 O O . PHE A 1 327 ? -3.140 3.863 15.244 1.00 86.62 327 PHE A O 1
ATOM 2469 N N . VAL A 1 328 ? -4.670 3.104 13.777 1.00 87.81 328 VAL A N 1
ATOM 2470 C CA . VAL A 1 328 ? -3.745 3.070 12.641 1.00 87.81 328 VAL A CA 1
ATOM 2471 C C . VAL A 1 328 ? -3.374 4.500 12.258 1.00 87.81 328 VAL A C 1
ATOM 2473 O O . VAL A 1 328 ? -2.191 4.810 12.201 1.00 87.81 328 VAL A O 1
ATOM 2476 N N . LEU A 1 329 ? -4.358 5.386 12.079 1.00 90.12 329 LEU A N 1
ATOM 2477 C CA . LEU A 1 329 ? -4.101 6.798 11.788 1.00 90.12 329 LEU A CA 1
ATOM 2478 C C . LEU A 1 329 ? -3.348 7.506 12.919 1.00 90.12 329 LEU A C 1
ATOM 2480 O O . LEU A 1 329 ? -2.456 8.289 12.631 1.00 90.12 329 LEU A O 1
ATOM 2484 N N . LEU A 1 330 ? -3.639 7.203 14.185 1.00 89.06 330 LEU A N 1
ATOM 2485 C CA . LEU A 1 330 ? -2.939 7.784 15.332 1.00 89.06 330 LEU A CA 1
ATOM 2486 C C . LEU A 1 330 ? -1.453 7.416 15.327 1.00 89.06 330 LEU A C 1
ATOM 2488 O O . LEU A 1 330 ? -0.600 8.276 15.526 1.00 89.06 330 LEU A O 1
ATOM 2492 N N . ALA A 1 331 ? -1.130 6.148 15.054 1.00 87.56 331 ALA A N 1
ATOM 2493 C CA . ALA A 1 331 ? 0.258 5.714 14.914 1.00 87.56 331 ALA A CA 1
ATOM 2494 C C . ALA A 1 331 ? 0.939 6.423 13.732 1.00 87.56 331 ALA A C 1
ATOM 2496 O O . ALA A 1 331 ? 2.124 6.747 13.774 1.00 87.56 331 ALA A O 1
ATOM 2497 N N . GLN A 1 332 ? 0.180 6.660 12.669 1.00 88.88 332 GLN A N 1
ATOM 2498 C CA . GLN A 1 332 ? 0.684 7.066 11.375 1.00 88.88 332 GLN A CA 1
ATOM 2499 C C . GLN A 1 332 ? 0.878 8.578 11.216 1.00 88.88 332 GLN A C 1
ATOM 2501 O O . GLN A 1 332 ? 1.961 9.030 10.844 1.00 88.88 332 GLN A O 1
ATOM 2506 N N . ASP A 1 333 ? -0.184 9.332 11.463 1.00 90.12 333 ASP A N 1
ATOM 2507 C CA . ASP A 1 333 ? -0.255 10.782 11.396 1.00 90.12 333 ASP A CA 1
ATOM 2508 C C . ASP A 1 333 ? -1.454 11.290 12.231 1.00 90.12 333 ASP A C 1
ATOM 2510 O O . ASP A 1 333 ? -2.588 11.361 11.733 1.00 90.12 333 ASP A O 1
ATOM 2514 N N . PRO A 1 334 ? -1.218 11.682 13.498 1.00 88.88 334 PRO A N 1
ATOM 2515 C CA . PRO A 1 334 ? -2.247 12.240 14.375 1.00 88.88 334 PRO A CA 1
ATOM 2516 C C . PRO A 1 334 ? -2.954 13.475 13.800 1.00 88.88 334 PRO A C 1
ATOM 2518 O O . PRO A 1 334 ? -4.107 13.741 14.139 1.00 88.88 334 PRO A O 1
ATOM 2521 N N . ASN A 1 335 ? -2.293 14.244 12.927 1.00 90.62 335 ASN A N 1
ATOM 2522 C CA . ASN A 1 335 ? -2.909 15.423 12.322 1.00 90.62 335 ASN A CA 1
ATOM 2523 C C . ASN A 1 335 ? -3.963 15.025 11.289 1.00 90.62 335 ASN A C 1
ATOM 2525 O O . ASN A 1 335 ? -5.078 15.549 11.333 1.00 90.62 335 ASN A O 1
ATOM 2529 N N . THR A 1 336 ? -3.657 14.052 10.422 1.00 92.94 336 THR A N 1
ATOM 2530 C CA . THR A 1 336 ? -4.654 13.488 9.501 1.00 92.94 336 THR A CA 1
ATOM 2531 C C . THR A 1 336 ? -5.813 12.842 10.261 1.00 92.94 336 THR A C 1
ATOM 2533 O O . THR A 1 336 ? -6.959 13.015 9.852 1.00 92.94 336 THR A O 1
ATOM 2536 N N . LEU A 1 337 ? -5.563 12.159 11.388 1.00 91.25 337 LEU A N 1
ATOM 2537 C CA . LEU A 1 337 ? -6.641 11.631 12.237 1.00 91.25 337 LEU A CA 1
ATOM 2538 C C . LEU A 1 337 ? -7.633 12.733 12.640 1.00 91.25 337 LEU A C 1
ATOM 2540 O O . LEU A 1 337 ? -8.826 12.613 12.358 1.00 91.25 337 LEU A O 1
ATOM 2544 N N . LYS A 1 338 ? -7.136 13.833 13.221 1.00 89.69 338 LYS A N 1
ATOM 2545 C CA . LYS A 1 338 ? -7.968 14.978 13.625 1.00 89.69 338 LYS A CA 1
ATOM 2546 C C . LYS A 1 338 ? -8.696 15.608 12.444 1.00 89.69 338 LYS A C 1
ATOM 2548 O O . LYS A 1 338 ? -9.873 15.947 12.553 1.00 89.69 338 LYS A O 1
ATOM 2553 N N . GLU A 1 339 ? -7.997 15.807 11.329 1.00 94.06 339 GLU A N 1
ATOM 2554 C CA . GLU A 1 339 ? -8.569 16.426 10.135 1.00 94.06 339 GLU A CA 1
ATOM 2555 C C . GLU A 1 339 ? -9.743 15.599 9.594 1.00 94.06 339 GLU A C 1
ATOM 2557 O O . GLU A 1 339 ? -10.831 16.134 9.366 1.00 94.06 339 GLU A O 1
ATOM 2562 N N . LEU A 1 340 ? -9.545 14.287 9.443 1.00 94.56 340 LEU A N 1
ATOM 2563 C CA . LEU A 1 340 ? -10.574 13.365 8.972 1.00 94.56 340 LEU A CA 1
ATOM 2564 C C . LEU A 1 340 ? -11.730 13.236 9.974 1.00 94.56 340 LEU A C 1
ATOM 2566 O O . LEU A 1 340 ? -12.888 13.225 9.559 1.00 94.56 340 LEU A O 1
ATOM 2570 N N . GLY A 1 341 ? -11.447 13.222 11.279 1.00 91.88 341 GLY A N 1
ATOM 2571 C CA . GLY A 1 341 ? -12.479 13.233 12.319 1.00 91.88 341 GLY A CA 1
ATOM 2572 C C . GLY A 1 341 ? -13.369 14.478 12.236 1.00 91.88 341 GLY A C 1
ATOM 2573 O O . GLY A 1 341 ? -14.593 14.367 12.185 1.00 91.88 341 GLY A O 1
ATOM 2574 N N . ARG A 1 342 ? -12.773 15.674 12.109 1.00 91.94 342 ARG A N 1
ATOM 2575 C CA . ARG A 1 342 ? -13.515 16.939 11.916 1.00 91.94 342 ARG A CA 1
ATOM 2576 C C . ARG A 1 342 ? -14.323 16.955 10.622 1.00 91.94 342 ARG A C 1
ATOM 2578 O O . ARG A 1 342 ? -15.409 17.526 10.590 1.00 91.94 342 ARG A O 1
ATOM 2585 N N . MET A 1 343 ? -13.798 16.353 9.555 1.00 92.56 343 MET A N 1
ATOM 2586 C CA . MET A 1 343 ? -14.507 16.224 8.282 1.00 92.56 343 MET A CA 1
ATOM 2587 C C . MET A 1 343 ? -15.808 15.432 8.449 1.00 92.56 343 MET A C 1
ATOM 2589 O O . MET A 1 343 ? -16.847 15.850 7.943 1.00 92.56 343 MET A O 1
ATOM 2593 N N . LEU A 1 344 ? -15.757 14.320 9.187 1.00 92.75 344 LEU A N 1
ATOM 2594 C CA . LEU A 1 344 ? -16.916 13.468 9.452 1.00 92.75 344 LEU A CA 1
ATOM 2595 C C . LEU A 1 344 ? -17.876 14.082 10.484 1.00 92.75 344 LEU A C 1
ATOM 2597 O O . LEU A 1 344 ? -19.089 13.964 10.329 1.00 92.75 344 LEU A O 1
ATOM 2601 N N . ALA A 1 345 ? -17.366 14.796 11.491 1.00 89.38 345 ALA A N 1
ATOM 2602 C CA . ALA A 1 345 ? -18.174 15.432 12.537 1.00 89.38 345 ALA A CA 1
ATOM 2603 C C . ALA A 1 345 ? -19.170 16.484 12.006 1.00 89.38 345 ALA A C 1
ATOM 2605 O O . ALA A 1 345 ? -20.186 16.745 12.643 1.00 89.38 345 ALA A O 1
ATOM 2606 N N . LYS A 1 346 ? -18.925 17.060 10.819 1.00 90.62 346 LYS A N 1
ATOM 2607 C CA . LYS A 1 346 ? -19.856 17.992 10.150 1.00 90.62 346 LYS A CA 1
ATOM 2608 C C . LYS A 1 346 ? -21.134 17.325 9.618 1.00 90.62 346 LYS A C 1
ATOM 2610 O O . LYS A 1 346 ? -22.036 18.018 9.153 1.00 90.62 346 LYS A O 1
ATOM 2615 N N . GLY A 1 347 ? -21.217 15.997 9.682 1.00 88.31 347 GLY A N 1
ATOM 2616 C CA . GLY A 1 347 ? -22.426 15.235 9.392 1.00 88.31 347 GLY A CA 1
ATOM 2617 C C . GLY A 1 347 ? -22.630 14.876 7.917 1.00 88.31 347 GLY A C 1
ATOM 2618 O O . GLY A 1 347 ? -21.942 15.343 7.006 1.00 88.31 347 GLY A O 1
ATOM 2619 N N . LYS A 1 348 ? -23.623 14.007 7.692 1.00 91.19 348 LYS A N 1
ATOM 2620 C CA . LYS A 1 348 ? -23.911 13.361 6.400 1.00 91.19 348 LYS A CA 1
ATOM 2621 C C . LYS A 1 348 ? -24.204 14.351 5.268 1.00 91.19 348 LYS A C 1
ATOM 2623 O O . LYS A 1 348 ? -23.724 14.136 4.157 1.00 91.19 348 LYS A O 1
ATOM 2628 N N . ALA A 1 349 ? -24.985 15.401 5.536 1.00 91.25 349 ALA A N 1
ATOM 2629 C CA . ALA A 1 349 ? -25.372 16.389 4.524 1.00 91.25 349 ALA A CA 1
ATOM 2630 C C . ALA A 1 349 ? -24.140 17.113 3.964 1.00 91.25 349 ALA A C 1
ATOM 2632 O O . ALA A 1 349 ? -23.875 17.035 2.767 1.00 91.25 349 ALA A O 1
ATOM 2633 N N . HIS A 1 350 ? -23.307 17.674 4.847 1.00 91.88 350 HIS A N 1
ATOM 2634 C CA . HIS A 1 350 ? -22.059 18.334 4.463 1.00 91.88 350 HIS A CA 1
ATOM 2635 C C . HIS A 1 350 ? -21.125 17.401 3.682 1.00 91.88 350 HIS A C 1
ATOM 2637 O O . HIS A 1 350 ? -20.535 17.801 2.677 1.00 91.88 350 HIS A O 1
ATOM 2643 N N . PHE A 1 351 ? -21.003 16.148 4.128 1.00 92.19 351 PHE A N 1
ATOM 2644 C CA . PHE A 1 351 ? -20.144 15.156 3.486 1.00 92.19 351 PHE A CA 1
ATOM 2645 C C . PHE A 1 351 ? -20.569 14.841 2.045 1.00 92.19 351 PHE A C 1
ATOM 2647 O O . PHE A 1 351 ? -19.713 14.722 1.166 1.00 92.19 351 PHE A O 1
ATOM 2654 N N . ALA A 1 352 ? -21.878 14.733 1.801 1.00 92.75 352 ALA A N 1
ATOM 2655 C CA . ALA A 1 352 ? -22.434 14.488 0.475 1.00 92.75 352 ALA A CA 1
ATOM 2656 C C . ALA A 1 352 ? -22.352 15.731 -0.426 1.00 92.75 352 ALA A C 1
ATOM 2658 O O . ALA A 1 352 ? -21.840 15.637 -1.538 1.00 92.75 352 ALA A O 1
ATOM 2659 N N . GLU A 1 353 ? -22.787 16.894 0.069 1.00 94.38 353 GLU A N 1
ATOM 2660 C CA . GLU A 1 353 ? -22.803 18.165 -0.676 1.00 94.38 353 GLU A CA 1
ATOM 2661 C C . GLU A 1 353 ? -21.421 18.560 -1.207 1.00 94.38 353 GLU A C 1
ATOM 2663 O O . GLU A 1 353 ? -21.303 19.103 -2.301 1.00 94.38 353 GLU A O 1
ATOM 2668 N N . ASN A 1 354 ? -20.367 18.257 -0.447 1.00 94.81 354 ASN A N 1
ATOM 2669 C CA . ASN A 1 354 ? -18.993 18.621 -0.791 1.00 94.81 354 ASN A CA 1
ATOM 2670 C C . ASN A 1 354 ? -18.209 17.467 -1.439 1.00 94.81 354 ASN A C 1
ATOM 2672 O O . ASN A 1 354 ? -17.001 17.593 -1.630 1.00 94.81 354 ASN A O 1
ATOM 2676 N N . ASN A 1 355 ? -18.865 16.343 -1.759 1.00 95.00 355 ASN A N 1
ATOM 2677 C CA . ASN A 1 355 ? -18.245 15.147 -2.338 1.00 95.00 355 ASN A CA 1
ATOM 2678 C C . ASN A 1 355 ? -16.961 14.723 -1.590 1.00 95.00 355 ASN A C 1
ATOM 2680 O O . ASN A 1 355 ? -15.884 14.585 -2.173 1.00 95.00 355 ASN A O 1
ATOM 2684 N N . LEU A 1 356 ? -17.050 14.556 -0.266 1.00 96.56 356 LEU A N 1
ATOM 2685 C CA . LEU A 1 356 ? -15.864 14.382 0.583 1.00 96.56 356 LEU A CA 1
ATOM 2686 C C . LEU A 1 356 ? -15.320 12.947 0.623 1.00 96.56 356 LEU A C 1
ATOM 2688 O O . LEU A 1 356 ? -14.219 12.740 1.127 1.00 96.56 356 LEU A O 1
ATOM 2692 N N . ARG A 1 357 ? -16.021 11.950 0.066 1.00 96.44 357 ARG A N 1
ATOM 2693 C CA . ARG A 1 357 ? -15.562 10.545 0.071 1.00 96.44 357 ARG A CA 1
ATOM 2694 C C . ARG A 1 357 ? -14.218 10.347 -0.650 1.00 96.44 357 ARG A C 1
ATOM 2696 O O . ARG A 1 357 ? -13.327 9.760 -0.033 1.00 96.44 357 ARG A O 1
ATOM 2703 N N . PRO A 1 358 ? -13.993 10.863 -1.876 1.00 96.62 358 PRO A N 1
ATOM 2704 C CA . PRO A 1 358 ? -12.680 10.789 -2.523 1.00 96.62 358 PRO A CA 1
ATOM 2705 C C . PRO A 1 358 ? -11.595 11.581 -1.780 1.00 96.62 358 PRO A C 1
ATOM 2707 O O . PRO A 1 358 ? -10.443 11.154 -1.732 1.00 96.62 358 PRO A O 1
ATOM 2710 N N . VAL A 1 359 ? -11.953 12.710 -1.156 1.00 97.62 359 VAL A N 1
ATOM 2711 C CA . VAL A 1 359 ? -11.013 13.526 -0.366 1.00 97.62 359 VAL A CA 1
ATOM 2712 C C . VAL A 1 359 ? -10.563 12.772 0.887 1.00 97.62 359 VAL A C 1
ATOM 2714 O O . VAL A 1 359 ? -9.367 12.721 1.180 1.00 97.62 359 VAL A O 1
ATOM 2717 N N . TYR A 1 360 ? -11.508 12.141 1.590 1.00 97.75 360 TYR A N 1
ATOM 2718 C CA . TYR A 1 360 ? -11.240 11.257 2.720 1.00 97.75 360 TYR A CA 1
ATOM 2719 C C . TYR A 1 360 ? -10.322 10.107 2.290 1.00 97.75 360 TYR A C 1
ATOM 2721 O O . TYR A 1 360 ? -9.277 9.906 2.907 1.00 97.75 360 TYR A O 1
ATOM 2729 N N . TYR A 1 361 ? -10.679 9.395 1.209 1.00 97.38 361 TYR A N 1
ATOM 2730 C CA . TYR A 1 361 ? -9.888 8.290 0.653 1.00 97.38 361 TYR A CA 1
ATOM 2731 C C . TYR A 1 361 ? -8.442 8.722 0.410 1.00 97.38 361 TYR A C 1
ATOM 2733 O O . TYR A 1 361 ? -7.510 8.130 0.957 1.00 97.38 361 TYR A O 1
ATOM 2741 N N . ARG A 1 362 ? -8.255 9.822 -0.328 1.00 97.50 362 ARG A N 1
ATOM 2742 C CA . ARG A 1 362 ? -6.932 10.361 -0.639 1.00 97.50 362 ARG A CA 1
ATOM 2743 C C . ARG A 1 362 ? -6.121 10.621 0.624 1.00 97.50 362 ARG A C 1
ATOM 2745 O O . ARG A 1 362 ? -5.009 10.117 0.751 1.00 97.50 362 ARG A O 1
ATOM 2752 N N . LYS A 1 363 ? -6.661 11.410 1.555 1.00 97.50 363 LYS A N 1
ATOM 2753 C CA . LYS A 1 363 ? -5.958 11.805 2.785 1.00 97.50 363 LYS A CA 1
ATOM 2754 C C . LYS A 1 363 ? -5.599 10.598 3.644 1.00 97.50 363 LYS A C 1
ATOM 2756 O O . LYS A 1 363 ? -4.457 10.485 4.079 1.00 97.50 363 LYS A O 1
ATOM 2761 N N . PHE A 1 364 ? -6.538 9.668 3.810 1.00 97.06 364 PHE A N 1
ATOM 2762 C CA . PHE A 1 364 ? -6.331 8.442 4.571 1.00 97.06 364 PHE A CA 1
ATOM 2763 C C . PHE A 1 364 ? -5.163 7.619 4.007 1.00 97.06 364 PHE A C 1
ATOM 2765 O O . PHE A 1 364 ? -4.210 7.326 4.726 1.00 97.06 364 PHE A O 1
ATOM 2772 N N . PHE A 1 365 ? -5.185 7.293 2.711 1.00 96.50 365 PHE A N 1
ATOM 2773 C CA . PHE A 1 365 ? -4.145 6.452 2.108 1.00 96.50 365 PHE A CA 1
ATOM 2774 C C . PHE A 1 365 ? -2.808 7.174 1.928 1.00 96.50 365 PHE A C 1
ATOM 2776 O O . PHE A 1 365 ? -1.766 6.523 1.959 1.00 96.50 365 PHE A O 1
ATOM 2783 N N . MET A 1 366 ? -2.796 8.505 1.801 1.00 95.94 366 MET A N 1
ATOM 2784 C CA . MET A 1 366 ? -1.541 9.264 1.835 1.00 95.94 366 MET A CA 1
ATOM 2785 C C . MET A 1 366 ? -0.893 9.232 3.219 1.00 95.94 366 MET A C 1
ATOM 2787 O O . MET A 1 366 ? 0.323 9.054 3.294 1.00 95.94 366 MET A O 1
ATOM 2791 N N . ALA A 1 367 ? -1.674 9.327 4.300 1.00 94.50 367 ALA A N 1
ATOM 2792 C CA . ALA A 1 367 ? -1.132 9.205 5.650 1.00 94.50 367 ALA A CA 1
ATOM 2793 C C . ALA A 1 367 ? -0.443 7.847 5.847 1.00 94.50 367 ALA A C 1
ATOM 2795 O O . ALA A 1 367 ? 0.693 7.804 6.321 1.00 94.50 367 ALA A O 1
ATOM 2796 N N . LEU A 1 368 ? -1.057 6.744 5.396 1.00 92.12 368 LEU A N 1
ATOM 2797 C CA . LEU A 1 368 ? -0.515 5.384 5.564 1.00 92.12 368 LEU A CA 1
ATOM 2798 C C . LEU A 1 368 ? 0.836 5.114 4.874 1.00 92.12 368 LEU A C 1
ATOM 2800 O O . LEU A 1 368 ? 1.492 4.118 5.181 1.00 92.12 368 LEU A O 1
ATOM 2804 N N . LYS A 1 369 ? 1.298 5.991 3.977 1.00 90.75 369 LYS A N 1
ATOM 2805 C CA . LYS A 1 369 ? 2.595 5.826 3.297 1.00 90.75 369 LYS A CA 1
ATOM 2806 C C . LYS A 1 369 ? 3.809 6.132 4.169 1.00 90.75 369 LYS A C 1
ATOM 2808 O O . LYS A 1 369 ? 4.915 5.717 3.834 1.00 90.75 369 LYS A O 1
ATOM 2813 N N . VAL A 1 370 ? 3.622 6.873 5.257 1.00 86.69 370 VAL A N 1
ATOM 2814 C CA . VAL A 1 370 ? 4.691 7.197 6.212 1.00 86.69 370 VAL A CA 1
ATOM 2815 C C . VAL A 1 370 ? 5.185 5.908 6.907 1.00 86.69 370 VAL A C 1
ATOM 2817 O O . VAL A 1 370 ? 4.445 4.941 7.058 1.00 86.69 370 VAL A O 1
ATOM 2820 N N . LEU A 1 371 ? 6.453 5.826 7.304 1.00 85.19 371 LEU A N 1
ATOM 2821 C CA . LEU A 1 371 ? 6.891 4.752 8.206 1.00 85.19 371 LEU A CA 1
ATOM 2822 C C . LEU A 1 371 ? 6.754 5.226 9.648 1.00 85.19 371 LEU A C 1
ATOM 2824 O O . LEU A 1 371 ? 7.029 6.387 9.968 1.00 85.19 371 LEU A O 1
ATOM 2828 N N . VAL A 1 372 ? 6.274 4.339 10.512 1.00 83.44 372 VAL A N 1
ATOM 2829 C CA . VAL A 1 372 ? 6.017 4.648 11.917 1.00 83.44 372 VAL A CA 1
ATOM 2830 C C . VAL A 1 372 ? 7.221 4.230 12.745 1.00 83.44 372 VAL A C 1
ATOM 2832 O O . VAL A 1 372 ? 7.670 3.096 12.659 1.00 83.44 372 VAL A O 1
ATOM 2835 N N . GLY A 1 373 ? 7.744 5.158 13.544 1.00 83.62 373 GLY A N 1
ATOM 2836 C CA . GLY A 1 373 ? 8.785 4.850 14.522 1.00 83.62 373 GLY A CA 1
ATOM 2837 C C . GLY A 1 373 ? 8.202 4.215 15.786 1.00 83.62 373 GLY A C 1
ATOM 2838 O O . GLY A 1 373 ? 7.032 4.427 16.118 1.00 83.62 373 GLY A O 1
ATOM 2839 N N . ARG A 1 374 ? 9.036 3.490 16.538 1.00 85.75 374 ARG A N 1
ATOM 2840 C CA . ARG A 1 374 ? 8.626 2.751 17.746 1.00 85.75 374 ARG A CA 1
ATOM 2841 C C . ARG A 1 374 ? 7.894 3.610 18.774 1.00 85.75 374 ARG A C 1
ATOM 2843 O O . ARG A 1 374 ? 6.848 3.194 19.257 1.00 85.75 374 ARG A O 1
ATOM 2850 N N . GLY A 1 375 ? 8.360 4.834 19.034 1.00 87.38 375 GLY A N 1
ATOM 2851 C CA . GLY A 1 375 ? 7.728 5.735 20.009 1.00 87.38 375 GLY A CA 1
ATOM 2852 C C . GLY A 1 375 ? 6.247 6.023 19.716 1.00 87.38 375 GLY A C 1
ATOM 2853 O O . GLY A 1 375 ? 5.419 6.032 20.626 1.00 87.38 375 GLY A O 1
ATOM 2854 N N . ARG A 1 376 ? 5.867 6.154 18.437 1.00 87.25 376 ARG A N 1
ATOM 2855 C CA . ARG A 1 376 ? 4.458 6.328 18.041 1.00 87.25 376 ARG A CA 1
ATOM 2856 C C . ARG A 1 376 ? 3.643 5.057 18.270 1.00 87.25 376 ARG A C 1
ATOM 2858 O O . ARG A 1 376 ? 2.520 5.133 18.762 1.00 87.25 376 ARG A O 1
ATOM 2865 N N . HIS A 1 377 ? 4.214 3.891 17.979 1.00 87.88 377 HIS A N 1
ATOM 2866 C CA . HIS A 1 377 ? 3.584 2.611 18.294 1.00 87.88 377 HIS A CA 1
ATOM 2867 C C . HIS A 1 377 ? 3.397 2.415 19.808 1.00 87.88 377 HIS A C 1
ATOM 2869 O O . HIS A 1 377 ? 2.313 2.017 20.229 1.00 87.88 377 HIS A O 1
ATOM 2875 N N . VAL A 1 378 ? 4.400 2.756 20.624 1.00 89.94 378 VAL A N 1
ATOM 2876 C CA . VAL A 1 378 ? 4.339 2.722 22.097 1.00 89.94 378 VAL A CA 1
ATOM 2877 C C . VAL A 1 378 ? 3.231 3.627 22.623 1.00 89.94 378 VAL A C 1
ATOM 2879 O O . VAL A 1 378 ? 2.444 3.196 23.463 1.00 89.94 378 VAL A O 1
ATOM 2882 N N . ASN A 1 379 ? 3.118 4.848 22.098 1.00 88.62 379 ASN A N 1
ATOM 2883 C CA . ASN A 1 379 ? 2.042 5.768 22.458 1.00 88.62 379 ASN A CA 1
ATOM 2884 C C . ASN A 1 379 ? 0.663 5.137 22.198 1.00 88.62 379 ASN A C 1
ATOM 2886 O O . ASN A 1 379 ? -0.149 5.020 23.116 1.00 88.62 379 ASN A O 1
ATOM 2890 N N . VAL A 1 380 ? 0.434 4.624 20.985 1.00 88.69 380 VAL A N 1
ATOM 2891 C CA . VAL A 1 380 ? -0.832 3.960 20.643 1.00 88.69 380 VAL A CA 1
ATOM 2892 C C . VAL A 1 380 ? -1.107 2.754 21.542 1.00 88.69 380 VAL A C 1
ATOM 2894 O O . VAL A 1 380 ? -2.227 2.597 22.024 1.00 88.69 380 VAL A O 1
ATOM 2897 N N . LEU A 1 381 ? -0.102 1.918 21.815 1.00 88.19 381 LEU A N 1
ATOM 2898 C CA . LEU A 1 381 ? -0.242 0.764 22.708 1.00 88.19 381 LEU A CA 1
ATOM 2899 C C . LEU A 1 381 ? -0.631 1.199 24.127 1.00 88.19 381 LEU A C 1
ATOM 2901 O O . LEU A 1 381 ? -1.591 0.668 24.678 1.00 88.19 381 LEU A O 1
ATOM 2905 N N . ARG A 1 382 ? 0.046 2.205 24.694 1.00 88.00 382 ARG A N 1
ATOM 2906 C CA . ARG A 1 382 ? -0.277 2.757 26.021 1.00 88.00 382 ARG A CA 1
ATOM 2907 C C . ARG A 1 382 ? -1.675 3.377 26.054 1.00 88.00 382 ARG A C 1
ATOM 2909 O O . ARG A 1 382 ? -2.397 3.187 27.033 1.00 88.00 382 ARG A O 1
ATOM 2916 N N . ARG A 1 383 ? -2.097 4.036 24.972 1.00 84.56 383 ARG A N 1
ATOM 2917 C CA . ARG A 1 383 ? -3.459 4.566 24.822 1.00 84.56 383 ARG A CA 1
ATOM 2918 C C . ARG A 1 383 ? -4.496 3.446 24.847 1.00 84.56 383 ARG A C 1
ATOM 2920 O O . ARG A 1 383 ? -5.479 3.550 25.574 1.00 84.56 383 ARG A O 1
ATOM 2927 N N . ILE A 1 384 ? -4.260 2.359 24.109 1.00 83.19 384 ILE A N 1
ATOM 2928 C CA . ILE A 1 384 ? -5.122 1.169 24.139 1.00 83.19 384 ILE A CA 1
ATOM 2929 C C . ILE A 1 384 ? -5.160 0.588 25.559 1.00 83.19 384 ILE A C 1
ATOM 2931 O O . ILE A 1 384 ? -6.249 0.352 26.075 1.00 83.19 384 ILE A O 1
ATOM 2935 N N . CYS A 1 385 ? -4.010 0.436 26.228 1.00 82.56 385 CYS A N 1
ATOM 2936 C CA . CYS A 1 385 ? -3.933 -0.058 27.608 1.00 82.56 385 CYS A CA 1
ATOM 2937 C C . CYS A 1 385 ? -4.776 0.765 28.586 1.00 82.56 385 CYS A C 1
ATOM 2939 O O . CYS A 1 385 ? -5.404 0.182 29.466 1.00 82.56 385 CYS A O 1
ATOM 2941 N N . GLY A 1 386 ? -4.838 2.089 28.414 1.00 80.25 386 GLY A N 1
ATOM 2942 C CA . GLY A 1 386 ? -5.670 2.968 29.238 1.00 80.25 386 GLY A CA 1
ATOM 2943 C C . GLY A 1 386 ? -7.149 2.567 29.249 1.00 80.25 386 GLY A C 1
ATOM 2944 O O . GLY A 1 386 ? -7.775 2.598 30.304 1.00 80.25 386 GLY A O 1
ATOM 2945 N N . TYR A 1 387 ? -7.682 2.107 28.113 1.00 74.81 387 TYR A N 1
ATOM 2946 C CA . TYR A 1 387 ? -9.062 1.618 28.023 1.00 74.81 387 TYR A CA 1
ATOM 2947 C C . TYR A 1 387 ? -9.258 0.227 28.636 1.00 74.81 387 TYR A C 1
ATOM 2949 O O . TYR A 1 387 ? -10.367 -0.107 29.033 1.00 74.81 387 TYR A O 1
ATOM 2957 N N . VAL A 1 388 ? -8.210 -0.598 28.688 1.00 71.25 388 VAL A N 1
ATOM 2958 C CA . VAL A 1 388 ? -8.295 -2.002 29.133 1.00 71.25 388 VAL A CA 1
ATOM 2959 C C . VAL A 1 388 ? -7.988 -2.153 30.624 1.00 71.25 388 VAL A C 1
ATOM 2961 O O . VAL A 1 388 ? -8.473 -3.086 31.257 1.00 71.25 388 VAL A O 1
ATOM 2964 N N . LYS A 1 389 ? -7.210 -1.225 31.198 1.00 72.38 389 LYS A N 1
ATOM 2965 C CA . LYS A 1 389 ? -6.738 -1.247 32.590 1.00 72.38 389 LYS A CA 1
ATOM 2966 C C . LYS A 1 389 ? -7.824 -1.551 33.635 1.00 72.38 389 LYS A C 1
ATOM 2968 O O . LYS A 1 389 ? -7.521 -2.354 34.513 1.00 72.38 389 LYS A O 1
ATOM 2973 N N . PRO A 1 390 ? -9.042 -0.971 33.583 1.00 67.00 390 PRO A N 1
ATOM 2974 C CA . PRO A 1 390 ? -10.051 -1.207 34.621 1.00 67.00 390 PRO A CA 1
ATOM 2975 C C . PRO A 1 390 ? -10.470 -2.678 34.757 1.00 67.00 390 PRO A C 1
ATOM 2977 O O . PRO A 1 390 ? -10.806 -3.116 35.851 1.00 67.00 390 PRO A O 1
ATOM 2980 N N . ASN A 1 391 ? -10.383 -3.445 33.666 1.00 63.91 391 ASN A N 1
ATOM 2981 C CA . ASN A 1 391 ? -10.976 -4.782 33.552 1.00 63.91 391 ASN A CA 1
ATOM 2982 C C . ASN A 1 391 ? -9.924 -5.867 33.272 1.00 63.91 391 ASN A C 1
ATOM 2984 O O . ASN A 1 391 ? -10.247 -6.980 32.855 1.00 63.91 391 ASN A O 1
ATOM 2988 N N . ALA A 1 392 ? -8.645 -5.530 33.442 1.00 70.12 392 ALA A N 1
ATOM 2989 C CA . ALA A 1 392 ? -7.533 -6.404 33.114 1.00 70.12 392 ALA A CA 1
ATOM 2990 C C . ALA A 1 392 ? -7.094 -7.267 34.303 1.00 70.12 392 ALA A C 1
ATOM 2992 O O . ALA A 1 392 ? -6.969 -6.788 35.429 1.00 70.12 392 ALA A O 1
ATOM 2993 N N . ASP A 1 393 ? -6.748 -8.524 34.018 1.00 81.00 393 ASP A N 1
ATOM 2994 C CA . ASP A 1 393 ? -5.946 -9.342 34.928 1.00 81.00 393 ASP A CA 1
ATOM 2995 C C . ASP A 1 393 ? -4.601 -8.649 35.208 1.00 81.00 393 ASP A C 1
ATOM 2997 O O . ASP A 1 393 ? -3.900 -8.235 34.279 1.00 81.00 393 ASP A O 1
ATOM 3001 N N . ALA A 1 394 ? -4.255 -8.495 36.488 1.00 83.94 394 ALA A N 1
ATOM 3002 C CA . ALA A 1 394 ? -3.113 -7.687 36.911 1.00 83.94 394 ALA A CA 1
ATOM 3003 C C . ALA A 1 394 ? -1.770 -8.244 36.409 1.00 83.94 394 ALA A C 1
ATOM 3005 O O . ALA A 1 394 ? -0.888 -7.472 36.026 1.00 83.94 394 ALA A O 1
ATOM 3006 N N . GLU A 1 395 ? -1.620 -9.571 36.369 1.00 85.62 395 GLU A N 1
ATOM 3007 C CA . GLU A 1 395 ? -0.400 -10.243 35.911 1.00 85.62 395 GLU A CA 1
ATOM 3008 C C . GLU A 1 395 ? -0.228 -10.095 34.392 1.00 85.62 395 GLU A C 1
ATOM 3010 O O . GLU A 1 395 ? 0.850 -9.738 33.900 1.00 85.62 395 GLU A O 1
ATOM 3015 N N . LEU A 1 396 ? -1.310 -10.291 33.635 1.00 82.88 396 LEU A N 1
ATOM 3016 C CA . LEU A 1 396 ? -1.313 -10.108 32.187 1.00 82.88 396 LEU A CA 1
ATOM 3017 C C . LEU A 1 396 ? -1.111 -8.636 31.790 1.00 82.88 396 LEU A C 1
ATOM 3019 O O . LEU A 1 396 ? -0.383 -8.356 30.837 1.00 82.88 396 LEU A O 1
ATOM 3023 N N . TYR A 1 397 ? -1.695 -7.691 32.534 1.00 86.75 397 TYR A N 1
ATOM 3024 C CA . TYR A 1 397 ? -1.485 -6.257 32.317 1.00 86.75 397 TYR A CA 1
ATOM 3025 C C . TYR A 1 397 ? -0.029 -5.851 32.579 1.00 86.75 397 TYR A C 1
ATOM 3027 O O . TYR A 1 397 ? 0.556 -5.131 31.770 1.00 86.75 397 TYR A O 1
ATOM 3035 N N . ALA A 1 398 ? 0.583 -6.341 33.664 1.00 88.88 398 ALA A N 1
ATOM 3036 C CA . ALA A 1 398 ? 2.000 -6.110 33.949 1.00 88.88 398 ALA A CA 1
ATOM 3037 C C . ALA A 1 398 ? 2.902 -6.691 32.847 1.00 88.88 398 ALA A C 1
ATOM 3039 O O . ALA A 1 398 ? 3.827 -6.022 32.386 1.00 88.88 398 ALA A O 1
ATOM 3040 N N . SER A 1 399 ? 2.581 -7.895 32.361 1.00 89.88 399 SER A N 1
ATOM 3041 C CA . SER A 1 399 ? 3.285 -8.526 31.237 1.00 89.88 399 SER A CA 1
ATOM 3042 C C . SER A 1 399 ? 3.179 -7.701 29.951 1.00 89.88 399 SER A C 1
ATOM 3044 O O . SER A 1 399 ? 4.161 -7.562 29.225 1.00 89.88 399 SER A O 1
ATOM 3046 N N . LEU A 1 400 ? 2.007 -7.118 29.671 1.00 89.94 400 LEU A N 1
ATOM 3047 C CA . LEU A 1 400 ? 1.813 -6.228 28.527 1.00 89.94 400 LEU A CA 1
ATOM 3048 C C . LEU A 1 400 ? 2.624 -4.935 28.655 1.00 89.94 400 LEU A C 1
ATOM 3050 O O . LEU A 1 400 ? 3.256 -4.541 27.681 1.00 89.94 400 LEU A O 1
ATOM 3054 N N . GLN A 1 401 ? 2.634 -4.290 29.825 1.00 92.56 401 GLN A N 1
ATOM 3055 C CA . GLN A 1 401 ? 3.451 -3.088 30.036 1.00 92.56 401 GLN A CA 1
ATOM 3056 C C . GLN A 1 401 ? 4.938 -3.390 29.819 1.00 92.56 401 GLN A C 1
ATOM 3058 O O . GLN A 1 401 ? 5.576 -2.716 29.016 1.00 92.56 401 GLN A O 1
ATOM 3063 N N . GLY A 1 402 ? 5.446 -4.478 30.409 1.00 93.12 402 GLY A N 1
ATOM 3064 C CA . GLY A 1 402 ? 6.826 -4.911 30.184 1.00 93.12 402 GLY A CA 1
ATOM 3065 C C . GLY A 1 402 ? 7.133 -5.201 28.711 1.00 93.12 402 GLY A C 1
ATOM 3066 O O . GLY A 1 402 ? 8.187 -4.822 28.222 1.00 93.12 402 GLY A O 1
ATOM 3067 N N . ALA A 1 403 ? 6.203 -5.807 27.966 1.00 92.81 403 ALA A N 1
ATOM 3068 C CA . ALA A 1 403 ? 6.379 -6.039 26.530 1.00 92.81 403 ALA A CA 1
ATOM 3069 C C . ALA A 1 403 ? 6.363 -4.747 25.689 1.00 92.81 403 ALA A C 1
ATOM 3071 O O . ALA A 1 403 ? 6.977 -4.707 24.623 1.00 92.81 403 ALA A O 1
ATOM 3072 N N . ILE A 1 404 ? 5.639 -3.711 26.126 1.00 93.00 404 ILE A N 1
ATOM 3073 C CA . ILE A 1 404 ? 5.641 -2.391 25.479 1.00 93.00 404 ILE A CA 1
ATOM 3074 C C . ILE A 1 404 ? 6.989 -1.702 25.699 1.00 93.00 404 ILE A C 1
ATOM 3076 O O . ILE A 1 404 ? 7.529 -1.137 24.748 1.00 93.00 404 ILE A O 1
ATOM 3080 N N . ASP A 1 405 ? 7.529 -1.772 26.914 1.00 93.44 405 ASP A N 1
ATOM 3081 C CA . ASP A 1 405 ? 8.833 -1.193 27.240 1.00 93.44 405 ASP A CA 1
ATOM 3082 C C . ASP A 1 405 ? 9.963 -1.957 26.519 1.00 93.44 405 ASP A C 1
ATOM 3084 O O . ASP A 1 405 ? 10.757 -1.344 25.810 1.00 93.44 405 ASP A O 1
ATOM 3088 N N . ASP A 1 406 ? 9.939 -3.296 26.525 1.00 92.44 406 ASP A N 1
ATOM 3089 C CA . ASP A 1 406 ? 10.879 -4.121 25.748 1.00 92.44 406 ASP A CA 1
ATOM 3090 C C . ASP A 1 406 ? 10.812 -3.802 24.236 1.00 92.44 406 ASP A C 1
ATOM 3092 O O . ASP A 1 406 ? 11.825 -3.844 23.536 1.00 92.44 406 ASP A O 1
ATOM 3096 N N . TYR A 1 407 ? 9.622 -3.502 23.696 1.00 89.06 407 TYR A N 1
ATOM 3097 C CA . TYR A 1 407 ? 9.469 -3.092 22.295 1.00 89.06 407 TYR A CA 1
ATOM 3098 C C . TYR A 1 407 ? 10.060 -1.702 22.045 1.00 89.06 407 TYR A C 1
ATOM 3100 O O . TYR A 1 407 ? 10.731 -1.501 21.030 1.00 89.06 407 TYR A O 1
ATOM 3108 N N . ASN A 1 408 ? 9.834 -0.755 22.961 1.00 92.44 408 ASN A N 1
ATOM 3109 C CA . ASN A 1 408 ? 10.424 0.581 22.899 1.00 92.44 408 ASN A CA 1
ATOM 3110 C C . ASN A 1 408 ? 11.955 0.497 22.803 1.00 92.44 408 ASN A C 1
ATOM 3112 O O . ASN A 1 408 ? 12.556 1.117 21.923 1.00 92.44 408 ASN A O 1
ATOM 3116 N N . ASP A 1 409 ? 12.545 -0.367 23.625 1.00 91.31 409 ASP A N 1
ATOM 3117 C CA . ASP A 1 409 ? 13.990 -0.583 23.709 1.00 91.31 409 ASP A CA 1
ATOM 3118 C C . ASP A 1 409 ? 14.527 -1.474 22.571 1.00 91.31 409 ASP A C 1
ATOM 3120 O O . ASP A 1 409 ? 15.733 -1.601 22.369 1.00 91.31 409 ASP A O 1
ATOM 3124 N N . GLY A 1 410 ? 13.643 -2.066 21.759 1.00 86.81 410 GLY A N 1
ATOM 3125 C CA . GLY A 1 410 ? 14.009 -2.896 20.608 1.00 86.81 410 GLY A CA 1
ATOM 3126 C C . GLY A 1 410 ? 14.356 -4.341 20.914 1.00 86.81 410 GLY A C 1
ATOM 3127 O O . GLY A 1 410 ? 14.874 -5.031 20.037 1.00 86.81 410 GLY A O 1
ATOM 3128 N N . LEU A 1 411 ? 14.071 -4.794 22.129 1.00 87.69 411 LEU A N 1
ATOM 3129 C CA . LEU A 1 411 ? 14.342 -6.149 22.596 1.00 87.69 411 LEU A CA 1
ATOM 3130 C C . LEU A 1 411 ? 13.340 -7.158 22.023 1.00 87.69 411 LEU A C 1
ATOM 3132 O O . LEU A 1 411 ? 13.670 -8.329 21.834 1.00 87.69 411 LEU A O 1
ATOM 3136 N N . VAL A 1 412 ? 12.119 -6.708 21.719 1.00 85.44 412 VAL A N 1
ATOM 3137 C CA . VAL A 1 412 ? 11.066 -7.536 21.117 1.00 85.44 412 VAL A CA 1
ATOM 3138 C C . VAL A 1 412 ? 10.399 -6.834 19.927 1.00 85.44 412 VAL A C 1
ATOM 3140 O O . VAL A 1 412 ? 10.344 -5.607 19.885 1.00 85.44 412 VAL A O 1
ATOM 3143 N N . PRO A 1 413 ? 9.861 -7.585 18.948 1.00 82.75 413 PRO A N 1
ATOM 3144 C CA . PRO A 1 413 ? 9.103 -7.012 17.836 1.00 82.75 413 PRO A CA 1
ATOM 3145 C C . PRO A 1 413 ? 7.691 -6.571 18.255 1.00 82.75 413 PRO A C 1
ATOM 3147 O O . PRO A 1 413 ? 7.114 -7.110 19.204 1.00 82.75 413 PRO A O 1
ATOM 3150 N N . LEU A 1 414 ? 7.085 -5.661 17.479 1.00 83.75 414 LEU A N 1
ATOM 3151 C CA . LEU A 1 414 ? 5.749 -5.086 17.732 1.00 83.75 414 LEU A CA 1
ATOM 3152 C C . LEU A 1 414 ? 4.649 -6.151 17.900 1.00 83.75 414 LEU A C 1
ATOM 3154 O O . LEU A 1 414 ? 3.676 -5.962 18.630 1.00 83.75 414 LEU A O 1
ATOM 3158 N N . VAL A 1 415 ? 4.803 -7.301 17.247 1.00 80.06 415 VAL A N 1
ATOM 3159 C CA . VAL A 1 415 ? 3.853 -8.415 17.338 1.00 80.06 415 VAL A CA 1
ATOM 3160 C C . VAL A 1 415 ? 3.691 -8.967 18.761 1.00 80.06 415 VAL A C 1
ATOM 3162 O O . VAL A 1 415 ? 2.626 -9.497 19.076 1.00 80.06 415 VAL A O 1
ATOM 3165 N N . VAL A 1 416 ? 4.694 -8.837 19.638 1.00 84.75 416 VAL A N 1
ATOM 3166 C CA . VAL A 1 416 ? 4.623 -9.333 21.026 1.00 84.75 416 VAL A CA 1
ATOM 3167 C C . VAL A 1 416 ? 3.578 -8.564 21.847 1.00 84.75 416 VAL A C 1
ATOM 3169 O O . VAL A 1 416 ? 2.606 -9.199 22.273 1.00 84.75 416 VAL A O 1
ATOM 3172 N N . PRO A 1 417 ? 3.677 -7.229 22.029 1.00 88.12 417 PRO A N 1
ATOM 3173 C CA . PRO A 1 417 ? 2.652 -6.480 22.757 1.00 88.12 417 PRO A CA 1
ATOM 3174 C C . PRO A 1 417 ? 1.272 -6.558 22.083 1.00 88.12 417 PRO A C 1
ATOM 3176 O O . PRO A 1 417 ? 0.256 -6.644 22.773 1.00 88.12 417 PRO A O 1
ATOM 3179 N N . LEU A 1 418 ? 1.200 -6.630 20.747 1.00 84.00 418 LEU A N 1
ATOM 3180 C CA . LEU A 1 418 ? -0.079 -6.810 20.043 1.00 84.00 418 LEU A CA 1
ATOM 3181 C C . LEU A 1 418 ? -0.731 -8.171 20.316 1.00 84.00 418 LEU A C 1
ATOM 3183 O O . LEU A 1 418 ? -1.953 -8.255 20.447 1.00 84.00 418 LEU A O 1
ATOM 3187 N N . THR A 1 419 ? 0.065 -9.234 20.442 1.00 81.19 419 THR A N 1
ATOM 3188 C CA . THR A 1 419 ? -0.445 -10.569 20.784 1.00 81.19 419 THR A CA 1
ATOM 3189 C C . THR A 1 419 ? -0.997 -10.590 22.207 1.00 81.19 419 THR A C 1
ATOM 3191 O O . THR A 1 419 ? -2.068 -11.152 22.432 1.00 81.19 419 THR A O 1
ATOM 3194 N N . LEU A 1 420 ? -0.322 -9.941 23.161 1.00 84.56 420 LEU A N 1
ATOM 3195 C CA . LEU A 1 420 ? -0.816 -9.823 24.536 1.00 84.56 420 LEU A CA 1
ATOM 3196 C C . LEU A 1 420 ? -2.125 -9.027 24.601 1.00 84.56 420 LEU A C 1
ATOM 3198 O O . LEU A 1 420 ? -3.080 -9.490 25.223 1.00 84.56 420 LEU A O 1
ATOM 3202 N N . LEU A 1 421 ? -2.219 -7.903 23.882 1.00 81.25 421 LEU A N 1
ATOM 3203 C CA . LEU A 1 421 ? -3.473 -7.154 23.732 1.00 81.25 421 LEU A CA 1
ATOM 3204 C C . LEU A 1 421 ? -4.596 -8.022 23.151 1.00 81.25 421 LEU A C 1
ATOM 3206 O O . LEU A 1 421 ? -5.735 -7.974 23.618 1.00 81.25 421 LEU A O 1
ATOM 3210 N N . GLN A 1 422 ? -4.284 -8.856 22.156 1.00 76.94 422 GLN A N 1
ATOM 3211 C CA . GLN A 1 422 ? -5.252 -9.784 21.583 1.00 76.94 422 GLN A CA 1
ATOM 3212 C C . GLN A 1 422 ? -5.717 -10.839 22.592 1.00 76.94 422 GLN A C 1
ATOM 3214 O O . GLN A 1 422 ? -6.913 -11.128 22.653 1.00 76.94 422 GLN A O 1
ATOM 3219 N N .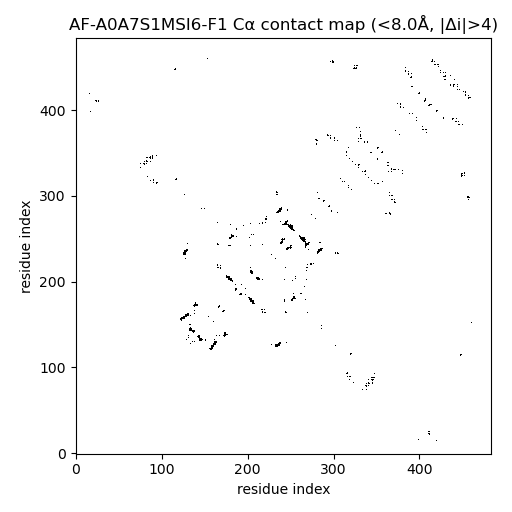 VAL A 1 423 ? -4.803 -11.416 23.377 1.00 78.88 423 VAL A N 1
ATOM 3220 C CA . VAL A 1 423 ? -5.152 -12.362 24.447 1.00 78.88 423 VAL A CA 1
ATOM 3221 C C . VAL A 1 423 ? -6.048 -11.680 25.478 1.00 78.88 423 VAL A C 1
ATOM 3223 O O . VAL A 1 423 ? -7.107 -12.217 25.789 1.00 78.88 423 VAL A O 1
ATOM 3226 N N . MET A 1 424 ? -5.697 -10.472 25.926 1.00 74.75 424 MET A N 1
ATOM 3227 C CA . MET A 1 424 ? -6.516 -9.692 26.861 1.00 74.75 424 MET A CA 1
ATOM 3228 C C . MET A 1 424 ? -7.919 -9.425 26.319 1.00 74.75 424 MET A C 1
ATOM 3230 O O . MET A 1 424 ? -8.894 -9.601 27.042 1.00 74.75 424 MET A O 1
ATOM 3234 N N . SER A 1 425 ? -8.044 -9.085 25.031 1.00 70.69 425 SER A N 1
ATOM 3235 C CA . SER A 1 425 ? -9.351 -8.831 24.413 1.00 70.69 425 SER A CA 1
ATOM 3236 C C . SER A 1 425 ? -10.305 -10.022 24.453 1.00 70.69 425 SER A C 1
ATOM 3238 O O . SER A 1 425 ? -11.517 -9.838 24.443 1.00 70.69 425 SER A O 1
ATOM 3240 N N . ARG A 1 426 ? -9.770 -11.247 24.509 1.00 70.12 426 ARG A N 1
ATOM 3241 C CA . ARG A 1 426 ? -10.569 -12.476 24.580 1.00 70.12 426 ARG A CA 1
ATOM 3242 C C . ARG A 1 426 ? -11.034 -12.795 25.998 1.00 70.12 426 ARG A C 1
ATOM 3244 O O . ARG A 1 426 ? -11.937 -13.610 26.149 1.00 70.12 426 ARG A O 1
ATOM 3251 N N . SER A 1 427 ? -10.401 -12.191 27.000 1.00 67.00 427 SER A N 1
ATOM 3252 C CA . SER A 1 427 ? -10.674 -12.418 28.419 1.00 67.00 427 SER A CA 1
ATOM 3253 C C . SER A 1 427 ? -11.673 -11.419 29.010 1.00 67.00 427 SER A C 1
ATOM 3255 O O . SER A 1 427 ? -12.108 -11.626 30.138 1.00 67.00 427 SER A O 1
ATOM 3257 N N . LEU A 1 428 ? -12.029 -10.348 28.288 1.00 60.50 428 LEU A N 1
ATOM 3258 C CA . LEU A 1 428 ? -13.003 -9.364 28.765 1.00 60.50 428 LEU A CA 1
ATOM 3259 C C . LEU A 1 428 ? -14.446 -9.894 28.680 1.00 60.50 428 LEU A C 1
ATOM 3261 O O . LEU A 1 428 ? -14.795 -10.528 27.676 1.00 60.50 428 LEU A O 1
ATOM 3265 N N . PRO A 1 429 ? -15.292 -9.612 29.692 1.00 51.69 429 PRO A N 1
ATOM 3266 C CA . PRO A 1 429 ? -16.707 -9.958 29.661 1.00 51.69 429 PRO A CA 1
ATOM 3267 C C . PRO A 1 429 ? -17.404 -9.211 28.522 1.00 51.69 429 PRO A C 1
ATOM 3269 O O . PRO A 1 429 ? -17.145 -8.036 28.258 1.00 51.69 429 PRO A O 1
ATOM 3272 N N . THR A 1 430 ? -18.284 -9.900 27.797 1.00 50.56 430 THR A N 1
ATOM 3273 C CA . T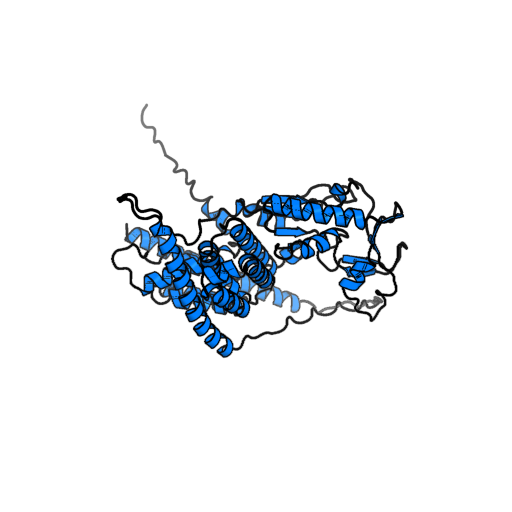HR A 1 430 ? -19.019 -9.260 26.699 1.00 50.56 430 THR A CA 1
ATOM 3274 C C . THR A 1 430 ? -20.116 -8.360 27.262 1.00 50.56 430 THR A C 1
ATOM 3276 O O . THR A 1 430 ? -20.808 -8.758 28.191 1.00 50.56 430 THR A O 1
ATOM 3279 N N . SER A 1 431 ? -20.361 -7.196 26.652 1.00 46.00 431 SER A N 1
ATOM 3280 C CA . SER A 1 431 ? -21.444 -6.258 27.019 1.00 46.00 431 SER A CA 1
ATOM 3281 C C . SER A 1 431 ? -22.870 -6.844 26.977 1.00 46.00 431 SER A C 1
ATOM 3283 O O . SER A 1 431 ? -23.833 -6.147 27.281 1.00 46.00 431 SER A O 1
ATOM 3285 N N . ALA A 1 432 ? -23.012 -8.112 26.580 1.00 40.44 432 ALA A N 1
ATOM 3286 C CA . ALA A 1 432 ? -24.250 -8.884 26.568 1.00 40.44 432 ALA A CA 1
ATOM 3287 C C . ALA A 1 432 ? -24.389 -9.844 27.770 1.00 40.44 432 ALA A C 1
ATOM 3289 O O . ALA A 1 432 ? -25.350 -10.610 27.817 1.00 40.44 432 ALA A O 1
ATOM 3290 N N . GLU A 1 433 ? -23.433 -9.856 28.701 1.00 44.97 433 GLU A N 1
ATOM 3291 C CA . GLU A 1 433 ? -23.554 -10.558 29.981 1.00 44.97 433 GLU A CA 1
ATOM 3292 C C . GLU A 1 433 ? -24.277 -9.652 30.989 1.00 44.97 433 GLU A C 1
ATOM 3294 O O . GLU A 1 433 ? -23.959 -8.467 31.115 1.00 44.97 433 GLU A O 1
ATOM 3299 N N . GLU A 1 434 ? -25.287 -10.192 31.681 1.00 35.75 434 GLU A N 1
ATOM 3300 C CA . GLU A 1 434 ? -25.981 -9.481 32.760 1.00 35.75 434 GLU A CA 1
ATOM 3301 C C . GLU A 1 434 ? -24.954 -9.034 33.816 1.00 35.75 434 GLU A C 1
ATOM 3303 O O . GLU A 1 434 ? -24.339 -9.868 34.477 1.00 35.75 434 GLU A O 1
ATOM 3308 N N . GLY A 1 435 ? -24.749 -7.716 33.947 1.00 48.44 435 GLY A N 1
ATOM 3309 C CA . GLY A 1 435 ? -23.796 -7.116 34.891 1.00 48.44 435 GLY A CA 1
ATOM 3310 C C . GLY A 1 435 ? -22.627 -6.334 34.276 1.00 48.44 435 GLY A C 1
ATOM 3311 O O . GLY A 1 435 ? -21.829 -5.796 35.039 1.00 48.44 435 GLY A O 1
ATOM 3312 N N . ALA A 1 436 ? -22.518 -6.228 32.945 1.00 49.94 436 ALA A N 1
ATOM 3313 C CA . ALA A 1 436 ? -21.469 -5.428 32.301 1.00 49.94 436 ALA A CA 1
ATOM 3314 C C . ALA A 1 436 ? -21.558 -3.935 32.679 1.00 49.94 436 ALA A C 1
ATOM 3316 O O . ALA A 1 436 ? -22.597 -3.289 32.516 1.00 49.94 436 ALA A O 1
ATOM 3317 N N . THR A 1 437 ? -20.450 -3.380 33.167 1.00 58.88 437 THR A N 1
ATOM 3318 C CA . THR A 1 437 ? -20.334 -1.967 33.545 1.00 58.88 437 THR A CA 1
ATOM 3319 C C . THR A 1 437 ? -20.144 -1.068 32.315 1.00 58.88 437 THR A C 1
ATOM 3321 O O . THR A 1 437 ? -19.819 -1.524 31.215 1.00 58.88 437 THR A O 1
ATOM 3324 N N . THR A 1 438 ? -20.315 0.249 32.475 1.00 58.94 438 THR A N 1
ATOM 3325 C CA . THR A 1 438 ? -19.982 1.233 31.424 1.00 58.94 438 THR A CA 1
ATOM 3326 C C . THR A 1 438 ? -18.515 1.154 30.995 1.00 58.94 438 THR A C 1
ATOM 3328 O O . THR A 1 438 ? -18.202 1.370 29.821 1.00 58.94 438 THR A O 1
ATOM 3331 N N . ASP A 1 439 ? -17.633 0.778 31.920 1.00 56.44 439 ASP A N 1
ATOM 3332 C CA . ASP A 1 439 ? -16.200 0.638 31.679 1.00 56.44 439 ASP A CA 1
ATOM 3333 C C . ASP A 1 439 ? -15.894 -0.627 30.858 1.00 56.44 439 ASP A C 1
ATOM 3335 O O . ASP A 1 439 ? -15.054 -0.588 29.957 1.00 56.44 439 ASP A O 1
ATOM 3339 N N . ASP A 1 440 ? -16.639 -1.721 31.064 1.00 57.62 440 ASP A N 1
ATOM 3340 C CA . ASP A 1 440 ? -16.553 -2.946 30.247 1.00 57.62 440 ASP A CA 1
ATOM 3341 C C . ASP A 1 440 ? -16.930 -2.697 28.782 1.00 57.62 440 ASP A C 1
ATOM 3343 O O . ASP A 1 440 ? -16.259 -3.170 27.855 1.00 57.62 440 ASP A O 1
ATOM 3347 N N . ALA A 1 441 ? -17.980 -1.906 28.552 1.00 59.56 441 ALA A N 1
ATOM 3348 C CA . ALA A 1 441 ? -18.413 -1.537 27.209 1.00 59.56 441 ALA A CA 1
ATOM 3349 C C . ALA A 1 441 ? -17.379 -0.646 26.496 1.00 59.56 441 ALA A C 1
ATOM 3351 O O . ALA A 1 441 ? -17.095 -0.850 25.310 1.00 59.56 441 ALA A O 1
ATOM 3352 N N . ALA A 1 442 ? -16.774 0.307 27.213 1.00 61.28 442 ALA A N 1
ATOM 3353 C CA . ALA A 1 442 ? -15.726 1.174 26.682 1.00 61.28 442 ALA A CA 1
ATOM 3354 C C . ALA A 1 442 ? -14.440 0.395 26.353 1.00 61.28 442 ALA A C 1
ATOM 3356 O O . ALA A 1 442 ? -13.890 0.561 25.260 1.00 61.28 442 ALA A O 1
ATOM 3357 N N . ALA A 1 443 ? -14.006 -0.502 27.245 1.00 62.34 443 ALA A N 1
ATOM 3358 C CA . ALA A 1 443 ? -12.855 -1.382 27.041 1.00 62.34 443 ALA A CA 1
ATOM 3359 C C . ALA A 1 443 ? -13.052 -2.302 25.827 1.00 62.34 443 ALA A C 1
ATOM 3361 O O . ALA A 1 443 ? -12.186 -2.396 24.953 1.00 62.34 443 ALA A O 1
ATOM 3362 N N . THR A 1 444 ? -14.233 -2.919 25.721 1.00 62.06 444 THR A N 1
ATOM 3363 C CA . THR A 1 444 ? -14.605 -3.784 24.594 1.00 62.06 444 THR A CA 1
ATOM 3364 C C . THR A 1 444 ? -14.617 -3.005 23.280 1.00 62.06 444 THR A C 1
ATOM 3366 O O . THR A 1 444 ? -14.016 -3.442 22.297 1.00 62.06 444 THR A O 1
ATOM 3369 N N . LYS A 1 445 ? -15.229 -1.812 23.253 1.00 65.12 445 LYS A N 1
ATOM 3370 C CA . LYS A 1 445 ? -15.245 -0.943 22.066 1.00 65.12 445 LYS A CA 1
ATOM 3371 C C . LYS A 1 445 ? -13.833 -0.514 21.665 1.00 65.12 445 LYS A C 1
ATOM 3373 O O . LYS A 1 445 ? -13.502 -0.550 20.480 1.00 65.12 445 LYS A O 1
ATOM 3378 N N . ALA A 1 446 ? -12.986 -0.141 22.623 1.00 64.25 446 ALA A N 1
ATOM 3379 C CA . ALA A 1 446 ? -11.606 0.259 22.367 1.00 64.25 446 ALA A CA 1
ATOM 3380 C C . ALA A 1 446 ? -10.765 -0.890 21.804 1.00 64.25 446 ALA A C 1
ATOM 3382 O O . ALA A 1 446 ? -10.014 -0.672 20.858 1.00 64.25 446 ALA A O 1
ATOM 3383 N N . LEU A 1 447 ? -10.926 -2.114 22.309 1.00 66.31 447 LEU A N 1
ATOM 3384 C CA . LEU A 1 447 ? -10.215 -3.289 21.801 1.00 66.31 447 LEU A CA 1
ATOM 3385 C C . LEU A 1 447 ? -10.741 -3.788 20.458 1.00 66.31 447 LEU A C 1
ATOM 3387 O O . LEU A 1 447 ? -9.947 -4.206 19.621 1.00 66.31 447 LEU A O 1
ATOM 3391 N N . LEU A 1 448 ? -12.048 -3.697 20.209 1.00 61.38 448 LEU A N 1
ATOM 3392 C CA . LEU A 1 448 ? -12.616 -3.925 18.878 1.00 61.38 448 LEU A CA 1
ATOM 3393 C C . LEU A 1 448 ? -12.079 -2.901 17.873 1.00 61.38 448 LEU A C 1
ATOM 3395 O O . LEU A 1 448 ? -11.704 -3.262 16.764 1.00 61.38 448 LEU A O 1
ATOM 3399 N N . THR A 1 449 ? -11.954 -1.643 18.294 1.00 61.72 449 THR A N 1
ATOM 3400 C CA . THR A 1 449 ? -11.359 -0.575 17.484 1.00 61.72 449 THR A CA 1
ATOM 3401 C C . THR A 1 449 ? -9.852 -0.786 17.276 1.00 61.72 449 THR A C 1
ATOM 3403 O O . THR A 1 449 ? -9.320 -0.574 16.192 1.00 61.72 449 THR A O 1
ATOM 3406 N N . ALA A 1 450 ? -9.143 -1.253 18.304 1.00 64.81 450 ALA A N 1
ATOM 3407 C CA . ALA A 1 450 ? -7.732 -1.617 18.224 1.00 64.81 450 ALA A CA 1
ATOM 3408 C C . ALA A 1 450 ? -7.507 -2.924 17.460 1.00 64.81 450 ALA A C 1
ATOM 3410 O O . ALA A 1 450 ? -6.387 -3.185 17.032 1.00 64.81 450 ALA A O 1
ATOM 3411 N N . SER A 1 451 ? -8.553 -3.730 17.251 1.00 64.88 451 SER A N 1
ATOM 3412 C CA . SER A 1 451 ? -8.476 -5.004 16.542 1.00 64.88 451 SER A CA 1
ATOM 3413 C C . SER A 1 451 ? -7.851 -4.832 15.168 1.00 64.88 451 SER A C 1
ATOM 3415 O O . SER A 1 451 ? -7.092 -5.693 14.745 1.00 64.88 451 SER A O 1
ATOM 3417 N N . GLU A 1 452 ? -8.077 -3.700 14.503 1.00 67.62 452 GLU A N 1
ATOM 3418 C CA . GLU A 1 452 ? -7.512 -3.461 13.175 1.00 67.62 452 GLU A CA 1
ATOM 3419 C C . GLU A 1 452 ? -6.065 -3.001 13.183 1.00 67.62 452 GLU A C 1
ATOM 3421 O O . GLU A 1 452 ? -5.287 -3.374 12.304 1.00 67.62 452 GLU A O 1
ATOM 3426 N N . TYR A 1 453 ? -5.666 -2.306 14.238 1.00 69.38 453 TYR A N 1
ATOM 3427 C CA . TYR A 1 453 ? -4.262 -2.062 14.520 1.00 69.38 453 TYR A CA 1
ATOM 3428 C C . TYR A 1 453 ? -3.523 -3.371 14.869 1.00 69.38 453 TYR A C 1
ATOM 3430 O O . TYR A 1 453 ? -2.410 -3.596 14.397 1.00 69.38 453 TYR A O 1
ATOM 3438 N N . ILE A 1 454 ? -4.177 -4.278 15.605 1.00 62.41 454 ILE A N 1
ATOM 3439 C CA . ILE A 1 454 ? -3.652 -5.590 16.017 1.00 62.41 454 ILE A CA 1
ATOM 3440 C C . ILE A 1 454 ? -3.580 -6.580 14.839 1.00 62.41 454 ILE A C 1
ATOM 3442 O O . ILE A 1 454 ? -2.560 -7.236 14.653 1.00 62.41 454 ILE A O 1
ATOM 3446 N N . LYS A 1 455 ? -4.637 -6.693 14.025 1.00 62.41 455 LYS A N 1
ATOM 3447 C CA . LYS A 1 455 ? -4.720 -7.596 12.858 1.00 62.41 455 LYS A CA 1
ATOM 3448 C C . LYS A 1 455 ? -3.846 -7.135 11.692 1.00 62.41 455 LYS A C 1
ATOM 3450 O O . LYS A 1 455 ? -3.436 -7.964 10.886 1.00 62.41 455 LYS A O 1
ATOM 3455 N N . GLY A 1 456 ? -3.597 -5.828 11.587 1.00 54.41 456 GLY A N 1
ATOM 3456 C CA . GLY A 1 456 ? -2.715 -5.240 10.582 1.00 54.41 456 GLY A CA 1
ATOM 3457 C C . GLY A 1 456 ? -1.227 -5.465 10.857 1.00 54.41 456 GLY A C 1
ATOM 3458 O O . GLY A 1 456 ? -0.415 -5.171 9.985 1.00 54.41 456 GLY A O 1
ATOM 3459 N N . ALA A 1 457 ? -0.856 -5.971 12.038 1.00 52.31 457 ALA A N 1
ATOM 3460 C CA . ALA A 1 457 ? 0.474 -6.515 12.259 1.00 52.31 457 ALA A CA 1
ATOM 3461 C C . ALA A 1 457 ? 0.493 -7.971 11.790 1.00 52.31 457 ALA A C 1
ATOM 3463 O O . ALA A 1 457 ? -0.401 -8.743 12.162 1.00 52.31 457 ALA A O 1
ATOM 3464 N N . PRO A 1 458 ? 1.477 -8.383 10.977 1.00 45.12 458 PRO A N 1
ATOM 3465 C CA . PRO A 1 458 ? 1.602 -9.776 10.622 1.00 45.12 458 PRO A CA 1
ATOM 3466 C C . PRO A 1 458 ? 1.742 -10.561 11.915 1.00 45.12 458 PRO A C 1
ATOM 3468 O O . PRO A 1 458 ? 2.694 -10.395 12.679 1.00 45.12 458 PRO A O 1
ATOM 3471 N N . ARG A 1 459 ? 0.761 -11.437 12.160 1.00 46.12 459 ARG A N 1
ATOM 3472 C CA . ARG A 1 459 ? 0.931 -12.558 13.081 1.00 46.12 459 ARG A CA 1
ATOM 3473 C C . ARG A 1 459 ? 2.313 -13.103 12.784 1.00 46.12 459 ARG A C 1
ATOM 3475 O O . ARG A 1 459 ? 2.564 -13.447 11.628 1.00 46.12 459 ARG A O 1
ATOM 3482 N N . SER A 1 460 ? 3.201 -13.137 13.774 1.00 35.94 460 SER A N 1
ATOM 3483 C CA . SER A 1 460 ? 4.513 -13.737 13.589 1.00 35.94 460 SER A CA 1
ATOM 3484 C C . SER A 1 460 ? 4.237 -15.094 12.961 1.00 35.94 460 SER A C 1
ATOM 3486 O O . SER A 1 460 ? 3.480 -15.914 13.497 1.00 35.94 460 SER A O 1
ATOM 3488 N N . LEU A 1 461 ? 4.705 -15.260 11.725 1.00 40.19 461 LEU A N 1
ATOM 3489 C CA . LEU A 1 461 ? 4.209 -16.263 10.782 1.00 40.19 461 LEU A CA 1
ATOM 3490 C C . LEU A 1 461 ? 4.643 -17.695 11.163 1.00 40.19 461 LEU A C 1
ATOM 3492 O O . LEU A 1 461 ? 4.787 -18.572 10.321 1.00 40.19 461 LEU A O 1
ATOM 3496 N N . LYS A 1 462 ? 4.873 -17.928 12.458 1.00 33.34 462 LYS A N 1
ATOM 3497 C CA . LYS A 1 462 ? 5.131 -19.204 13.116 1.00 33.34 462 LYS A CA 1
ATOM 3498 C C . LYS A 1 462 ? 3.942 -19.688 13.959 1.00 33.34 462 LYS A C 1
ATOM 3500 O O . LYS A 1 462 ? 3.869 -20.879 14.244 1.00 33.34 462 LYS A O 1
ATOM 3505 N N . ALA A 1 463 ? 2.993 -18.824 14.340 1.00 31.86 463 ALA A N 1
ATOM 3506 C CA . ALA A 1 463 ? 1.916 -19.217 15.259 1.00 31.86 463 ALA A CA 1
ATOM 3507 C C . ALA A 1 463 ? 0.791 -20.046 14.600 1.00 31.86 463 ALA A C 1
ATOM 3509 O O . ALA A 1 463 ? 0.172 -20.875 15.266 1.00 31.86 463 ALA A O 1
ATOM 3510 N N . HIS A 1 464 ? 0.549 -19.889 13.292 1.00 28.66 464 HIS A N 1
ATOM 3511 C CA . HIS A 1 464 ? -0.496 -20.663 12.595 1.00 28.66 464 HIS A CA 1
ATOM 3512 C C . HIS A 1 464 ? -0.095 -22.106 12.277 1.00 28.66 464 HIS A C 1
ATOM 3514 O O . HIS A 1 464 ? -0.953 -22.984 12.222 1.00 28.66 464 HIS A O 1
ATOM 3520 N N . THR A 1 465 ? 1.202 -22.401 12.186 1.00 28.34 465 THR A N 1
ATOM 3521 C CA . THR A 1 465 ? 1.689 -23.767 11.929 1.00 28.34 465 THR A CA 1
ATOM 3522 C C . THR A 1 465 ? 1.614 -24.667 13.172 1.00 28.34 465 THR A C 1
ATOM 3524 O O . THR A 1 465 ? 1.540 -25.891 13.052 1.00 28.34 465 THR A O 1
ATOM 3527 N N . ALA A 1 466 ? 1.583 -24.088 14.378 1.00 27.33 466 ALA A N 1
ATOM 3528 C CA . ALA A 1 466 ? 1.609 -24.844 15.634 1.00 27.33 466 ALA A CA 1
ATOM 3529 C C . ALA A 1 466 ? 0.220 -25.216 16.187 1.00 27.33 466 ALA A C 1
ATOM 3531 O O . ALA A 1 466 ? 0.113 -26.154 16.975 1.00 27.33 466 ALA A O 1
ATOM 3532 N N . ILE A 1 467 ? -0.847 -24.513 15.785 1.00 28.77 467 ILE A N 1
ATOM 3533 C CA . ILE A 1 467 ? -2.191 -24.722 16.358 1.00 28.77 467 ILE A CA 1
ATOM 3534 C C . ILE A 1 467 ? -3.041 -25.679 15.501 1.00 28.77 467 ILE A C 1
ATOM 3536 O O . ILE A 1 467 ? -3.855 -26.419 16.046 1.00 28.77 467 ILE A O 1
ATOM 3540 N N . SER A 1 468 ? -2.801 -25.770 14.187 1.00 26.75 468 SER A N 1
ATOM 3541 C CA . SER A 1 468 ? -3.509 -26.732 13.318 1.00 26.75 468 SER A CA 1
ATOM 3542 C C . SER A 1 468 ? -2.918 -28.156 13.360 1.00 26.75 468 SER A C 1
ATOM 3544 O O . SER A 1 468 ? -3.612 -29.129 13.076 1.00 26.75 468 SER A O 1
ATOM 3546 N N . SER A 1 469 ? -1.659 -28.316 13.784 1.00 28.38 469 SER A N 1
ATOM 3547 C CA . SER A 1 469 ? -0.964 -29.616 13.815 1.00 28.38 469 SER A CA 1
ATOM 3548 C C . SER A 1 469 ? -1.078 -30.384 15.142 1.00 28.38 469 SER A C 1
ATOM 3550 O O . SER A 1 469 ? -0.597 -31.512 15.227 1.00 28.38 469 SER A O 1
ATOM 3552 N N . ARG A 1 470 ? -1.745 -29.834 16.172 1.00 32.09 470 ARG A N 1
ATOM 3553 C CA . ARG A 1 470 ? -1.876 -30.469 17.505 1.00 32.09 470 ARG A CA 1
ATOM 3554 C C . ARG A 1 470 ? -3.273 -30.980 17.879 1.00 32.09 470 ARG A C 1
ATOM 3556 O O . ARG A 1 470 ? -3.465 -31.405 19.012 1.00 32.09 470 ARG A O 1
ATOM 3563 N N . THR A 1 471 ? -4.232 -31.028 16.953 1.00 29.52 471 THR A N 1
ATOM 3564 C CA . THR A 1 471 ? -5.567 -31.621 17.206 1.00 29.52 471 THR A CA 1
ATOM 3565 C C . THR A 1 471 ? -5.812 -32.970 16.526 1.00 29.52 471 THR A C 1
ATOM 3567 O O . THR A 1 471 ? -6.927 -33.481 16.565 1.00 29.52 471 THR A O 1
ATOM 3570 N N . LYS A 1 472 ? -4.777 -33.623 15.983 1.00 29.97 472 LYS A N 1
ATOM 3571 C CA . LYS A 1 472 ? -4.834 -35.053 15.633 1.00 29.97 472 LYS A CA 1
ATOM 3572 C C . LYS A 1 472 ? -4.039 -35.888 16.633 1.00 29.97 472 LYS A C 1
ATOM 3574 O O . LYS A 1 472 ? -3.056 -36.527 16.282 1.00 29.97 472 LYS A O 1
ATOM 3579 N N . THR A 1 473 ? -4.487 -35.904 17.884 1.00 27.05 473 THR A N 1
ATOM 3580 C CA . THR A 1 473 ? -4.130 -36.993 18.796 1.00 27.05 473 THR A CA 1
ATOM 3581 C C . THR A 1 473 ? -5.059 -38.158 18.478 1.00 27.05 473 THR A C 1
ATOM 3583 O O . THR A 1 473 ? -6.171 -38.248 18.990 1.00 27.05 473 THR A O 1
ATOM 3586 N N . THR A 1 474 ? -4.626 -39.035 17.576 1.00 27.31 474 THR A N 1
ATOM 3587 C CA . THR A 1 474 ? -5.149 -40.399 17.498 1.00 27.31 474 THR A CA 1
ATOM 3588 C C . THR A 1 474 ? -4.937 -41.053 18.857 1.00 27.31 474 THR A C 1
ATOM 3590 O O . THR A 1 474 ? -3.805 -41.347 19.235 1.00 27.31 474 THR A O 1
ATOM 3593 N N . VAL A 1 475 ? -6.021 -41.243 19.606 1.00 26.12 475 VAL A N 1
ATOM 3594 C CA . VAL A 1 475 ? -6.043 -42.121 20.777 1.00 26.12 475 VAL A CA 1
ATOM 3595 C C . VAL A 1 475 ? -5.868 -43.552 20.255 1.00 26.12 475 VAL A C 1
ATOM 3597 O O . VAL A 1 475 ? -6.714 -44.001 19.478 1.00 26.12 475 VAL A O 1
ATOM 3600 N N . PRO A 1 476 ? -4.797 -44.282 20.613 1.00 24.58 476 PRO A N 1
ATOM 3601 C CA . PRO A 1 476 ? -4.688 -45.684 20.252 1.00 24.58 476 PRO A CA 1
ATOM 3602 C C . PRO A 1 476 ? -5.677 -46.472 21.113 1.00 24.58 476 PRO A C 1
ATOM 3604 O O . PRO A 1 476 ? -5.508 -46.610 22.325 1.00 24.58 476 PRO A O 1
ATOM 3607 N N . VAL A 1 477 ? -6.738 -46.975 20.486 1.00 25.44 477 VAL A N 1
ATOM 3608 C CA . VAL A 1 477 ? -7.631 -47.959 21.100 1.00 25.44 477 VAL A CA 1
ATOM 3609 C C . VAL A 1 477 ? -6.876 -49.286 21.147 1.00 25.44 477 VAL A C 1
ATOM 3611 O O . VAL A 1 477 ? -6.729 -49.972 20.139 1.00 25.44 477 VAL A O 1
ATOM 3614 N N . VAL A 1 478 ? -6.363 -49.635 22.326 1.00 25.70 478 VAL A N 1
ATOM 3615 C CA . VAL A 1 478 ? -5.839 -50.973 22.615 1.00 25.70 478 VAL A CA 1
ATOM 3616 C C . VAL A 1 478 ? -7.033 -51.917 22.745 1.00 25.70 478 VAL A C 1
ATOM 3618 O O . VAL A 1 478 ? -7.707 -51.943 23.774 1.00 25.70 478 VAL A O 1
ATOM 3621 N N . VAL A 1 479 ? -7.307 -52.694 21.699 1.00 27.61 479 VAL A N 1
ATOM 3622 C CA . VAL A 1 479 ? -8.240 -53.822 21.775 1.00 27.61 479 VAL A CA 1
ATOM 3623 C C . VAL A 1 479 ? -7.492 -55.000 22.399 1.00 27.61 479 VAL A C 1
ATOM 3625 O O . VAL A 1 479 ? -6.667 -55.640 21.753 1.00 27.61 479 VAL A O 1
ATOM 3628 N N . LYS A 1 480 ? -7.763 -55.280 23.679 1.00 25.83 480 LYS A N 1
ATOM 3629 C CA . LYS A 1 480 ? -7.439 -56.570 24.302 1.00 25.83 480 LYS A CA 1
ATOM 3630 C C . LYS A 1 480 ? -8.371 -57.629 23.711 1.00 25.83 480 LYS A C 1
ATOM 3632 O O . LYS A 1 480 ? -9.558 -57.639 24.019 1.00 25.83 480 LYS A O 1
ATOM 3637 N N . THR A 1 481 ? -7.836 -58.523 22.889 1.00 31.45 481 THR A N 1
ATOM 3638 C CA . THR A 1 481 ? -8.495 -59.777 22.510 1.00 31.45 481 THR A CA 1
ATOM 3639 C C . THR A 1 481 ? -8.348 -60.794 23.641 1.00 31.45 481 THR A C 1
ATOM 3641 O O . THR A 1 481 ? -7.230 -61.127 24.033 1.00 31.45 481 THR A O 1
ATOM 3644 N N . ALA A 1 482 ? -9.474 -61.285 24.153 1.00 26.52 482 ALA A N 1
ATOM 3645 C CA . ALA A 1 482 ? -9.560 -62.461 25.011 1.00 26.52 482 ALA A CA 1
ATOM 3646 C C . ALA A 1 482 ? -10.597 -63.430 24.415 1.00 26.52 482 ALA A C 1
ATOM 3648 O O . ALA A 1 482 ? -11.728 -63.016 24.168 1.00 26.52 482 ALA A O 1
ATOM 3649 N N . GLY A 1 483 ? -10.189 -64.692 24.219 1.00 27.69 483 GLY A N 1
ATOM 3650 C CA . GLY A 1 483 ? -10.987 -65.831 23.726 1.00 27.69 483 GLY A CA 1
ATOM 3651 C C . GLY A 1 483 ? -11.050 -65.888 22.195 1.00 27.69 483 GLY A C 1
ATOM 3652 O O . GLY A 1 483 ? -11.525 -64.940 21.582 1.00 27.69 483 GLY A O 1
ATOM 3653 N N . ILE A 1 484 ? -10.583 -66.927 21.497 1.00 31.28 484 ILE A N 1
ATOM 3654 C CA . ILE A 1 484 ? -10.387 -68.358 21.806 1.00 31.28 484 ILE A CA 1
ATOM 3655 C C . ILE A 1 484 ? -9.028 -68.812 21.270 1.00 31.28 484 ILE A C 1
ATOM 3657 O O . ILE A 1 484 ? -8.652 -68.322 20.179 1.00 31.28 484 ILE A O 1
#

InterPro domains:
  IPR007553 2-thiouracil desulfurase [PF04463] (127-286)
  IPR013560 Domain of unknown function DUF1722 [PF08349] (326-428)

Organism: Neobodo designis (NCBI:txid312471)

Sequence (484 aa):
MLSTLQAVTRGISGLAASALTQARLNAQYKAEAADEIDAGSSSGDDGPRVTIGAPAPPKPAAAPERDADPEHIAEADAADQEAMAAVAAAAAESNKAAAGASAGAPSTGRAPREIPFPELDPSEARIAMSACLLGHEVRYNKGHCHARSTTNLLGTVFKFVPVCPEIDIGLGTPRPTLRIVGDGRNLQRGHEPDMEDLSKIARLYCPTTDEDLTEKMVTYAKAKVEDLRGYGCDGFVLKKDSPSCGLDRVKIYQSTAENAPGRSIYKGFFARTLVSEWPELPVTDEGRLQDEDARDNFIRQVICHHRWRLLDDSFGAVVKFHESHKFVLLAQDPNTLKELGRMLAKGKAHFAENNLRPVYYRKFFMALKVLVGRGRHVNVLRRICGYVKPNADAELYASLQGAIDDYNDGLVPLVVPLTLLQVMSRSLPTSAEEGATTDDAAATKALLTASEYIKGAPRSLKAHTAISSRTKTTVPVVVKTAGI

Foldseek 3Di:
DVVVVV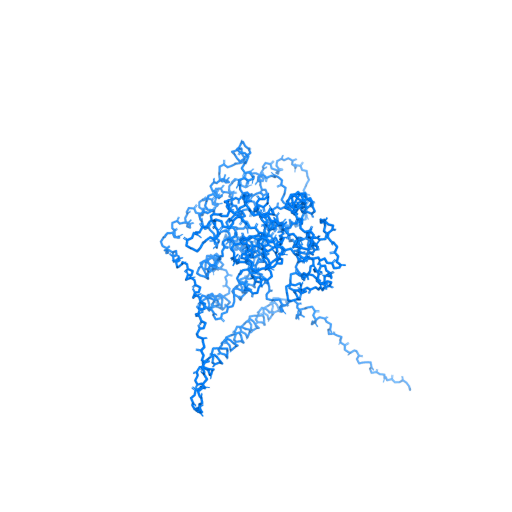VVLVVVLVVLVVVVVVLLVVLVVVVVVVVVVVVPDDDDDDDDDDDDDDDDDPDPPPDDPPPPPPVNVVVLVVLLVVLLVLLVVLLVVVVVVVVVVDDDDDDPDDDPPPLLDPPDQLQDAEEEEAQLCCFQLFELASGGDPLPVVCVQCVVRYHYDHDHLCVVLPQGPNHAAKAKEFALPQVDPPHDDDLVVRVVGIFTAGLVVRDTCLVSSLVSLLVVLVVCVVVNHLAYEFEDLHLATHLFQHWYFNDSDPPGDIGRGHGRSSNVSNCVVCVLRLYYYSVLCVDQQSVLLSLLSSVLSSQLVPFDPALSSVSSSLLLCLLVLQQQPSVLNSVLSNQSSVHRVSCVVVVCSVVNSVSVSVSSVGGGDLVSLLVSLVVLLVLLVVFFDPSLSVVLVVVSVCVSVPSDPSLSSLVSLVSSLVVQDDPPDPPQDPSSVSNNSSSSSCVSVSVSGPNPVPPVVPPVPPPPPPDDDPDDDDDD

Radius of gyration: 27.49 Å; Cα contacts (8 Å, |Δi|>4): 576; chains: 1; bounding box: 95×88×69 Å